Protein 7VMW (pdb70)

Nearest PDB structures (foldseek):
  8je4-assembly1_A  TM=9.747E-01  e=2.306E-57  Limnothrix sp. CACIAM 69d
  7vmy-assembly1_A  TM=9.640E-01  e=2.473E-56  Limnothrix sp. CACIAM 69d
  6pgn-assembly1_A  TM=9.283E-01  e=3.557E-33  Planktothrix agardhii
  5tu6-assembly1_A  TM=9.377E-01  e=1.392E-32  Planktothrix agardhii NIES-596
  8ye0-assembly4_D  TM=9.002E-01  e=5.683E-28  Microcystis aeruginosa NIES-88

Foldseek 3Di:
DDDDDFPFALVVVVVVVVVLCVLPVPDDDPPVVLVSVLSRPAAWWKKKWKWWFFFQDIQGQKIKIKHPDLPQVVVVVSLVVSVVVSQVPPQFDWACVLVCQLCDDPRDSVQWDIKMWIWRGDPDQQATKIKIKTKGAQDVVNLVSLVVQQDDDPVVSVVADHGMWIKMKIIGRNHDIKIKTKGKDFLVGCPPVVNVVVVVVPAPPLLVVCSVQAGMKIWIGIPVDPAIKIKGKGQALVCPCVNAQEDPSVVSVSVVQVPDDAHRIKMKMDHRVQSPDPYHRTIMIMGIHTRHGPDD/DDDDPFAFQLVVVVVVVVVLCVLVVDDCFPPVVLVSVLSRPAGWWKKKWKWWFFFQDIQGQKIKIKHDDLPQVVVVVSLVVSVVVSCPDPQFHWACVLVCQLCDDPRDSNQWDIKMKIWRDDPDQQATKIKIKIKGFQDVVSVVSLCVQQVDDPVVCVLDDNGMWMKMKIIGRNGDIHIFTWRKAFLVRCVVVVNVVVCVVLDPPLVCVCSVQAGMKTWGDDDPVDFIKIKGKGQALVCPCVSAQADPSVVSVSVVLVPDPAHRIKMKIATPVLSVDPHRRTIMIMGIHTDHTD/DPPDD

InterPro domains:
  IPR031037 Peptide O-prenyltransferase, LynF/TruF/PatF family [PF19156] (17-295)
  IPR031037 Peptide O-prenyltransferase, LynF/TruF/PatF family [TIGR04445] (19-295)

Radius of gyration: 30.1 Å; Cα contacts (8 Å, |Δi|>4): 1077; chains: 3; bounding box: 79×50×88 Å

B-factor: mean 39.92, std 14.99, range [17.82, 103.69]

Secondary structure (DSSP, 8-state):
--SS--SS-HHHHHHHHHHHHHHTTPPP-TTHHHHHHHHHT--SEEEEEEEEEETTEEEEEEEEEEE-SS-HHHHHHHHHHHHHHHTTSTT-B---HHHHHHH-SS--GGGEEEEEEEEE--SSGGG-EEEEEEEE-S-HHHHHHHHHHHT--HHHHHTS-SS-EEEEEEEETBS-EEEEEE-EEEHHHHTSHHHHHHHTTTS-HHHHTTGGGEEEEEEEB-TT-SSPEEEEEES-GGGHHHH--B-HHHHHHHHHHTTSSS-S-EEEEEEHHHHTSSSB-EEEEEEEEEE-----/--S-TTPPPSHHHHHHHHHHHHHTT----TTHHHHHHHHHT--SEEEEEEEEEETTEEEEEEEEEEE-SS-HHHHHHHHHHHHHHHHTSTT-B---HHHHHHH-SS--GGGEEEEEEEEE--SSGGG-EEEEEEEE-S-HHHHHHHHHHTT--HHHHTT--SS-EEEEEEEETBS-EEEEE--EEETTTTTSHHHHHHHHHHS-HHHHTTGGGEEEEEE----TTSPPEEEEEES-GGGHHHH--B-HHHHHHHHHHHTSSS-S-EEEEEETTGGGSSSB-EEEEEEEEEE---/--S--

Organism: NCBI:txid1890733

Structure (mmCIF, N/CA/C/O backbone):
data_7VMW
#
_entry.id   7VMW
#
_cell.length_a   89.660
_cell.length_b   48.430
_cell.length_c   91.040
_cell.angle_alpha   90.000
_cell.angle_beta   117.869
_cell.angle_gamma   90.000
#
_symmetry.space_group_name_H-M   'P 1 21 1'
#
loop_
_entity.id
_entity.type
_entity.pdbx_description
1 polymer 'LynF/TruF/PatF family peptide O-prenyltransferase'
2 polymer 'substrate peptide'
3 non-polymer 'MAGNESIUM ION'
4 non-polymer 'GERANYL S-THIOLODIPHOSPHATE'
5 non-polymer PYROPHOSPHATE
6 water water
#
loop_
_atom_site.group_PDB
_atom_site.id
_atom_site.type_symbol
_atom_site.label_atom_id
_atom_site.label_alt_id
_atom_site.label_comp_id
_atom_site.label_asym_id
_atom_site.label_entity_id
_atom_site.label_seq_id
_atom_site.pdbx_PDB_ins_code
_atom_site.Cartn_x
_atom_site.Cartn_y
_atom_site.Cartn_z
_atom_site.occupancy
_atom_site.B_iso_or_equiv
_atom_site.auth_seq_id
_atom_site.auth_comp_id
_atom_site.auth_asym_id
_atom_site.auth_atom_id
_atom_site.pdbx_PDB_model_num
ATOM 1 N N . SER A 1 7 ? -28.75620 8.75344 -21.76597 1.000 59.70674 7 SER A N 1
ATOM 2 C CA . SER A 1 7 ? -27.97995 8.14904 -22.83273 1.000 60.13257 7 SER A CA 1
ATOM 3 C C . SER A 1 7 ? -26.55961 7.78183 -22.34330 1.000 63.82822 7 SER A C 1
ATOM 4 O O . SER A 1 7 ? -26.15500 6.61953 -22.41672 1.000 63.02038 7 SER A O 1
ATOM 7 N N . LYS A 1 8 ? -25.81195 8.77409 -21.84994 1.000 62.68690 8 LYS A N 1
ATOM 8 C CA . LYS A 1 8 ? -24.48353 8.56755 -21.28201 1.000 52.79537 8 LYS A CA 1
ATOM 9 C C . LYS A 1 8 ? -24.56021 8.11845 -19.82128 1.000 52.44802 8 LYS A C 1
ATOM 10 O O . LYS A 1 8 ? -25.52142 8.41926 -19.10068 1.000 51.53795 8 LYS A O 1
ATOM 16 N N . VAL A 1 9 ? -23.52889 7.38033 -19.39548 1.000 47.93940 9 VAL A N 1
ATOM 17 C CA . VAL A 1 9 ? -23.36842 6.95362 -18.01366 1.000 42.30327 9 VAL A CA 1
ATOM 18 C C . VAL A 1 9 ? -22.26387 7.74622 -17.31183 1.000 39.99446 9 VAL A C 1
ATOM 19 O O . VAL A 1 9 ? -22.46049 8.24909 -16.20558 1.000 41.68165 9 VAL A O 1
ATOM 23 N N . PHE A 1 10 ? -21.10587 7.86412 -17.93733 1.000 37.33866 10 PHE A N 1
ATOM 24 C CA . PHE A 1 10 ? -19.97587 8.57240 -17.36358 1.000 41.59504 10 PHE A CA 1
ATOM 25 C C . PHE A 1 10 ? -19.99766 10.04157 -17.80338 1.000 47.54897 10 PHE A C 1
ATOM 26 O O . PHE A 1 10 ? -20.31586 10.36209 -18.95630 1.000 44.38555 10 PHE A O 1
ATOM 34 N N . LYS A 1 11 ? -19.68096 10.93641 -16.87115 1.000 42.16433 11 LYS A N 1
ATOM 35 C CA . LYS A 1 11 ? -19.79693 12.36177 -17.11842 1.000 43.51992 11 LYS A CA 1
ATOM 36 C C . LYS A 1 11 ? -18.41443 12.98667 -17.07509 1.000 42.23890 11 LYS A C 1
ATOM 37 O O . LYS A 1 11 ? -17.50554 12.49392 -16.39973 1.000 44.50524 11 LYS A O 1
ATOM 43 N N . SER A 1 12 ? -18.25375 14.04936 -17.84273 1.000 37.30216 12 SER A N 1
ATOM 44 C CA . SER A 1 12 ? -16.98706 14.75764 -17.92687 1.000 38.90078 12 SER A CA 1
ATOM 45 C C . SER A 1 12 ? -17.29867 16.21145 -18.23710 1.000 39.59909 12 SER A C 1
ATOM 46 O O . SER A 1 12 ? -18.33503 16.51520 -18.83100 1.000 42.57873 12 SER A O 1
ATOM 49 N N . THR A 1 13 ? -16.43655 17.11575 -17.78747 1.000 37.39265 13 THR A N 1
ATOM 50 C CA . THR A 1 13 ? -16.58453 18.49770 -18.24882 1.000 39.50370 13 THR A CA 1
ATOM 51 C C . THR A 1 13 ? -16.04318 18.68075 -19.65251 1.000 36.69456 13 THR A C 1
ATOM 52 O O . THR A 1 13 ? -16.19073 19.77593 -20.20780 1.000 38.35675 13 THR A O 1
ATOM 56 N N . ILE A 1 14 ? -15.37591 17.66516 -20.20933 1.000 33.12409 14 ILE A N 1
ATOM 57 C CA . ILE A 1 14 ? -14.73438 17.74424 -21.52289 1.000 36.15341 14 ILE A CA 1
ATOM 58 C C . ILE A 1 14 ? -15.65445 17.10739 -22.56749 1.000 38.73574 14 ILE A C 1
ATOM 59 O O . ILE A 1 14 ? -15.97876 15.91366 -22.47947 1.000 32.74301 14 ILE A O 1
ATOM 64 N N . ALA A 1 15 ? -16.00663 17.87148 -23.59591 1.000 36.76689 15 ALA A N 1
ATOM 65 C CA . ALA A 1 15 ? -16.78837 17.19781 -24.62695 1.000 37.21232 15 ALA A CA 1
ATOM 66 C C . ALA A 1 15 ? -15.87335 16.58408 -25.68659 1.000 34.51087 15 ALA A C 1
ATOM 67 O O . ALA A 1 15 ? -14.77410 17.10294 -25.95760 1.000 31.54705 15 ALA A O 1
ATOM 69 N N . PRO A 1 16 ? -16.27763 15.47225 -26.30568 1.000 33.11903 16 PRO A N 1
ATOM 70 C CA . PRO A 1 16 ? -15.44692 14.90646 -27.38822 1.000 33.11752 16 PRO A CA 1
ATOM 71 C C . PRO A 1 16 ? -15.12892 15.90815 -28.47289 1.000 28.46887 16 PRO A C 1
ATOM 72 O O . PRO A 1 16 ? -14.05535 15.84525 -29.06843 1.000 28.05195 16 PRO A O 1
ATOM 76 N N . GLU A 1 17 ? -16.02613 16.85711 -28.71434 1.000 31.01586 17 GLU A N 1
ATOM 77 C CA . GLU A 1 17 ? -15.84327 17.86240 -29.75332 1.000 31.18205 17 GLU A CA 1
ATOM 78 C C . GLU A 1 17 ? -14.60207 18.72293 -29.52266 1.000 31.45308 17 GLU A C 1
ATOM 79 O O . GLU A 1 17 ? -14.03461 19.24697 -30.49240 1.000 26.40050 17 GLU A O 1
ATOM 85 N N . GLU A 1 18 ? -14.24796 18.98585 -28.25315 1.000 32.22509 18 GLU A N 1
ATOM 86 C CA . GLU A 1 18 ? -13.06027 19.79476 -27.92947 1.000 29.73004 18 GLU A CA 1
ATOM 87 C C . GLU A 1 18 ? -11.78949 19.09602 -28.37841 1.000 25.43619 18 GLU A C 1
ATOM 88 O O . GLU A 1 18 ? -10.88907 19.72774 -28.95840 1.000 26.65393 18 GLU A O 1
ATOM 94 N N . LYS A 1 19 ? -11.70555 17.78529 -28.14932 1.000 24.74510 19 LYS A N 1
ATOM 95 C CA . LYS A 1 19 ? -10.55260 17.01792 -28.60923 1.000 22.62973 19 LYS A CA 1
ATOM 96 C C . LYS A 1 19 ? -10.47890 16.97929 -30.12922 1.000 25.90312 19 LYS A C 1
ATOM 97 O O . LYS A 1 19 ? -9.39422 17.17304 -30.71107 1.000 22.82118 19 LYS A O 1
ATOM 103 N N . LEU A 1 20 ? -11.62798 16.77633 -30.79597 1.000 26.99799 20 LEU A N 1
ATOM 104 C CA . LEU A 1 20 ? -11.63220 16.71909 -32.25870 1.000 25.67003 20 LEU A CA 1
ATOM 105 C C . LEU A 1 20 ? -11.35523 18.09339 -32.88792 1.000 26.54738 20 LEU A C 1
ATOM 106 O O . LEU A 1 20 ? -10.79858 18.15691 -33.99309 1.000 25.89647 20 LEU A O 1
ATOM 111 N N . ARG A 1 21 ? -11.73941 19.18610 -32.21156 1.000 24.62906 21 ARG A N 1
ATOM 112 C CA . ARG A 1 21 ? -11.40680 20.53809 -32.70481 1.000 26.61421 21 ARG A CA 1
ATOM 113 C C . ARG A 1 21 ? -9.90526 20.79744 -32.69502 1.000 27.04090 21 ARG A C 1
ATOM 114 O O . ARG A 1 21 ? -9.38007 21.49035 -33.57065 1.000 26.53866 21 ARG A O 1
ATOM 122 N N . TYR A 1 22 ? -9.21353 20.32739 -31.66839 1.000 23.26177 22 TYR A N 1
ATOM 123 C CA . TYR A 1 22 ? -7.76714 20.51715 -31.62784 1.000 27.59996 22 TYR A CA 1
ATOM 124 C C . TYR A 1 22 ? -7.09416 19.76419 -32.77508 1.000 24.13565 22 TYR A C 1
ATOM 125 O O . TYR A 1 22 ? -6.22879 20.30341 -33.49657 1.000 22.55950 22 TYR A O 1
ATOM 134 N N . ILE A 1 23 ? -7.50858 18.53241 -32.99101 1.000 22.44408 23 ILE A N 1
ATOM 135 C CA . ILE A 1 23 ? -7.00242 17.80195 -34.15278 1.000 21.62350 23 ILE A CA 1
ATOM 136 C C . ILE A 1 23 ? -7.40964 18.50925 -35.45526 1.000 23.51358 23 ILE A C 1
ATOM 137 O O . ILE A 1 23 ? -6.59319 18.64887 -36.36894 1.000 19.17365 23 ILE A O 1
ATOM 142 N N . GLY A 1 24 ? -8.65574 19.01340 -35.53097 1.000 19.91799 24 GLY A N 1
ATOM 143 C CA . GLY A 1 24 ? -9.13077 19.67569 -36.73838 1.000 25.88325 24 GLY A CA 1
ATOM 144 C C . GLY A 1 24 ? -8.39051 20.96977 -37.06855 1.000 25.41627 24 GLY A C 1
ATOM 145 O O . GLY A 1 24 ? -8.21048 21.30197 -38.24048 1.000 24.85326 24 GLY A O 1
ATOM 146 N N . ASN A 1 25 ? -7.97672 21.72157 -36.05089 1.000 24.26300 25 ASN A N 1
ATOM 147 C CA . ASN A 1 25 ? -7.17199 22.91772 -36.29068 1.000 24.95797 25 ASN A CA 1
ATOM 148 C C . ASN A 1 25 ? -5.87179 22.53006 -36.96354 1.000 24.37266 25 ASN A C 1
ATOM 149 O O . ASN A 1 25 ? -5.43074 23.19408 -37.91080 1.000 22.83032 25 ASN A O 1
ATOM 154 N N . HIS A 1 26 ? -5.27776 21.42241 -36.51195 1.000 22.22910 26 HIS A N 1
ATOM 155 C CA . HIS A 1 26 ? -4.03571 20.90031 -37.10337 1.000 22.57946 26 HIS A CA 1
ATOM 156 C C . HIS A 1 26 ? -4.23370 20.48033 -38.56483 1.000 23.45403 26 HIS A C 1
ATOM 157 O O . HIS A 1 26 ? -3.39214 20.78299 -39.43291 1.000 24.93410 26 HIS A O 1
ATOM 164 N N . LYS A 1 27 ? -5.31367 19.73203 -38.84579 1.000 19.45875 27 LYS A N 1
ATOM 165 C CA . LYS A 1 27 ? -5.64028 19.31742 -40.21346 1.000 22.59016 27 LYS A CA 1
ATOM 166 C C . LYS A 1 27 ? -5.88335 20.50678 -41.12436 1.000 26.08484 27 LYS A C 1
ATOM 167 O O . LYS A 1 27 ? -5.49081 20.48371 -42.29459 1.000 26.53646 27 LYS A O 1
ATOM 173 N N . GLN A 1 28 ? -6.61015 21.51763 -40.64113 1.000 23.87490 28 GLN A N 1
ATOM 174 C CA . GLN A 1 28 ? -6.85590 22.68410 -41.46866 1.000 24.25548 28 GLN A CA 1
ATOM 175 C C . GLN A 1 28 ? -5.56394 23.46718 -41.71032 1.000 29.97328 28 GLN A C 1
ATOM 176 O O . GLN A 1 28 ? -5.30700 23.91232 -42.83042 1.000 27.60019 28 GLN A O 1
ATOM 182 N N . ALA A 1 29 ? -4.73494 23.64172 -40.67332 1.000 27.35106 29 ALA A N 1
ATOM 183 C CA . ALA A 1 29 ? -3.50775 24.42730 -40.82253 1.000 28.63128 29 ALA A CA 1
ATOM 184 C C . ALA A 1 29 ? -2.53405 23.81028 -41.83435 1.000 28.53569 29 ALA A C 1
ATOM 185 O O . ALA A 1 29 ? -1.87365 24.54207 -42.59125 1.000 25.41474 29 ALA A O 1
ATOM 187 N N . PHE A 1 30 ? -2.41503 22.47483 -41.85692 1.000 23.21277 30 PHE A N 1
ATOM 188 C CA . PHE A 1 30 ? -1.40151 21.79421 -42.65941 1.000 26.10529 30 PHE A CA 1
ATOM 189 C C . PHE A 1 30 ? -1.97381 20.97767 -43.81864 1.000 28.28002 30 PHE A C 1
ATOM 190 O O . PHE A 1 30 ? -1.31500 20.05461 -44.32540 1.000 26.05784 30 PHE A O 1
ATOM 198 N N . ASP A 1 31 ? -3.18293 21.29970 -44.25122 1.000 28.66441 31 ASP A N 1
ATOM 199 C CA . ASP A 1 31 ? -3.76059 20.75780 -45.48687 1.000 29.77813 31 ASP A CA 1
ATOM 200 C C . ASP A 1 31 ? -3.83921 19.23550 -45.46490 1.000 30.66992 31 ASP A C 1
ATOM 201 O O . ASP A 1 31 ? -3.55054 18.56406 -46.45478 1.000 33.32304 31 ASP A O 1
ATOM 206 N N . ILE A 1 32 ? -4.24754 18.67209 -44.33828 1.000 24.98878 32 ILE A N 1
ATOM 207 C CA . ILE A 1 32 ? -4.39335 17.22153 -44.24283 1.000 26.18864 32 ILE A CA 1
ATOM 208 C C . ILE A 1 32 ? -5.77348 16.82930 -44.76598 1.000 29.51305 32 ILE A C 1
ATOM 209 O O . ILE A 1 32 ? -6.79648 17.18913 -44.17134 1.000 31.80046 32 ILE A O 1
ATOM 214 N N . GLU A 1 33 ? -5.81012 16.04607 -45.88580 1.000 30.70990 33 GLU A N 1
ATOM 215 C CA . GLU A 1 33 ? -7.04190 15.42912 -46.36530 1.000 33.18058 33 GLU A CA 1
ATOM 216 C C . GLU A 1 33 ? -7.11857 13.98381 -45.86155 1.000 32.68072 33 GLU A C 1
ATOM 217 O O . GLU A 1 33 ? -6.13155 13.46498 -45.33965 1.000 33.64575 33 GLU A O 1
ATOM 223 N N . PRO A 1 34 ? -8.28228 13.32200 -45.93337 1.000 30.23709 34 PRO A N 1
ATOM 224 C CA . PRO A 1 34 ? -8.40957 11.98887 -45.30199 1.000 31.70615 34 PRO A CA 1
ATOM 225 C C . PRO A 1 34 ? -7.39088 10.99264 -45.85391 1.000 35.12238 34 PRO A C 1
ATOM 226 O O . PRO A 1 34 ? -7.28275 10.79139 -47.07061 1.000 36.12392 34 PRO A O 1
ATOM 230 N N . LEU A 1 35 ? -6.61592 10.40489 -44.93646 1.000 29.58810 35 LEU A N 1
ATOM 231 C CA . LEU A 1 35 ? -5.75484 9.24523 -45.16402 1.000 28.54479 35 LEU A CA 1
ATOM 232 C C . LEU A 1 35 ? -6.20399 8.08554 -44.26081 1.000 26.60731 35 LEU A C 1
ATOM 233 O O . LEU A 1 35 ? -6.62376 8.3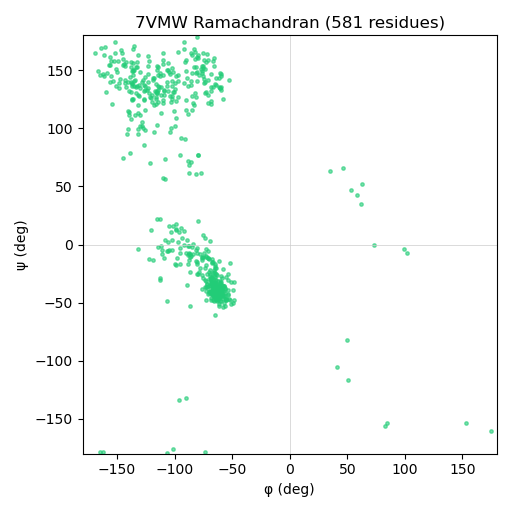0457 -43.12557 1.000 27.57886 35 LEU A O 1
ATOM 238 N N . TYR A 1 36 ? -6.16427 6.86359 -44.75409 1.000 25.99423 36 TYR A N 1
ATOM 239 C CA . TYR A 1 36 ? -6.50107 5.72462 -43.89514 1.000 25.05006 36 TYR A CA 1
ATOM 240 C C . TYR A 1 36 ? -5.42206 5.53321 -42.81409 1.000 27.70214 36 TYR A C 1
ATOM 241 O O . TYR A 1 36 ? -4.23243 5.54662 -43.13633 1.000 25.12646 36 TYR A O 1
ATOM 250 N N . PRO A 1 37 ? -5.80209 5.29094 -41.52420 1.000 24.91006 37 PRO A N 1
ATOM 251 C CA . PRO A 1 37 ? -7.15061 5.20122 -40.91949 1.000 24.87409 37 PRO A CA 1
ATOM 252 C C . PRO A 1 37 ? -7.42879 6.37854 -39.99637 1.000 25.68165 37 PRO A C 1
ATOM 253 O O . PRO A 1 37 ? -7.70841 6.19239 -38.81407 1.000 24.84664 37 PRO A O 1
ATOM 257 N N . LEU A 1 38 ? -7.33530 7.60001 -40.52916 1.000 23.75761 38 LEU A N 1
ATOM 258 C CA . LEU A 1 38 ? -7.47173 8.78178 -39.68094 1.000 24.97770 38 LEU A CA 1
ATOM 259 C C . LEU A 1 38 ? -8.86620 8.87776 -39.05782 1.000 26.20186 38 LEU A C 1
ATOM 260 O O . LEU A 1 38 ? -8.99582 9.23153 -37.89176 1.000 25.70260 38 LEU A O 1
ATOM 265 N N . ALA A 1 39 ? -9.91264 8.54383 -39.81136 1.000 24.98961 39 ALA A N 1
ATOM 266 C CA . ALA A 1 39 ? -11.27418 8.60649 -39.28219 1.000 30.34874 39 ALA A CA 1
ATOM 267 C C . ALA A 1 39 ? -11.47371 7.60384 -38.15367 1.000 30.54178 39 ALA A C 1
ATOM 268 O O . ALA A 1 39 ? -12.11292 7.90778 -37.13438 1.000 28.35951 39 ALA A O 1
ATOM 270 N N . LEU A 1 40 ? -10.94903 6.39710 -38.32258 1.000 26.41479 40 LEU A N 1
ATOM 271 C CA . LEU A 1 40 ? -10.99552 5.42034 -37.23690 1.000 26.35303 40 LEU A CA 1
ATOM 272 C C . LEU A 1 40 ? -10.23831 5.91643 -36.01147 1.000 27.00578 40 LEU A C 1
ATOM 273 O O . LEU A 1 40 ? -10.65807 5.68622 -34.86990 1.000 26.00124 40 LEU A O 1
ATOM 278 N N . PHE A 1 41 ? -9.10791 6.59597 -36.21884 1.000 24.58878 41 PHE A N 1
ATOM 279 C CA . PHE A 1 41 ? -8.36467 7.11290 -35.07376 1.000 26.21246 41 PHE A CA 1
ATOM 280 C C . PHE A 1 41 ? -9.15917 8.19766 -34.34160 1.000 27.49447 41 PHE A C 1
ATOM 281 O O . PHE A 1 41 ? -9.15453 8.25715 -33.10519 1.000 28.31371 41 PHE A O 1
ATOM 289 N N . GLU A 1 42 ? -9.83223 9.07871 -35.07984 1.000 26.26117 42 GLU A N 1
ATOM 290 C CA . GLU A 1 42 ? -10.61019 10.14079 -34.42999 1.000 29.81329 42 GLU A CA 1
ATOM 291 C C . GLU A 1 42 ? -11.80902 9.56420 -33.66747 1.000 26.79116 42 GLU A C 1
ATOM 292 O O . GLU A 1 42 ? -12.14988 10.05506 -32.58207 1.000 27.31554 42 GLU A O 1
ATOM 298 N N . GLU A 1 43 ? -12.43956 8.50165 -34.17987 1.000 26.90215 43 GLU A N 1
ATOM 299 C CA . GLU A 1 43 ? -13.51778 7.89447 -33.39381 1.000 25.45687 43 GLU A CA 1
ATOM 300 C C . GLU A 1 43 ? -12.97720 7.24833 -32.11345 1.000 33.77156 43 GLU A C 1
ATOM 301 O O . GLU A 1 43 ? -13.67066 7.24951 -31.08392 1.000 30.84689 43 GLU A O 1
ATOM 307 N N . PHE A 1 44 ? -11.72862 6.74516 -32.14027 1.000 27.70412 44 PHE A N 1
ATOM 308 C CA . PHE A 1 44 ? -11.08376 6.24626 -30.92324 1.000 27.96064 44 PHE A CA 1
ATOM 309 C C . PHE A 1 44 ? -10.78598 7.38555 -29.95707 1.000 29.07672 44 PHE A C 1
ATOM 310 O O . PHE A 1 44 ? -11.05732 7.26662 -28.75523 1.000 25.51972 44 PHE A O 1
ATOM 318 N N . VAL A 1 45 ? -10.21658 8.49379 -30.45841 1.000 22.36495 45 VAL A N 1
ATOM 319 C CA . VAL A 1 45 ? -9.96151 9.65245 -29.59991 1.000 23.43187 45 VAL A CA 1
ATOM 320 C C . VAL A 1 45 ? -11.24024 10.06680 -28.88186 1.000 27.97244 45 VAL A C 1
ATOM 321 O O . VAL A 1 45 ? -11.23107 10.37673 -27.67908 1.000 24.70172 45 VAL A O 1
ATOM 325 N N . ALA A 1 46 ? -12.36541 10.06652 -29.59585 1.000 25.16114 46 ALA A N 1
ATOM 326 C CA . ALA A 1 46 ? -13.59278 10.60035 -28.99438 1.000 28.18659 46 ALA A CA 1
ATOM 327 C C . ALA A 1 46 ? -14.07212 9.75647 -27.81002 1.000 30.41025 46 ALA A C 1
ATOM 328 O O . ALA A 1 46 ? -14.79068 10.27340 -26.94902 1.000 33.26419 46 ALA A O 1
ATOM 330 N N . THR A 1 47 ? -13.66822 8.48866 -27.72972 1.000 28.04758 47 THR A N 1
ATOM 331 C CA . THR A 1 47 ? -14.10867 7.57618 -26.67510 1.000 30.86271 47 THR A CA 1
ATOM 332 C C . THR A 1 47 ? -13.27006 7.62288 -25.40914 1.000 31.03217 47 THR A C 1
ATOM 333 O O . THR A 1 47 ? -13.64939 6.96033 -24.44138 1.000 30.64200 47 THR A O 1
ATOM 337 N N . THR A 1 48 ? -12.14097 8.34071 -25.38426 1.000 26.39795 48 THR A N 1
ATOM 338 C CA . THR A 1 48 ? -11.23252 8.32583 -24.23842 1.000 27.21512 48 THR A CA 1
ATOM 339 C C . THR A 1 48 ? -11.74432 9.23022 -23.10888 1.000 30.08747 48 THR A C 1
ATOM 340 O O . THR A 1 48 ? -12.61058 10.09522 -23.29942 1.000 32.14274 48 THR A O 1
ATOM 344 N N . GLY A 1 49 ? -11.20604 9.02459 -21.91780 1.000 30.47719 49 GLY A N 1
ATOM 345 C CA . GLY A 1 49 ? -11.44630 9.94817 -20.81588 1.000 31.60649 49 GLY A CA 1
ATOM 346 C C . GLY A 1 49 ? -10.38423 11.03792 -20.78826 1.000 33.67212 49 GLY A C 1
ATOM 347 O O . GLY A 1 49 ? -10.08899 11.61466 -21.83964 1.000 28.60304 49 GLY A O 1
ATOM 348 N N . ASP A 1 50 ? -9.79106 11.32104 -19.62145 1.000 32.60536 50 ASP A N 1
ATOM 349 C CA . ASP A 1 50 ? -8.77066 12.36709 -19.51310 1.000 28.77067 50 ASP A CA 1
ATOM 350 C C . ASP A 1 50 ? -7.53883 11.99154 -20.33301 1.000 30.32007 50 ASP A C 1
ATOM 351 O O . ASP A 1 50 ? -7.07618 10.84915 -20.29052 1.000 28.82928 50 ASP A O 1
ATOM 356 N N . CYS A 1 51 ? -6.97492 12.95367 -21.05937 1.000 27.35624 51 CYS A N 1
ATOM 357 C CA . CYS A 1 51 ? -5.83146 12.62039 -21.90906 1.000 26.69244 51 CYS A CA 1
ATOM 358 C C . CYS A 1 51 ? -5.05592 13.89964 -22.24540 1.000 26.68276 51 CYS A C 1
ATOM 359 O O . CYS A 1 51 ? -5.49758 15.00875 -21.93094 1.000 26.57811 51 CYS A O 1
ATOM 362 N N . ILE A 1 52 ? -3.86270 13.72556 -22.83612 1.000 24.44140 52 ILE A N 1
ATOM 363 C CA . ILE A 1 52 ? -3.11780 14.79649 -23.51122 1.000 22.35563 52 ILE A CA 1
ATOM 364 C C . ILE A 1 52 ? -3.08911 14.41004 -24.98367 1.000 25.61356 52 ILE A C 1
ATOM 365 O O . ILE A 1 52 ? -2.84797 13.24188 -25.31034 1.000 23.08986 52 ILE A O 1
ATOM 370 N N . ILE A 1 53 ? -3.35106 15.36823 -25.87013 1.000 22.79399 53 ILE A N 1
ATOM 371 C CA . ILE A 1 53 ? -3.24472 15.15545 -27.30350 1.000 22.32587 53 ILE A CA 1
ATOM 372 C C . ILE A 1 53 ? -2.04214 15.93690 -27.81311 1.000 21.69560 53 ILE A C 1
ATOM 373 O O . ILE A 1 53 ? -1.88198 17.11416 -27.48981 1.000 21.67738 53 ILE A O 1
ATOM 378 N N . GLU A 1 54 ? -1.17058 15.25828 -28.55946 1.000 22.76364 54 GLU A N 1
ATOM 379 C CA . GLU A 1 54 ? 0.07875 15.82549 -29.05972 1.000 20.80237 54 GLU A CA 1
ATOM 380 C C . GLU A 1 54 ? 0.02306 15.80581 -30.57758 1.000 23.28693 54 GLU A C 1
ATOM 381 O O . GLU A 1 54 ? -0.12736 14.72670 -31.16288 1.000 23.25502 54 GLU A O 1
ATOM 387 N N . CYS A 1 55 ? 0.12383 16.98208 -31.21421 1.000 21.78090 55 CYS A N 1
ATOM 388 C CA . CYS A 1 55 ? 0.22579 17.06859 -32.67320 1.000 21.03824 55 CYS A CA 1
ATOM 389 C C . CYS A 1 55 ? 1.66612 17.42405 -33.06968 1.000 22.06090 55 CYS A C 1
ATOM 390 O O . CYS A 1 55 ? 2.37005 18.14993 -32.35269 1.000 21.48873 55 CYS A O 1
ATOM 393 N N . SER A 1 56 ? 2.09609 16.95927 -34.25306 1.000 23.25266 56 SER A N 1
ATOM 394 C CA . SER A 1 56 ? 3.51316 17.01403 -34.59715 1.000 20.84687 56 SER A CA 1
ATOM 395 C C . SER A 1 56 ? 3.68178 17.29176 -36.08647 1.000 23.30303 56 SER A C 1
ATOM 396 O O . SER A 1 56 ? 2.78392 17.01127 -36.87811 1.000 20.18516 56 SER A O 1
ATOM 399 N N . GLY A 1 57 ? 4.81907 17.86895 -36.46476 1.000 24.72097 57 GLY A N 1
ATOM 400 C CA . GLY A 1 57 ? 5.23281 17.88586 -37.85926 1.000 22.55221 57 GLY A CA 1
ATOM 401 C C . GLY A 1 57 ? 6.63515 17.33196 -38.01464 1.000 21.71226 57 GLY A C 1
ATOM 402 O O . GLY A 1 57 ? 7.51504 17.60181 -37.19776 1.000 24.63280 57 GLY A O 1
ATOM 403 N N . LYS A 1 58 ? 6.81256 16.50156 -39.04151 1.000 22.47172 58 LYS A N 1
ATOM 404 C CA . LYS A 1 58 ? 8.13168 16.08586 -39.49561 1.000 24.44644 58 LYS A CA 1
ATOM 405 C C . LYS A 1 58 ? 8.49513 16.86757 -40.75500 1.000 21.94313 58 LYS A C 1
ATOM 406 O O . LYS A 1 58 ? 7.74500 16.85422 -41.73636 1.000 23.57101 58 LYS A O 1
ATOM 412 N N . ILE A 1 59 ? 9.66164 17.49414 -40.74011 1.000 19.91989 59 ILE A N 1
ATOM 413 C CA . ILE A 1 59 ? 10.16454 18.33185 -41.82333 1.000 22.23510 59 ILE A CA 1
ATOM 414 C C . ILE A 1 59 ? 11.42660 17.68895 -42.38562 1.000 25.28737 59 ILE A C 1
ATOM 415 O O . ILE A 1 59 ? 12.36372 17.40432 -41.62577 1.000 22.71859 59 ILE A O 1
ATOM 420 N N . LYS A 1 60 ? 11.45597 17.48299 -43.70933 1.000 23.72547 60 LYS A N 1
ATOM 421 C CA . LYS A 1 60 ? 12.65118 17.03065 -44.42273 1.000 27.55557 60 LYS A CA 1
ATOM 422 C C . LYS A 1 60 ? 12.88297 17.98917 -45.58216 1.000 30.99632 60 LYS A C 1
ATOM 423 O O . LYS A 1 60 ? 12.16431 17.93904 -46.58772 1.000 28.06895 60 LYS A O 1
ATOM 429 N N . GLN A 1 61 ? 13.89191 18.86157 -45.44446 1.000 28.85075 61 GLN A N 1
ATOM 430 C CA . GLN A 1 61 ? 14.12250 19.96321 -46.36833 1.000 35.00321 61 GLN A CA 1
ATOM 431 C C . GLN A 1 61 ? 12.81759 20.71745 -46.53965 1.000 33.18322 61 GLN A C 1
ATOM 432 O O . GLN A 1 61 ? 12.30513 21.27055 -45.56806 1.000 29.43004 61 GLN A O 1
ATOM 438 N N . ASP A 1 62 ? 12.25598 20.73949 -47.74704 1.000 33.74686 62 ASP A N 1
ATOM 439 C CA . ASP A 1 62 ? 11.04611 21.51775 -47.97243 1.000 33.27262 62 ASP A CA 1
ATOM 440 C C . ASP A 1 62 ? 9.77791 20.67869 -47.93747 1.000 33.64384 62 ASP A C 1
ATOM 441 O O . ASP A 1 62 ? 8.71847 21.18243 -48.28533 1.000 31.62882 62 ASP A O 1
ATOM 446 N N . GLN A 1 63 ? 9.84474 19.43500 -47.47342 1.000 29.99507 63 GLN A N 1
ATOM 447 C CA . GLN A 1 63 ? 8.66556 18.58110 -47.38269 1.000 27.91464 63 GLN A CA 1
ATOM 448 C C . GLN A 1 63 ? 8.16625 18.52582 -45.94206 1.000 29.67947 63 GLN A C 1
ATOM 449 O O . GLN A 1 63 ? 8.96088 18.38239 -45.00330 1.000 28.44015 63 GLN A O 1
ATOM 455 N N . LEU A 1 64 ? 6.84412 18.63386 -45.75941 1.000 23.73686 64 LEU A N 1
ATOM 456 C CA . LEU A 1 64 ? 6.24373 18.56787 -44.43863 1.000 26.67215 64 LEU A CA 1
ATOM 457 C C . LEU A 1 64 ? 5.35182 17.33204 -44.37576 1.000 24.46735 64 LEU A C 1
ATOM 458 O O . LEU A 1 64 ? 4.55161 17.10325 -45.28707 1.000 21.91437 64 LEU A O 1
ATOM 463 N N . TYR A 1 65 ? 5.50643 16.53894 -43.31732 1.000 21.96578 65 TYR A N 1
ATOM 464 C CA . TYR A 1 65 ? 4.65208 15.37653 -43.06113 1.000 24.25785 65 TYR A CA 1
ATOM 465 C C . TYR A 1 65 ? 3.93906 15.64404 -41.75150 1.000 24.92235 65 TYR A C 1
ATOM 466 O O . TYR A 1 65 ? 4.51134 15.39964 -40.67017 1.000 23.72289 65 TYR A O 1
ATOM 475 N N . PRO A 1 66 ? 2.69201 16.14369 -41.80074 1.000 20.98236 66 PRO A N 1
ATOM 476 C CA . PRO A 1 66 ? 2.03853 16.66040 -40.59160 1.000 20.88315 66 PRO A CA 1
ATOM 477 C C . PRO A 1 66 ? 0.94523 15.73591 -40.02666 1.000 22.83767 66 PRO A C 1
ATOM 478 O O . PRO A 1 66 ? 0.31993 16.11545 -39.03762 1.000 17.81667 66 PRO A O 1
ATOM 482 N N . ALA A 1 67 ? 0.69475 14.55012 -40.60991 1.000 20.87424 67 ALA A N 1
ATOM 483 C CA . ALA A 1 67 ? -0.40756 13.66511 -40.15060 1.000 23.23357 67 ALA A CA 1
ATOM 484 C C . ALA A 1 67 ? 0.09859 12.74592 -39.02631 1.000 22.35861 67 ALA A C 1
ATOM 485 O O . ALA A 1 67 ? 0.15663 11.51485 -39.13834 1.000 23.47088 67 ALA A O 1
ATOM 487 N N . ARG A 1 68 ? 0.51842 13.40938 -37.94099 1.000 24.48587 68 ARG A N 1
ATOM 488 C CA . ARG A 1 68 ? 1.17947 12.80677 -36.78250 1.000 24.02395 68 ARG A CA 1
ATOM 489 C C . ARG A 1 68 ? 0.47680 13.28027 -35.50800 1.000 23.70186 68 ARG A C 1
ATOM 490 O O . ARG A 1 68 ? 0.53600 14.46610 -35.15645 1.000 22.81741 68 ARG A O 1
ATOM 498 N N . ILE A 1 69 ? -0.21248 12.35924 -34.84003 1.000 20.74761 69 ILE A N 1
ATOM 499 C CA . ILE A 1 69 ? -0.96938 12.65735 -33.62787 1.000 18.88766 69 ILE A CA 1
ATOM 500 C C . ILE A 1 69 ? -0.73388 11.53269 -32.64571 1.000 24.27732 69 ILE A C 1
ATOM 501 O O . ILE A 1 69 ? -0.82275 10.36626 -33.02787 1.000 21.95462 69 ILE A O 1
ATOM 506 N N . ASP A 1 70 ? -0.39550 11.86474 -31.40148 1.000 22.45194 70 ASP A N 1
ATOM 507 C CA . ASP A 1 70 ? -0.33719 10.88094 -30.32450 1.000 24.96015 70 ASP A CA 1
ATOM 508 C C . ASP A 1 70 ? -1.35153 11.24345 -29.22979 1.000 25.40793 70 ASP A C 1
ATOM 509 O O . ASP A 1 70 ? -1.53815 12.42805 -28.90274 1.000 28.18664 70 ASP A O 1
ATOM 514 N N . LEU A 1 71 ? -1.97672 10.23755 -28.63796 1.000 23.34308 71 LEU A N 1
ATOM 515 C CA . LEU A 1 71 ? -2.89830 10.44402 -27.51839 1.000 23.83036 71 LEU A CA 1
ATOM 516 C C . LEU A 1 71 ? -2.30066 9.79211 -26.28437 1.000 22.59592 71 LEU A C 1
ATOM 517 O O . LEU A 1 71 ? -2.03502 8.58313 -26.31067 1.000 24.37916 71 LEU A O 1
ATOM 522 N N . GLN A 1 72 ? -2.08907 10.56891 -25.19622 1.000 21.67784 72 GLN A N 1
ATOM 523 C CA . GLN A 1 72 ? -1.57258 10.01693 -23.93637 1.000 23.68709 72 GLN A CA 1
ATOM 524 C C . GLN A 1 72 ? -2.69557 9.86011 -22.91418 1.000 24.66037 72 GLN A C 1
ATOM 525 O O . GLN A 1 72 ? -3.33301 10.85998 -22.54968 1.000 25.82121 72 GLN A O 1
ATOM 531 N N . PHE A 1 73 ? -2.90803 8.63479 -22.40454 1.000 22.26205 73 PHE A N 1
ATOM 532 C CA . PHE A 1 73 ? -3.95525 8.41397 -21.41452 1.000 22.73165 73 PHE A CA 1
ATOM 533 C C . PHE A 1 73 ? -3.50754 9.00255 -20.07956 1.000 27.63996 73 PHE A C 1
ATOM 534 O O . PHE A 1 73 ? -2.42398 8.66510 -19.58559 1.000 28.70676 73 PHE A O 1
ATOM 542 N N . SER A 1 74 ? -4.36988 9.81522 -19.44374 1.000 24.81612 74 SER A N 1
ATOM 543 C CA . SER A 1 74 ? -3.93989 10.46584 -18.20375 1.000 26.64931 74 SER A CA 1
ATOM 544 C C . SER A 1 74 ? -4.35048 9.71822 -16.94103 1.000 36.33349 74 SER A C 1
ATOM 545 O O . SER A 1 74 ? -3.94944 10.12281 -15.85110 1.000 45.62504 74 SER A O 1
ATOM 548 N N . ASP A 1 75 ? -5.08187 8.63056 -17.03001 1.000 29.82923 75 ASP A N 1
ATOM 549 C CA . ASP A 1 75 ? -5.45861 7.90069 -15.83528 1.000 34.14895 75 ASP A CA 1
ATOM 550 C C . ASP A 1 75 ? -4.58479 6.65308 -15.64418 1.000 35.78359 75 ASP A C 1
ATOM 551 O O . ASP A 1 75 ? -3.64209 6.38548 -16.38970 1.000 32.84314 75 ASP A O 1
ATOM 556 N N . LYS A 1 76 ? -4.92035 5.87432 -14.62248 1.000 29.51504 76 LYS A N 1
ATOM 557 C CA . LYS A 1 76 ? -4.08601 4.75582 -14.21071 1.000 29.63014 76 LYS A CA 1
ATOM 558 C C . LYS A 1 76 ? -4.65519 3.40439 -14.62706 1.000 29.65057 76 LYS A C 1
ATOM 559 O O . LYS A 1 76 ? -4.21202 2.37354 -14.11689 1.000 31.42440 76 LYS A O 1
ATOM 565 N N . HIS A 1 77 ? -5.60851 3.38152 -15.55540 1.000 30.88874 77 HIS A N 1
ATOM 566 C CA . HIS A 1 77 ? -6.25630 2.11535 -15.91968 1.000 33.30411 77 HIS A CA 1
ATOM 567 C C . HIS A 1 77 ? -5.44191 1.46735 -17.03552 1.000 28.41667 77 HIS A C 1
ATOM 568 O O . HIS A 1 77 ? -5.80668 1.49431 -18.21430 1.000 27.08198 77 HIS A O 1
ATOM 575 N N . HIS A 1 78 ? -4.26611 0.96206 -16.64337 1.000 27.35313 78 HIS A N 1
ATOM 576 C CA . HIS A 1 78 ? -3.27163 0.61008 -17.66534 1.000 25.56712 78 HIS A CA 1
ATOM 577 C C . HIS A 1 78 ? -3.73441 -0.57240 -18.50156 1.000 28.28634 78 HIS A C 1
ATOM 578 O O . HIS A 1 78 ? -3.53633 -0.58634 -19.71967 1.000 28.85596 78 HIS A O 1
ATOM 585 N N . PHE A 1 79 ? -4.29808 -1.60000 -17.86064 1.000 29.64007 79 PHE A N 1
ATOM 586 C CA . PHE A 1 79 ? -4.78734 -2.74197 -18.62473 1.000 27.90796 79 PH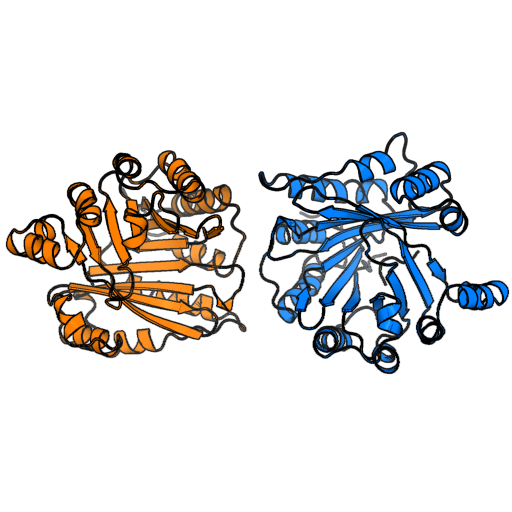E A CA 1
ATOM 587 C C . PHE A 1 79 ? -5.82302 -2.28817 -19.63873 1.000 26.26216 79 PHE A C 1
ATOM 588 O O . PHE A 1 79 ? -5.72441 -2.58964 -20.82623 1.000 25.23961 79 PHE A O 1
ATOM 596 N N . HIS A 1 80 ? -6.84686 -1.57654 -19.17036 1.000 27.32651 80 HIS A N 1
ATOM 597 C CA . HIS A 1 80 ? -7.86574 -1.06732 -20.08101 1.000 27.25789 80 HIS A CA 1
ATOM 598 C C . HIS A 1 80 ? -7.26527 -0.27256 -21.23952 1.000 27.46823 80 HIS A C 1
ATOM 599 O O . HIS A 1 80 ? -7.62163 -0.48952 -22.40675 1.000 26.86164 80 HIS A O 1
ATOM 606 N N . ASN A 1 81 ? -6.33303 0.63639 -20.94953 1.000 24.71167 81 ASN A N 1
ATOM 607 C CA . ASN A 1 81 ? -5.85552 1.53685 -22.00134 1.000 25.73704 81 ASN A CA 1
ATOM 608 C C . ASN A 1 81 ? -4.99871 0.81245 -23.02657 1.000 27.41791 81 ASN A C 1
ATOM 609 O O . ASN A 1 81 ? -5.10512 1.09440 -24.23492 1.000 24.52021 81 ASN A O 1
ATOM 614 N N . ILE A 1 82 ? -4.20396 -0.17581 -22.58338 1.000 24.54167 82 ILE A N 1
ATOM 615 C CA . ILE A 1 82 ? -3.46812 -1.00865 -23.52955 1.000 26.16921 82 ILE A CA 1
ATOM 616 C C . ILE A 1 82 ? -4.44257 -1.84457 -24.37660 1.000 27.99070 82 ILE A C 1
ATOM 617 O O . ILE A 1 82 ? -4.25031 -2.00442 -25.58779 1.000 24.12234 82 ILE A O 1
ATOM 622 N N . HIS A 1 83 ? -5.51973 -2.36594 -23.76930 1.000 27.77835 83 HIS A N 1
ATOM 623 C CA A HIS A 1 83 ? -6.38933 -3.21405 -24.56302 0.536 28.65581 83 HIS A CA 1
ATOM 624 C CA B HIS A 1 83 ? -6.47352 -3.21030 -24.50679 0.464 28.69583 83 HIS A CA 1
ATOM 625 C C . HIS A 1 83 ? -7.22597 -2.41239 -25.56683 1.000 31.48830 83 HIS A C 1
ATOM 626 O O . HIS A 1 83 ? -7.40700 -2.87382 -26.70202 1.000 27.38988 83 HIS A O 1
ATOM 639 N N . THR A 1 84 ? -7.71945 -1.21668 -25.20056 1.000 28.36811 84 THR A N 1
ATOM 640 C CA . THR A 1 84 ? -8.40820 -0.36843 -26.18407 1.000 25.60634 84 THR A CA 1
ATOM 641 C C . THR A 1 84 ? -7.48334 0.07749 -27.32528 1.000 27.83922 84 THR A C 1
ATOM 642 O O . THR A 1 84 ? -7.91419 0.16370 -28.49129 1.000 27.60107 84 THR A O 1
ATOM 646 N N . SER A 1 85 ? -6.21697 0.39106 -27.01308 1.000 24.87558 85 SER A N 1
ATOM 647 C CA . SER A 1 85 ? -5.25603 0.76065 -28.05549 1.000 25.02178 85 SER A CA 1
ATOM 648 C C . SER A 1 85 ? -5.00583 -0.38985 -29.02094 1.000 24.35498 85 SER A C 1
ATOM 649 O O . SER A 1 85 ? -4.95237 -0.19031 -30.24299 1.000 25.39124 85 SER A O 1
ATOM 652 N N . ILE A 1 86 ? -4.87241 -1.60734 -28.50016 1.000 25.35827 86 ILE A N 1
ATOM 653 C CA . ILE A 1 86 ? -4.65864 -2.76570 -29.36131 1.000 25.71097 86 ILE A CA 1
ATOM 654 C C . ILE A 1 86 ? -5.88953 -3.03490 -30.21428 1.000 26.23595 86 ILE A C 1
ATOM 655 O O . ILE A 1 86 ? -5.76944 -3.43901 -31.38021 1.000 27.63963 86 ILE A O 1
ATOM 660 N N . ASP A 1 87 ? -7.09637 -2.85890 -29.64496 1.000 25.98426 87 ASP A N 1
ATOM 661 C CA . ASP A 1 87 ? -8.31042 -2.97961 -30.44524 1.000 24.13412 87 ASP A CA 1
ATOM 662 C C . ASP A 1 87 ? -8.28089 -2.01173 -31.63500 1.000 27.21589 87 ASP A C 1
ATOM 663 O O . ASP A 1 87 ? -8.73429 -2.35523 -32.73288 1.000 28.06153 87 ASP A O 1
ATOM 668 N N . PHE A 1 88 ? -7.78347 -0.78909 -31.43087 1.000 22.84932 88 PHE A N 1
ATOM 669 C CA . PHE A 1 88 ? -7.63666 0.14148 -32.55336 1.000 26.50053 88 PHE A CA 1
ATOM 670 C C . PHE A 1 88 ? -6.68376 -0.41877 -33.61118 1.000 26.62723 88 PHE A C 1
ATOM 671 O O . PHE A 1 88 ? -6.98995 -0.39234 -34.81255 1.000 26.44049 88 PHE A O 1
ATOM 679 N N . LEU A 1 89 ? -5.53273 -0.95329 -33.18836 1.000 24.29742 89 LEU A N 1
ATOM 680 C CA . LEU A 1 89 ? -4.61937 -1.58312 -34.14909 1.000 25.51033 89 LEU A CA 1
ATOM 681 C C . LEU A 1 89 ? -5.30574 -2.70511 -34.93742 1.000 27.32337 89 LEU A C 1
ATOM 682 O O . LEU A 1 89 ? -5.10165 -2.83170 -36.15453 1.000 29.16619 89 LEU A O 1
ATOM 687 N N . LYS A 1 90 ? -6.09403 -3.55288 -34.25554 1.000 23.06797 90 LYS A N 1
ATOM 688 C CA . LYS A 1 90 ? -6.71649 -4.68005 -34.95043 1.000 27.00172 90 LYS A CA 1
ATOM 689 C C . LYS A 1 90 ? -7.85538 -4.23194 -35.86870 1.000 29.78522 90 LYS A C 1
ATOM 690 O O . LYS A 1 90 ? -8.07418 -4.86390 -36.91581 1.000 31.38984 90 LYS A O 1
ATOM 696 N N . ARG A 1 91 ? -8.58488 -3.14690 -35.51523 1.000 28.01492 91 ARG A N 1
ATOM 697 C CA . ARG A 1 91 ? -9.60869 -2.63514 -36.43245 1.000 31.42672 91 ARG A CA 1
ATOM 698 C C . ARG A 1 91 ? -8.96977 -2.03258 -37.68491 1.000 30.74005 91 ARG A C 1
ATOM 699 O O . ARG A 1 91 ? -9.43205 -2.27854 -38.81357 1.000 29.80301 91 ARG A O 1
ATOM 707 N N . ALA A 1 92 ? -7.85999 -1.30910 -37.51465 1.000 25.46758 92 ALA A N 1
ATOM 708 C CA . ALA A 1 92 ? -7.14042 -0.78447 -38.67510 1.000 32.22698 92 ALA A CA 1
ATOM 709 C C . ALA A 1 92 ? -6.67728 -1.91007 -39.60187 1.000 29.75279 92 ALA A C 1
ATOM 710 O O . ALA A 1 92 ? -6.75634 -1.79260 -40.83235 1.000 27.28218 92 ALA A O 1
ATOM 712 N N . ALA A 1 93 ? -6.17332 -3.00656 -39.02518 1.000 26.66323 93 ALA A N 1
ATOM 713 C CA . ALA A 1 93 ? -5.63788 -4.11671 -39.79869 1.000 28.94471 93 ALA A CA 1
ATOM 714 C C . ALA A 1 93 ? -6.70821 -4.92423 -40.52068 1.000 30.47938 93 ALA A C 1
ATOM 715 O O . ALA A 1 93 ? -6.37451 -5.83857 -41.29409 1.000 35.54133 93 ALA A O 1
ATOM 717 N N . SER A 1 94 ? -7.98997 -4.63424 -40.30627 1.000 32.73107 94 SER A N 1
ATOM 718 C CA . SER A 1 94 ? -9.01031 -5.43038 -40.97893 1.000 30.53591 94 SER A CA 1
ATOM 719 C C . SER A 1 94 ? -9.10037 -5.11815 -42.47158 1.000 31.94624 94 SER A C 1
ATOM 720 O O . SER A 1 94 ? -9.63310 -5.92858 -43.23759 1.000 32.94444 94 SER A O 1
ATOM 723 N N . ARG A 1 95 ? -8.56795 -3.98230 -42.91910 1.000 31.84321 95 ARG A N 1
ATOM 724 C CA . ARG A 1 95 ? -8.53545 -3.69148 -44.35688 1.000 37.08061 95 ARG A CA 1
ATOM 725 C C . ARG A 1 95 ? -7.73010 -4.76832 -45.09359 1.000 37.14424 95 ARG A C 1
ATOM 726 O O . ARG A 1 95 ? -6.65120 -5.15696 -44.63395 1.000 34.87231 95 ARG A O 1
ATOM 734 N N . THR A 1 96 ? -8.24330 -5.27871 -46.23187 1.000 36.61929 96 THR A N 1
ATOM 735 C CA . THR A 1 96 ? -7.61937 -6.50163 -46.74519 1.000 39.95081 96 THR A CA 1
ATOM 736 C C . THR A 1 96 ? -6.21126 -6.23539 -47.27299 1.000 40.84132 96 THR A C 1
ATOM 737 O O . THR A 1 96 ? -5.37468 -7.13995 -47.27459 1.000 43.09235 96 THR A O 1
ATOM 741 N N . ASP A 1 97 ? -5.90966 -5.02531 -47.72140 1.000 36.69824 97 ASP A N 1
ATOM 742 C CA . ASP A 1 97 ? -4.57316 -4.77178 -48.23697 1.000 38.87614 97 ASP A CA 1
ATOM 743 C C . ASP A 1 97 ? -3.66910 -4.10369 -47.20936 1.000 38.88483 97 ASP A C 1
ATOM 744 O O . ASP A 1 97 ? -2.62438 -3.55121 -47.57575 1.000 37.26731 97 ASP A O 1
ATOM 749 N N . VAL A 1 98 ? -4.04034 -4.15796 -45.92671 1.000 35.52166 98 VAL A N 1
ATOM 750 C CA . VAL A 1 98 ? -3.18757 -3.73235 -44.82273 1.000 35.50211 98 VAL A CA 1
ATOM 751 C C . VAL A 1 98 ? -2.74506 -4.97647 -44.05581 1.000 40.52428 98 VAL A C 1
ATOM 752 O O . VAL A 1 98 ? -3.56250 -5.84340 -43.73707 1.000 37.52366 98 VAL A O 1
ATOM 756 N N . ASN A 1 99 ? -1.45780 -5.07797 -43.77378 1.000 33.42018 99 ASN A N 1
ATOM 757 C CA . ASN A 1 99 ? -0.94815 -6.14329 -42.92803 1.000 37.65414 99 ASN A CA 1
ATOM 758 C C . ASN A 1 99 ? -0.03139 -5.55488 -41.87155 1.000 33.64617 99 ASN A C 1
ATOM 759 O O . ASN A 1 99 ? 0.82161 -4.70926 -42.17308 1.000 36.0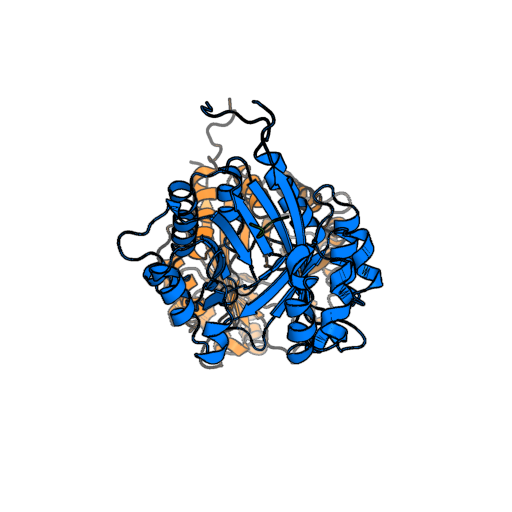3640 99 ASN A O 1
ATOM 764 N N . LEU A 1 100 ? -0.28979 -5.90776 -40.62079 1.000 31.01654 100 LEU A N 1
ATOM 765 C C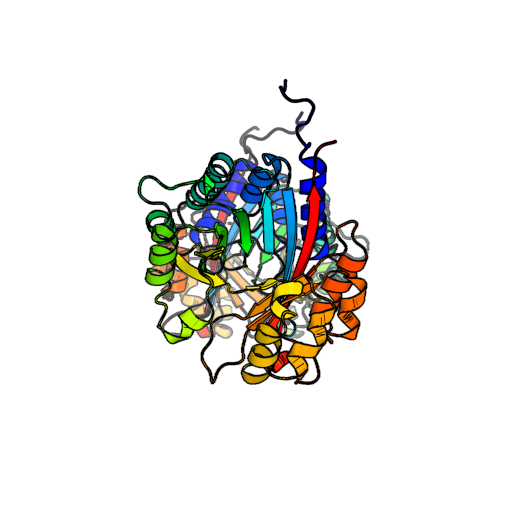A . LEU A 1 100 ? 0.48651 -5.40605 -39.49331 1.000 30.97105 100 LEU A CA 1
ATOM 766 C C . LEU A 1 100 ? 1.22057 -6.57904 -38.87331 1.000 38.00859 100 LEU A C 1
ATOM 767 O O . LEU A 1 100 ? 0.62292 -7.63231 -38.63981 1.000 37.69153 100 LEU A O 1
ATOM 772 N N . ASN A 1 101 ? 2.49561 -6.40466 -38.61409 1.000 28.76401 101 ASN A N 1
ATOM 773 C CA . ASN A 1 101 ? 3.25911 -7.42196 -37.91886 1.000 33.49169 101 ASN A CA 1
ATOM 774 C C . ASN A 1 101 ? 3.36147 -6.99098 -36.46592 1.000 31.77677 101 ASN A C 1
ATOM 775 O O . ASN A 1 101 ? 4.18490 -6.14189 -36.11832 1.000 29.24728 101 ASN A O 1
ATOM 780 N N . LEU A 1 102 ? 2.54656 -7.60487 -35.61491 1.000 32.89124 102 LEU A N 1
ATOM 781 C CA . LEU A 1 102 ? 2.54041 -7.31809 -34.18516 1.000 30.14529 102 LEU A CA 1
ATOM 782 C C . LEU A 1 102 ? 3.46860 -8.22358 -33.36404 1.000 33.69867 102 LEU A C 1
ATOM 783 O O . LEU A 1 102 ? 3.39444 -8.18490 -32.12716 1.000 28.51712 102 LEU A O 1
ATOM 788 N N . ASP A 1 103 ? 4.35331 -9.00186 -34.00305 1.000 31.47374 103 ASP A N 1
ATOM 789 C CA . ASP A 1 103 ? 5.12930 -9.99440 -33.24767 1.000 32.33988 103 ASP A CA 1
ATOM 790 C C . ASP A 1 103 ? 6.04161 -9.37373 -32.18609 1.000 32.11847 103 ASP A C 1
ATOM 791 O O . ASP A 1 103 ? 6.27973 -9.99768 -31.13481 1.000 32.10296 103 ASP A O 1
ATOM 796 N N . ILE A 1 104 ? 6.63640 -8.20030 -32.46920 1.000 30.75029 104 ILE A N 1
ATOM 797 C CA . ILE A 1 104 ? 7.51342 -7.54783 -31.48883 1.000 28.32729 104 ILE A CA 1
ATOM 798 C C . ILE A 1 104 ? 6.72881 -7.12368 -30.24261 1.000 29.51922 104 ILE A C 1
ATOM 799 O O . ILE A 1 104 ? 7.18708 -7.28843 -29.10250 1.000 28.48166 104 ILE A O 1
ATOM 804 N N . LEU A 1 105 ? 5.54769 -6.55022 -30.43204 1.000 27.78606 105 LEU A N 1
ATOM 805 C CA . LEU A 1 105 ? 4.70806 -6.22694 -29.28623 1.000 26.42060 105 LEU A CA 1
ATOM 806 C C . LEU A 1 105 ? 4.26667 -7.48874 -28.56725 1.000 26.48206 105 LEU A C 1
ATOM 807 O O . LEU A 1 105 ? 4.21703 -7.51506 -27.32831 1.000 27.86236 105 LEU A O 1
ATOM 812 N N . ALA A 1 106 ? 3.90881 -8.54464 -29.32194 1.000 25.89058 106 ALA A N 1
ATOM 813 C CA . ALA A 1 106 ? 3.53400 -9.81899 -28.69042 1.000 28.45481 106 ALA A CA 1
ATOM 814 C C . ALA A 1 106 ? 4.63451 -10.33415 -27.77091 1.000 29.75092 106 ALA A C 1
ATOM 815 O O . ALA A 1 106 ? 4.35259 -10.79162 -26.65716 1.000 28.70443 106 ALA A O 1
ATOM 817 N N . THR A 1 107 ? 5.88949 -10.31030 -28.24063 1.000 28.89772 107 THR A N 1
ATOM 818 C CA . THR A 1 107 ? 7.02278 -10.72875 -27.41593 1.000 29.97750 107 THR A CA 1
ATOM 819 C C . THR A 1 107 ? 7.12403 -9.90027 -26.13445 1.000 29.79963 107 THR A C 1
ATOM 820 O O . THR A 1 107 ? 7.33727 -10.44778 -25.04648 1.000 29.33122 107 THR A O 1
ATOM 824 N N . PHE A 1 108 ? 6.96837 -8.58586 -26.25013 1.000 25.65570 108 PHE A N 1
ATOM 825 C CA . PHE A 1 108 ? 7.09038 -7.69502 -25.09733 1.000 25.02323 108 PHE A CA 1
ATOM 826 C C . PHE A 1 108 ? 5.98615 -7.96247 -24.07356 1.000 28.97724 108 PHE A C 1
ATOM 827 O O . PHE A 1 108 ? 6.24027 -7.96507 -22.86266 1.000 29.22890 108 PHE A O 1
ATOM 835 N N . LEU A 1 109 ? 4.76529 -8.24126 -24.52750 1.000 28.94084 109 LEU A N 1
ATOM 836 C CA . LEU A 1 109 ? 3.64360 -8.45413 -23.62114 1.000 28.35023 109 LEU A CA 1
ATOM 837 C C . LEU A 1 109 ? 3.40980 -9.93648 -23.24647 1.000 31.36716 109 LEU A C 1
ATOM 838 O O . LEU A 1 109 ? 2.45242 -10.22471 -22.53209 1.000 32.98053 109 LEU A O 1
ATOM 843 N N . ALA A 1 110 ? 4.26984 -10.87497 -23.66107 1.000 30.98017 110 ALA A N 1
ATOM 844 C CA . ALA A 1 110 ? 3.99561 -12.29222 -23.42962 1.000 32.48164 110 ALA A CA 1
ATOM 845 C C . ALA A 1 110 ? 4.12237 -12.67802 -21.94875 1.000 38.68238 110 ALA A C 1
ATOM 846 O O . ALA A 1 110 ? 4.82506 -12.03201 -21.16484 1.000 36.05496 110 ALA A O 1
ATOM 848 N N . GLY A 1 111 ? 3.47036 -13.80003 -21.58600 1.000 36.72978 111 GLY A N 1
ATOM 849 C CA . GLY A 1 111 ? 3.53419 -14.32720 -20.23830 1.000 42.82863 111 GLY A CA 1
ATOM 850 C C . GLY A 1 111 ? 2.49813 -13.64390 -19.35854 1.000 44.36823 111 GLY A C 1
ATOM 851 O O . GLY A 1 111 ? 1.47664 -13.11923 -19.82795 1.000 43.54651 111 GLY A O 1
ATOM 852 N N . ASN A 1 112 ? 2.78980 -13.60797 -18.06345 1.000 39.04345 112 ASN A N 1
ATOM 853 C CA . ASN A 1 112 ? 1.88335 -12.96458 -17.12030 1.000 44.48723 112 ASN A CA 1
ATOM 854 C C . ASN A 1 112 ? 2.38774 -11.53179 -16.90849 1.000 41.06704 112 ASN A C 1
ATOM 855 O O . ASN A 1 112 ? 3.03250 -11.18728 -15.91750 1.000 42.95541 112 ASN A O 1
ATOM 860 N N . PHE A 1 113 ? 2.11188 -10.68906 -17.90213 1.000 36.38751 113 PHE A N 1
ATOM 861 C CA . PHE A 1 113 ? 2.61289 -9.32202 -17.89174 1.000 33.94247 113 PHE A CA 1
ATOM 862 C C . PHE A 1 113 ? 2.10365 -8.57029 -16.67090 1.000 37.18234 113 PHE A C 1
ATOM 863 O O . PHE A 1 113 ? 0.92007 -8.63446 -16.32469 1.000 33.94409 113 PHE A O 1
ATOM 871 N N . ASP A 1 114 ? 3.01424 -7.87311 -15.99948 1.000 34.52834 114 ASP A N 1
ATOM 872 C CA . ASP A 1 114 ? 2.69747 -7.15659 -14.75578 1.000 36.47588 114 ASP A CA 1
ATOM 873 C C . ASP A 1 114 ? 2.27357 -5.71429 -15.07389 1.000 34.38288 114 ASP A C 1
ATOM 874 O O . ASP A 1 114 ? 3.09700 -4.79957 -15.13977 1.000 34.46149 114 ASP A O 1
ATOM 879 N N . TYR A 1 115 ? 0.96174 -5.49625 -15.26514 1.000 30.36186 115 TYR A N 1
ATOM 880 C CA . TYR A 1 115 ? 0.46452 -4.15923 -15.60451 1.000 33.81469 115 TYR A CA 1
ATOM 881 C C . TYR A 1 115 ? 0.67506 -3.13862 -14.48100 1.000 33.78380 115 TYR A C 1
ATOM 882 O O . TYR A 1 115 ? 0.58942 -1.93525 -14.73895 1.000 34.24403 115 TYR A O 1
ATOM 891 N N . SER A 1 116 ? 0.94512 -3.57519 -13.24562 1.000 32.38111 116 SER A N 1
ATOM 892 C CA . SER A 1 116 ? 1.18670 -2.58985 -12.19802 1.000 35.43059 116 SER A CA 1
ATOM 893 C C . SER A 1 116 ? 2.54124 -1.91155 -12.34795 1.000 35.33188 116 SER A C 1
ATOM 894 O O . SER A 1 116 ? 2.81497 -0.94777 -11.62160 1.000 36.54117 116 SER A O 1
ATOM 897 N N . LYS A 1 117 ? 3.40247 -2.41814 -13.23174 1.000 32.07932 117 LYS A N 1
ATOM 898 C CA . LYS A 1 117 ? 4.68838 -1.79792 -13.53195 1.000 32.46839 117 LYS A CA 1
ATOM 899 C C . LYS A 1 117 ? 4.60238 -0.73325 -14.62445 1.000 32.87238 117 LYS A C 1
ATOM 900 O O . LYS A 1 117 ? 5.59484 -0.02838 -14.86104 1.000 30.68152 117 LYS A O 1
ATOM 906 N N . VAL A 1 118 ? 3.44705 -0.60094 -15.28363 1.000 29.91666 118 VAL A N 1
ATOM 907 C CA . VAL A 1 118 ? 3.29567 0.38470 -16.34269 1.000 29.81893 118 VAL A CA 1
ATOM 908 C C . VAL A 1 118 ? 3.18787 1.75707 -15.70447 1.000 30.03286 118 VAL A C 1
ATOM 909 O O . VAL A 1 118 ? 2.53110 1.93176 -14.68085 1.000 28.89553 118 VAL A O 1
ATOM 913 N N . GLN A 1 119 ? 3.84777 2.73780 -16.30178 1.000 26.35203 119 GLN A N 1
ATOM 914 C CA . GLN A 1 119 ? 3.78895 4.10948 -15.83695 1.000 30.60817 119 GLN A CA 1
ATOM 915 C C . GLN A 1 119 ? 3.07666 5.05851 -16.80156 1.000 30.46701 119 GLN A C 1
ATOM 916 O O . GLN A 1 119 ? 2.46461 6.02569 -16.34719 1.000 34.75711 119 GLN A O 1
ATOM 922 N N . ASN A 1 120 ? 3.12870 4.81022 -18.10805 1.000 25.45654 120 ASN A N 1
ATOM 923 C CA . ASN A 1 120 ? 2.57950 5.73273 -19.10073 1.000 29.16324 120 ASN A CA 1
ATOM 924 C C . ASN A 1 120 ? 2.23558 4.93518 -20.35536 1.000 27.19897 120 ASN A C 1
ATOM 925 O O . ASN A 1 120 ? 2.95588 3.98992 -20.69240 1.000 26.12033 120 ASN A O 1
ATOM 930 N N . ILE A 1 121 ? 1.15161 5.32735 -21.05770 1.000 22.78702 121 ILE A N 1
ATOM 931 C CA . ILE A 1 121 ? 0.73811 4.68568 -22.31504 1.000 23.11430 121 ILE A CA 1
ATOM 932 C C . ILE A 1 121 ? 0.33164 5.75930 -23.32203 1.000 23.74430 121 ILE A C 1
ATOM 933 O O . ILE A 1 121 ? -0.42138 6.67362 -22.98067 1.000 23.73710 121 ILE A O 1
ATOM 938 N N . LEU A 1 122 ? 0.76122 5.61222 -24.58267 1.000 23.11917 122 LEU A N 1
ATOM 939 C CA . LEU A 1 122 ? 0.24558 6.45264 -25.67575 1.000 23.82503 122 LEU A CA 1
ATOM 940 C C . LEU A 1 122 ? -0.07857 5.60043 -26.89322 1.000 25.65397 122 LEU A C 1
ATOM 941 O O . LEU A 1 122 ? 0.52633 4.53814 -27.09727 1.000 22.20279 122 LEU A O 1
ATOM 946 N N . ALA A 1 123 ? -1.06935 6.05089 -27.67389 1.000 19.56703 123 ALA A N 1
ATOM 947 C CA . ALA A 1 123 ? -1.40135 5.46837 -28.96833 1.000 21.45375 123 ALA A CA 1
ATOM 948 C C . ALA A 1 123 ? -1.38295 6.57935 -30.03980 1.000 24.24261 123 ALA A C 1
ATOM 949 O O . ALA A 1 123 ? -1.75564 7.71402 -29.74832 1.000 23.75726 123 ALA A O 1
ATOM 951 N N . GLY A 1 124 ? -0.93410 6.28319 -31.26563 1.000 23.76990 124 GLY A N 1
ATOM 952 C CA . GLY A 1 124 ? -0.83047 7.36335 -32.24209 1.000 23.28761 124 GLY A CA 1
ATOM 953 C C . GLY A 1 124 ? -0.67178 6.87540 -33.67254 1.000 23.01472 124 GLY A C 1
ATOM 954 O O . GLY A 1 124 ? -0.70489 5.67449 -33.94506 1.000 24.21107 124 GLY A O 1
ATOM 955 N N . ILE A 1 125 ? -0.53352 7.84835 -34.59421 1.000 23.87778 125 ILE A N 1
ATOM 956 C CA . ILE A 1 125 ? -0.48684 7.61404 -36.03383 1.000 26.37536 125 ILE A CA 1
ATOM 957 C C . ILE A 1 125 ? 0.60834 8.49688 -36.61255 1.000 24.18326 125 ILE A C 1
ATOM 958 O O . ILE A 1 125 ? 0.91044 9.55354 -36.05665 1.000 27.62401 125 ILE A O 1
ATOM 963 N N . ASP A 1 126 ? 1.19749 8.05621 -37.75974 1.000 26.03203 126 ASP A N 1
ATOM 964 C CA . ASP A 1 126 ? 1.95538 8.93544 -38.68915 1.000 28.05943 126 ASP A CA 1
ATOM 965 C C . ASP A 1 126 ? 1.61665 8.52321 -40.12939 1.000 26.88873 126 ASP A C 1
ATOM 966 O O . ASP A 1 126 ? 2.21502 7.58043 -40.65690 1.000 28.28328 126 ASP A O 1
ATOM 971 N N . LEU A 1 127 ? 0.71600 9.25792 -40.78095 1.000 22.95010 127 LEU A N 1
ATOM 972 C CA . LEU A 1 127 ? 0.11056 8.81158 -42.03069 1.000 27.03379 127 LEU A CA 1
ATOM 973 C C . LEU A 1 127 ? 0.70315 9.52662 -43.24038 1.000 26.27836 127 LEU A C 1
ATOM 974 O O . LEU A 1 127 ? 1.10316 10.69155 -43.17894 1.000 26.28972 127 LEU A O 1
ATOM 979 N N . ARG A 1 128 ? 0.78283 8.80088 -44.35164 1.000 25.90653 128 ARG A N 1
ATOM 980 C CA . ARG A 1 128 ? 1.39313 9.31581 -45.56063 1.000 27.63735 128 ARG A CA 1
ATOM 981 C C . ARG A 1 128 ? 0.47337 9.04213 -46.74799 1.000 28.93395 128 ARG A C 1
ATOM 982 O O . ARG A 1 128 ? -0.40849 8.17556 -46.68168 1.000 28.36446 128 ARG A O 1
ATOM 990 N N . GLN A 1 129 ? 0.71951 9.75072 -47.85391 1.000 30.94117 129 GLN A N 1
ATOM 991 C CA . GLN A 1 129 ? -0.11282 9.52143 -49.03883 1.000 32.52274 129 GLN A CA 1
ATOM 992 C C . GLN A 1 129 ? 0.03949 8.10132 -49.59072 1.000 38.76428 129 GLN A C 1
ATOM 993 O O . GLN A 1 129 ? -0.93463 7.53307 -50.10759 1.000 37.50724 129 GLN A O 1
ATOM 999 N N . ASN A 1 130 ? 1.23179 7.51406 -49.49218 1.000 34.48348 130 ASN A N 1
ATOM 1000 C CA . ASN A 1 130 ? 1.40754 6.11310 -49.86825 1.000 32.49163 130 ASN A CA 1
ATOM 1001 C C . ASN A 1 130 ? 1.02707 5.19726 -48.70139 1.000 32.43687 130 ASN A C 1
ATOM 1002 O O . ASN A 1 130 ? 1.61091 5.28400 -47.61989 1.000 30.00331 130 ASN A O 1
ATOM 1007 N N . LEU A 1 131 ? 0.05453 4.30406 -48.92226 1.000 30.68751 131 LEU A N 1
ATOM 1008 C CA . LEU A 1 131 ? -0.46376 3.47090 -47.83245 1.000 30.71426 131 LEU A CA 1
ATOM 1009 C C . LEU A 1 131 ? 0.65706 2.74236 -47.07450 1.000 29.97541 131 LEU A C 1
ATOM 1010 O O . LEU A 1 131 ? 0.71396 2.77122 -45.84386 1.000 25.16035 131 LEU A O 1
ATOM 1015 N N . GLY A 1 132 ? 1.57815 2.10321 -47.79994 1.000 29.55781 132 GLY A N 1
ATOM 1016 C CA . GLY A 1 132 ? 2.56684 1.26299 -47.12633 1.000 28.60562 132 GLY A CA 1
ATOM 1017 C C . GLY A 1 132 ? 3.57489 2.02512 -46.28975 1.000 31.75548 132 GLY A C 1
ATOM 1018 O O . GLY A 1 132 ? 4.19335 1.44010 -45.38595 1.000 25.85154 132 GLY A O 1
ATOM 1019 N N . GLU A 1 133 ? 3.76290 3.31687 -46.57471 1.000 27.56882 133 GLU A N 1
ATOM 1020 C CA . GLU A 1 133 ? 4.65833 4.13704 -45.78382 1.000 25.62556 133 GLU A CA 1
ATOM 1021 C C . GLU A 1 133 ? 4.00500 4.69902 -44.52351 1.000 27.83651 133 GLU A C 1
ATOM 1022 O O . GLU A 1 133 ? 4.70882 5.29210 -43.70032 1.000 23.65973 133 GLU A O 1
ATOM 1028 N N . SER A 1 134 ? 2.68749 4.54335 -44.35403 1.000 24.18571 134 SER A N 1
ATOM 1029 C CA . SER A 1 134 ? 1.99994 4.99331 -43.14629 1.000 26.65891 134 SER A CA 1
ATOM 1030 C C . SER A 1 134 ? 2.26529 4.02677 -41.99808 1.000 22.23158 134 SER A C 1
ATOM 1031 O O . SER A 1 134 ? 2.50538 2.84775 -42.22810 1.000 23.55827 134 SER A O 1
ATOM 1034 N N . LYS A 1 135 ? 2.19521 4.51626 -40.75996 1.000 21.91389 135 LYS A N 1
ATOM 1035 C CA . LYS A 1 135 ? 2.37320 3.62183 -39.61122 1.000 24.26976 135 LYS A CA 1
ATOM 1036 C C . LYS A 1 135 ? 1.47011 4.00981 -38.44167 1.000 24.32578 135 LYS A C 1
ATOM 1037 O O . LYS A 1 135 ? 1.01953 5.14938 -38.33243 1.000 20.00554 135 LYS A O 1
ATOM 1043 N N . LEU A 1 136 ? 1.17464 3.00593 -37.59357 1.000 21.04935 136 LEU A N 1
ATOM 1044 C CA . LEU A 1 136 ? 0.51762 3.16641 -36.31386 1.000 20.87969 136 LEU A CA 1
ATOM 1045 C C . LEU A 1 136 ? 1.54062 2.99018 -35.18869 1.000 25.37634 136 LEU A C 1
ATOM 1046 O O . LEU A 1 136 ? 2.58541 2.35476 -35.36080 1.000 23.74187 136 LEU A O 1
ATOM 1051 N N . LYS A 1 137 ? 1.23754 3.57106 -34.03104 1.000 22.93990 137 LYS A N 1
ATOM 1052 C CA . LYS A 1 137 ? 2.19689 3.67065 -32.93978 1.000 22.42692 137 LYS A CA 1
ATOM 1053 C C . LYS A 1 137 ? 1.56529 3.28385 -31.60708 1.000 27.86856 137 LYS A C 1
ATOM 1054 O O . LYS A 1 137 ? 0.38919 3.58818 -31.34850 1.000 23.21049 137 LYS A O 1
ATOM 1060 N N . LEU A 1 138 ? 2.34636 2.58467 -30.76671 1.000 21.73083 138 LEU A N 1
ATOM 1061 C CA . LEU A 1 138 ? 1.96949 2.35216 -29.36925 1.000 20.38964 138 LEU A CA 1
ATOM 1062 C C . LEU A 1 138 ? 3.20760 2.61697 -28.51527 1.000 25.10190 138 LEU A C 1
ATOM 1063 O O . LEU A 1 138 ? 4.31224 2.19188 -28.87396 1.000 26.13002 138 LEU A O 1
ATOM 1068 N N . PHE A 1 139 ? 3.03237 3.31676 -27.38436 1.000 21.94206 139 PHE A N 1
ATOM 1069 C CA . PHE A 1 139 ? 4.13393 3.56693 -26.45688 1.000 22.47413 139 PHE A CA 1
ATOM 1070 C C . PHE A 1 139 ? 3.74638 3.02766 -25.09724 1.000 24.17117 139 PHE A C 1
ATOM 1071 O O . PHE A 1 139 ? 2.58858 3.16254 -24.67122 1.000 20.45559 139 PHE A O 1
ATOM 1079 N N . ILE A 1 140 ? 4.71126 2.40882 -24.42762 1.000 20.51097 140 ILE A N 1
ATOM 1080 C CA . ILE A 1 140 ? 4.50875 1.92692 -23.05768 1.000 22.33935 140 ILE A CA 1
ATOM 1081 C C . ILE A 1 140 ? 5.75758 2.29399 -22.25488 1.000 26.39330 140 ILE A C 1
ATOM 1082 O O . ILE A 1 140 ? 6.86760 1.92068 -22.64306 1.000 28.02500 140 ILE A O 1
ATOM 1087 N N . ARG A 1 141 ? 5.59175 3.00002 -21.13155 1.000 23.65606 141 ARG A N 1
ATOM 1088 C CA . ARG A 1 141 ? 6.69704 3.24414 -20.21206 1.000 24.67349 141 ARG A CA 1
ATOM 1089 C C . ARG A 1 141 ? 6.57917 2.28927 -19.02635 1.000 27.06858 141 ARG A C 1
ATOM 1090 O O . ARG A 1 141 ? 5.49252 2.13054 -18.46672 1.000 24.73121 141 ARG A O 1
ATOM 1098 N N . ILE A 1 142 ? 7.67476 1.61516 -18.67441 1.000 27.11907 142 ILE A N 1
ATOM 1099 C CA . ILE A 1 142 ? 7.66226 0.73945 -17.50822 1.000 31.13968 142 ILE A CA 1
ATOM 1100 C C . ILE A 1 142 ? 8.73693 1.19871 -16.53315 1.000 33.32691 142 ILE A C 1
ATOM 1101 O O . ILE A 1 142 ? 9.69666 1.88476 -16.89997 1.000 31.58135 142 ILE A O 1
ATOM 1106 N N . GLY A 1 143 ? 8.55905 0.82140 -15.26852 1.000 31.92833 143 GLY A N 1
ATOM 1107 C CA . GLY A 1 143 ? 9.57132 1.07923 -14.26107 1.000 37.15054 143 GLY A CA 1
ATOM 1108 C C . GLY A 1 143 ? 9.78313 -0.11765 -13.36291 1.000 42.34676 143 GLY A C 1
ATOM 1109 O O . GLY A 1 143 ? 8.85474 -0.87661 -13.07929 1.000 42.30309 143 GLY A O 1
ATOM 1110 N N . ASP A 1 144 ? 11.01678 -0.24401 -12.88000 1.000 43.56468 144 ASP A N 1
ATOM 1111 C CA . ASP A 1 144 ? 11.48914 -1.34333 -12.03300 1.000 42.50907 144 ASP A CA 1
ATOM 1112 C C . ASP A 1 144 ? 10.87026 -2.70335 -12.36795 1.000 39.44434 144 ASP A C 1
ATOM 1113 O O . ASP A 1 144 ? 10.22747 -3.34920 -11.53893 1.000 39.30797 144 ASP A O 1
ATOM 1118 N N . TYR A 1 145 ? 11.15513 -3.16668 -13.58014 1.000 35.42005 145 TYR A N 1
ATOM 1119 C CA . TYR A 1 145 ? 10.58010 -4.40028 -14.12464 1.000 41.77987 145 TYR A CA 1
ATOM 1120 C C . TYR A 1 145 ? 11.69844 -5.13324 -14.85920 1.000 39.63241 145 TYR A C 1
ATOM 1121 O O . TYR A 1 145 ? 11.78338 -5.09462 -16.09240 1.000 38.64079 145 TYR A O 1
ATOM 1130 N N . PRO A 1 146 ? 12.58148 -5.82245 -14.12467 1.000 40.67157 146 PRO A N 1
ATOM 1131 C CA . PRO A 1 146 ? 13.78646 -6.37997 -14.76578 1.000 40.11214 146 PRO A CA 1
ATOM 1132 C C . PRO A 1 146 ? 13.52533 -7.31592 -15.93663 1.000 40.57493 146 PRO A C 1
ATOM 1133 O O . PRO A 1 146 ? 14.20232 -7.18143 -16.96456 1.000 42.11960 146 PRO A O 1
ATOM 1137 N N . ALA A 1 147 ? 12.56940 -8.24997 -15.83908 1.000 40.95343 147 ALA A N 1
ATOM 1138 C CA . ALA A 1 147 ? 12.36307 -9.20215 -16.93705 1.000 39.01235 147 ALA A CA 1
ATOM 1139 C C . ALA A 1 147 ? 11.94250 -8.51399 -18.23749 1.000 39.69350 147 ALA A C 1
ATOM 1140 O O . ALA A 1 147 ? 12.34962 -8.93603 -19.33138 1.000 38.73434 147 ALA A O 1
ATOM 1142 N N . LYS A 1 148 ? 11.06782 -7.50410 -18.16275 1.000 35.13718 148 LYS A N 1
ATOM 1143 C CA . LYS A 1 148 ? 10.63538 -6.89025 -19.40821 1.000 37.59430 148 LYS A CA 1
ATOM 1144 C C . LYS A 1 148 ? 11.58009 -5.78021 -19.86049 1.000 36.62802 148 LYS A C 1
ATOM 1145 O O . LYS A 1 148 ? 11.64834 -5.48119 -21.06384 1.000 32.41983 148 LYS A O 1
ATOM 1151 N N . MET A 1 149 ? 12.33837 -5.17969 -18.94865 1.000 32.01203 149 MET A N 1
ATOM 1152 C CA . MET A 1 149 ? 13.37266 -4.29950 -19.47178 1.000 39.47768 149 MET A CA 1
ATOM 1153 C C . MET A 1 149 ? 14.41266 -5.11578 -20.23816 1.000 36.21156 149 MET A C 1
ATOM 1154 O O . MET A 1 149 ? 14.90632 -4.67785 -21.28061 1.000 35.33416 149 MET A O 1
ATOM 1159 N N . ALA A 1 150 ? 14.68528 -6.33882 -19.80559 1.000 37.20594 150 ALA A N 1
ATOM 1160 C CA . ALA A 1 150 ? 15.62965 -7.17627 -20.55226 1.000 35.77391 150 ALA A CA 1
ATOM 1161 C C . ALA A 1 150 ? 15.08050 -7.53702 -21.92622 1.000 33.15535 150 ALA A C 1
ATOM 1162 O O . ALA A 1 150 ? 15.81545 -7.53615 -22.91590 1.000 32.03353 150 ALA A O 1
ATOM 1164 N N . VAL A 1 151 ? 13.78074 -7.83765 -22.00990 1.000 34.98645 151 VAL A N 1
ATOM 1165 C CA . VAL A 1 151 ? 13.18546 -8.18218 -23.29405 1.000 29.42677 151 VAL A CA 1
ATOM 1166 C C . VAL A 1 151 ? 13.22236 -6.98883 -24.25759 1.000 27.74265 151 VAL A C 1
ATOM 1167 O O . VAL A 1 151 ? 13.48603 -7.15078 -25.45283 1.000 28.68194 151 VAL A O 1
ATOM 1171 N N . ALA A 1 152 ? 12.90640 -5.78602 -23.77215 1.000 27.22024 152 ALA A N 1
ATOM 1172 C CA . ALA A 1 152 ? 12.96420 -4.59237 -24.62517 1.000 29.00387 152 ALA A CA 1
ATOM 1173 C C . ALA A 1 152 ? 14.37438 -4.35311 -25.15162 1.000 31.50938 152 ALA A C 1
ATOM 1174 O O . ALA A 1 152 ? 14.56164 -4.05243 -26.33709 1.000 27.19257 152 ALA A O 1
ATOM 1176 N N . LYS A 1 153 ? 15.37836 -4.47708 -24.27818 1.000 30.29221 153 LYS A N 1
ATOM 1177 C CA . LYS A 1 153 ? 16.76003 -4.30324 -24.70861 1.000 32.18824 153 LYS A CA 1
ATOM 1178 C C . LYS A 1 153 ? 17.14653 -5.32777 -25.76236 1.000 36.91727 153 LYS A C 1
ATOM 1179 O O . LYS A 1 153 ? 17.91644 -5.02260 -26.67790 1.000 38.53841 153 LYS A O 1
ATOM 1185 N N . HIS A 1 154 ? 16.63556 -6.55772 -25.64904 1.000 37.64645 154 HIS A N 1
ATOM 1186 C CA . HIS A 1 154 ? 17.01435 -7.58498 -26.61919 1.000 36.82186 154 HIS A CA 1
ATOM 1187 C C . HIS A 1 154 ? 16.34040 -7.32160 -27.95976 1.000 31.97901 154 HIS A C 1
ATOM 1188 O O . HIS A 1 154 ? 16.96022 -7.49617 -29.00807 1.000 35.41458 154 HIS A O 1
ATOM 1195 N N . LEU A 1 155 ? 15.10165 -6.83655 -27.94352 1.000 28.29309 155 LEU A N 1
ATOM 1196 C CA . LEU A 1 155 ? 14.42294 -6.54549 -29.19832 1.000 33.61062 155 LEU A CA 1
ATOM 1197 C C . LEU A 1 155 ? 15.09112 -5.37755 -29.91122 1.000 33.99031 155 LEU A C 1
ATOM 1198 O O . LEU A 1 155 ? 15.06226 -5.29441 -31.14783 1.000 29.03918 155 LEU A O 1
ATOM 1203 N N . CYS A 1 156 ? 15.72033 -4.48450 -29.15178 1.000 27.93477 156 CYS A N 1
ATOM 1204 C CA . CYS A 1 156 ? 16.37596 -3.30764 -29.72588 1.000 33.99139 156 CYS A CA 1
ATOM 1205 C C . CYS A 1 156 ? 17.76740 -3.59628 -30.30426 1.000 35.56598 156 CYS A C 1
ATOM 1206 O O . CYS A 1 156 ? 18.28375 -2.78419 -31.07987 1.000 37.31473 156 CYS A O 1
ATOM 1209 N N . ASN A 1 157 ? 18.39933 -4.71861 -29.95962 1.000 37.36843 157 ASN A N 1
ATOM 1210 C CA . ASN A 1 157 ? 19.60879 -5.17342 -30.67542 1.000 39.53792 157 ASN A CA 1
ATOM 1211 C C . ASN A 1 157 ? 20.77323 -4.18159 -30.55197 1.000 46.61119 157 ASN A C 1
ATOM 1212 O O . ASN A 1 157 ? 21.39899 -3.75061 -31.53057 1.000 47.03317 157 ASN A O 1
ATOM 1217 N N . ILE A 1 158 ? 21.07778 -3.81805 -29.33623 1.000 46.25426 158 ILE A N 1
ATOM 1218 C CA . ILE A 1 158 ? 22.16343 -2.89296 -29.12170 1.000 51.75639 158 ILE A CA 1
ATOM 1219 C C . ILE A 1 158 ? 23.30283 -3.65751 -28.46105 1.000 51.36257 158 ILE A C 1
ATOM 1220 O O . ILE A 1 158 ? 23.13247 -4.79147 -28.00555 1.000 53.59949 158 ILE A O 1
ATOM 1225 N N . THR A 1 159 ? 24.49146 -3.06797 -28.46869 1.000 54.29736 159 THR A N 1
ATOM 1226 C CA . THR A 1 159 ? 25.63887 -3.80742 -27.95953 1.000 55.79818 159 THR A CA 1
ATOM 1227 C C . THR A 1 159 ? 25.56551 -3.94233 -26.43619 1.000 59.58460 159 THR A C 1
ATOM 1228 O O . THR A 1 159 ? 24.78517 -3.25809 -25.77723 1.000 57.10872 159 THR A O 1
ATOM 1232 N N . PRO A 1 160 ? 26.35164 -4.85211 -25.85466 1.000 62.29973 160 PRO A N 1
ATOM 1233 C CA . PRO A 1 160 ? 26.43372 -4.90692 -24.38311 1.000 66.76489 160 PRO A CA 1
ATOM 1234 C C . PRO A 1 160 ? 26.94892 -3.62439 -23.74401 1.000 64.19362 160 PRO A C 1
ATOM 1235 O O . PRO A 1 160 ? 26.52005 -3.29812 -22.63035 1.000 67.36986 160 PRO A O 1
ATOM 1239 N N . GLU A 1 161 ? 27.85421 -2.89235 -24.40382 1.000 68.86893 161 GLU A N 1
ATOM 1240 C CA . GLU A 1 161 ? 28.24991 -1.57065 -23.91419 1.000 69.62864 161 GLU A CA 1
ATOM 1241 C C . GLU A 1 161 ? 27.04064 -0.65149 -23.76129 1.000 69.17890 161 GLU A C 1
ATOM 1242 O O . GLU A 1 161 ? 26.81216 -0.07861 -22.69048 1.000 72.48355 161 GLU A O 1
ATOM 1248 N N . SER A 1 162 ? 26.23830 -0.51408 -24.81540 1.000 64.96086 162 SER A N 1
ATOM 1249 C CA . SER A 1 162 ? 25.14146 0.43818 -24.75800 1.000 68.16781 162 SER A CA 1
ATOM 1250 C C . SER A 1 162 ? 24.06061 -0.03835 -23.79961 1.000 63.50549 162 SER A C 1
ATOM 1251 O O . SER A 1 162 ? 23.53921 0.75305 -23.00924 1.000 61.36681 162 SER A O 1
ATOM 1254 N N . GLU A 1 163 ? 23.74944 -1.33920 -23.83281 1.000 57.43493 163 GLU A N 1
ATOM 1255 C CA . GLU A 1 163 ? 22.79899 -1.93533 -22.89547 1.000 62.30359 163 GLU A CA 1
ATOM 1256 C C . GLU A 1 163 ? 23.11380 -1.54654 -21.45347 1.000 65.29857 163 GLU A C 1
ATOM 1257 O O . GLU A 1 163 ? 22.20352 -1.28804 -20.65212 1.000 63.13285 163 GLU A O 1
ATOM 1263 N N . ALA A 1 164 ? 24.40116 -1.49661 -21.11217 1.000 61.73312 164 ALA A N 1
ATOM 1264 C CA . ALA A 1 164 ? 24.80339 -1.14919 -19.75830 1.000 65.02809 164 ALA A CA 1
ATOM 1265 C C . ALA A 1 164 ? 24.43499 0.29112 -19.39219 1.000 72.64426 164 ALA A C 1
ATOM 1266 O O . ALA A 1 164 ? 24.20712 0.57969 -18.21095 1.000 69.95593 164 ALA A O 1
ATOM 1268 N N . MET A 1 165 ? 24.35547 1.20594 -20.37214 1.000 69.91035 165 MET A N 1
ATOM 1269 C CA . MET A 1 165 ? 24.09885 2.61943 -20.08464 1.000 67.50159 165 MET A CA 1
ATOM 1270 C C . MET A 1 165 ? 22.62333 2.96025 -19.86570 1.000 65.23883 165 MET A C 1
ATOM 1271 O O . MET A 1 165 ? 22.31868 4.11339 -19.54007 1.000 65.74622 165 MET A O 1
ATOM 1276 N N . LEU A 1 166 ? 21.70883 2.01238 -20.03747 1.000 55.12542 166 LEU A N 1
ATOM 1277 C CA . LEU A 1 166 ? 20.29299 2.27504 -19.80981 1.000 53.05148 166 LEU A CA 1
ATOM 1278 C C . LEU A 1 166 ? 19.97906 2.18341 -18.31791 1.000 54.60198 166 LEU A C 1
ATOM 1279 O O . LEU A 1 166 ? 20.58449 1.39277 -17.59035 1.000 57.56817 166 LEU A O 1
ATOM 1284 N N . ARG A 1 167 ? 19.02296 2.98495 -17.86199 1.000 44.51344 167 ARG A N 1
ATOM 1285 C CA . ARG A 1 167 ? 18.71936 3.03324 -16.43622 1.000 52.94265 167 ARG A CA 1
ATOM 1286 C C . ARG A 1 167 ? 17.65521 2.00724 -16.07442 1.000 49.61374 167 ARG A C 1
ATOM 1287 O O . ARG A 1 167 ? 16.90222 1.54564 -16.91861 1.000 47.00742 167 ARG A O 1
ATOM 1295 N N . SER A 1 168 ? 17.60119 1.64727 -14.79454 1.000 47.18612 168 SER A N 1
ATOM 1296 C CA . SER A 1 168 ? 16.69814 0.58064 -14.39979 1.000 47.75099 168 SER A CA 1
ATOM 1297 C C . SER A 1 168 ? 15.38214 1.06632 -13.79577 1.000 50.32188 168 SER A C 1
ATOM 1298 O O . SER A 1 168 ? 14.42383 0.28180 -13.73629 1.000 51.21086 168 SER A O 1
ATOM 1301 N N . ASP A 1 169 ? 15.29321 2.33460 -13.37132 1.000 44.32840 169 ASP A N 1
ATOM 1302 C CA . ASP A 1 169 ? 14.09172 2.80143 -12.68832 1.000 44.89973 169 ASP A CA 1
ATOM 1303 C C . ASP A 1 169 ? 12.92601 3.05935 -13.64362 1.000 44.47273 169 ASP A C 1
ATOM 1304 O O . ASP A 1 169 ? 11.77936 2.77426 -13.28850 1.000 40.55296 169 ASP A O 1
ATOM 1309 N N . THR A 1 170 ? 13.17387 3.60243 -14.83937 1.000 41.92542 170 THR A N 1
ATOM 1310 C CA . THR A 1 170 ? 12.09500 3.91203 -15.77218 1.000 34.87225 170 THR A CA 1
ATOM 1311 C C . THR A 1 170 ? 12.63011 3.78354 -17.19950 1.000 34.50641 170 THR A C 1
ATOM 1312 O O . THR A 1 170 ? 13.82461 4.00925 -17.44728 1.000 32.32588 170 THR A O 1
ATOM 1316 N N . LEU A 1 171 ? 11.75347 3.39316 -18.13170 1.000 28.85255 171 LEU A N 1
ATOM 1317 C CA . LEU A 1 171 ? 12.16154 3.34779 -19.53800 1.000 29.88706 171 LEU A CA 1
ATOM 1318 C C . LEU A 1 171 ? 10.94690 3.51162 -20.42963 1.000 28.38050 171 LEU A C 1
ATOM 1319 O O . LEU A 1 171 ? 10.03509 2.67357 -20.40198 1.000 25.51108 171 LEU A O 1
ATOM 1324 N N . HIS A 1 172 ? 10.98207 4.55547 -21.26266 1.000 27.13337 172 HIS A N 1
ATOM 1325 C CA . HIS A 1 172 ? 9.97881 4.77378 -22.30808 1.000 29.73903 172 HIS A CA 1
ATOM 1326 C C . HIS A 1 172 ? 10.28908 3.93250 -23.56184 1.000 25.79142 172 HIS A C 1
ATOM 1327 O O . HIS A 1 172 ? 11.42044 3.94587 -24.07563 1.000 25.44859 172 HIS A O 1
ATOM 1334 N N . ILE A 1 173 ? 9.29124 3.21648 -24.06501 1.000 21.64469 173 ILE A N 1
ATOM 1335 C CA . ILE A 1 173 ? 9.45932 2.26881 -25.14886 1.000 21.86295 173 ILE A CA 1
ATOM 1336 C C . ILE A 1 173 ? 8.38850 2.54260 -26.21519 1.000 21.88149 173 ILE A C 1
ATOM 1337 O O . ILE A 1 173 ? 7.20236 2.59385 -25.89071 1.000 28.68948 173 ILE A O 1
ATOM 1342 N N . GLY A 1 174 ? 8.79189 2.69768 -27.47735 1.000 19.35125 174 GLY A N 1
ATOM 1343 C CA . GLY A 1 174 ? 7.84229 2.88610 -28.57262 1.000 18.80539 174 GLY A CA 1
ATOM 1344 C C . GLY A 1 174 ? 7.83757 1.70576 -29.53167 1.000 21.37498 174 GLY A C 1
ATOM 1345 O O . GLY A 1 174 ? 8.87765 1.06836 -29.75728 1.000 21.27189 174 GLY A O 1
ATOM 1346 N N . PHE A 1 175 ? 6.66294 1.41870 -30.10815 1.000 20.87865 175 PHE A N 1
ATOM 1347 C CA . PHE A 1 175 ? 6.48299 0.36949 -31.12321 1.000 22.71107 175 PHE A CA 1
ATOM 1348 C C . PHE A 1 175 ? 5.89828 1.03122 -32.37316 1.000 24.90956 175 PHE A C 1
ATOM 1349 O O . PHE A 1 175 ? 4.90778 1.77025 -32.26503 1.000 23.39349 175 PHE A O 1
ATOM 1357 N N . ASP A 1 176 ? 6.49675 0.77976 -33.54570 1.000 20.55737 176 ASP A N 1
ATOM 1358 C CA . ASP A 1 176 ? 5.99905 1.30347 -34.82629 1.000 23.34363 176 ASP A CA 1
ATOM 1359 C C . ASP A 1 176 ? 5.48018 0.13146 -35.65633 1.000 23.29528 176 ASP A C 1
ATOM 1360 O O . ASP A 1 176 ? 6.20507 -0.86864 -35.78550 1.000 22.67189 176 ASP A O 1
ATOM 1365 N N . PHE A 1 177 ? 4.28808 0.27834 -36.29158 1.000 24.14201 177 PHE A N 1
ATOM 1366 C CA . PHE A 1 177 ? 3.69100 -0.76393 -37.16496 1.000 24.51501 177 PHE A CA 1
ATOM 1367 C C . PHE A 1 177 ? 3.32463 -0.13875 -38.51778 1.000 26.86732 177 PHE A C 1
ATOM 1368 O O . PHE A 1 177 ? 2.30749 0.56968 -38.62211 1.000 24.29835 177 PHE A O 1
ATOM 1376 N N . TYR A 1 178 ? 4.15351 -0.36762 -39.54031 1.000 24.96427 178 TYR A N 1
ATOM 1377 C CA . TYR A 1 178 ? 3.84126 0.14209 -40.86866 1.000 26.25793 178 TYR A CA 1
ATOM 1378 C C . TYR A 1 178 ? 2.70961 -0.68886 -41.46947 1.000 26.54425 178 TYR A C 1
ATOM 1379 O O . TYR A 1 178 ? 2.56174 -1.86750 -41.17654 1.000 24.11032 178 TYR A O 1
ATOM 1388 N N . LEU A 1 179 ? 1.92030 -0.06376 -42.32989 1.000 22.29056 179 LEU A N 1
ATOM 1389 C CA . LEU A 1 179 ? 0.75431 -0.72415 -42.90476 1.000 24.10113 179 LEU A CA 1
ATOM 1390 C C . LEU A 1 179 ? 1.11671 -1.78860 -43.95124 1.000 27.21222 179 LEU A C 1
ATOM 1391 O O . LEU A 1 179 ? 0.22833 -2.53518 -44.38907 1.000 28.59523 179 LEU A O 1
ATOM 1396 N N . ASP A 1 180 ? 2.38046 -1.87398 -44.39011 1.000 27.50474 180 ASP A N 1
ATOM 1397 C CA . ASP A 1 180 ? 2.82207 -2.95060 -45.26745 1.000 28.91056 180 ASP A CA 1
ATOM 1398 C C . ASP A 1 180 ? 3.52340 -4.07147 -44.51056 1.000 28.31657 180 ASP A C 1
ATOM 1399 O O . ASP A 1 180 ? 4.17763 -4.90060 -45.13475 1.000 30.11612 180 ASP A O 1
ATOM 1404 N N . GLY A 1 181 ? 3.43988 -4.11440 -43.19171 1.000 28.79883 181 GLY A N 1
ATOM 1405 C CA . GLY A 1 181 ? 3.98842 -5.24919 -42.46148 1.000 30.19162 181 GLY A CA 1
ATOM 1406 C C . GLY A 1 181 ? 5.37046 -5.06883 -41.82835 1.000 32.51796 181 GLY A C 1
ATOM 1407 O O . GLY A 1 181 ? 5.85252 -6.00039 -41.15648 1.000 32.88650 181 GLY A O 1
ATOM 1408 N N . ARG A 1 182 ? 6.03678 -3.93927 -42.03522 1.000 28.55815 182 ARG A N 1
ATOM 1409 C CA . ARG A 1 182 ? 7.29449 -3.66636 -41.35105 1.000 25.09959 182 ARG A CA 1
ATOM 1410 C C . ARG A 1 182 ? 7.02278 -3.16702 -39.93234 1.000 27.96697 182 ARG A C 1
ATOM 1411 O O . ARG A 1 182 ? 6.01916 -2.47400 -39.67397 1.000 26.18655 182 ARG A O 1
ATOM 1419 N N . SER A 1 183 ? 7.93446 -3.48372 -39.00424 1.000 26.95510 183 SER A N 1
ATOM 1420 C CA A SER A 1 183 ? 7.76469 -3.04111 -37.61941 0.583 27.79295 183 SER A CA 1
ATOM 1421 C CA B SER A 1 183 ? 7.76074 -3.00143 -37.63572 0.417 27.79735 183 SER A CA 1
ATOM 1422 C C . SER A 1 183 ? 9.10746 -2.73777 -36.97545 1.000 24.96675 183 SER A C 1
ATOM 1423 O O . SER A 1 183 ? 10.14637 -3.26866 -37.38338 1.000 25.57251 183 SER A O 1
ATOM 1428 N N . ALA A 1 184 ? 9.07308 -1.91299 -35.91833 1.000 26.27843 184 ALA A N 1
ATOM 1429 C CA . ALA A 1 184 ? 10.31275 -1.66251 -35.18712 1.000 27.63225 184 ALA A CA 1
ATOM 1430 C C . ALA A 1 184 ? 10.03007 -1.23208 -33.75153 1.000 24.09871 184 ALA A C 1
ATOM 1431 O O . ALA A 1 184 ? 8.97330 -0.68277 -33.45610 1.000 24.96160 184 ALA A O 1
ATOM 1433 N N . ILE A 1 185 ? 10.99872 -1.48285 -32.86734 1.000 21.01987 185 ILE A N 1
ATOM 1434 C CA . ILE A 1 185 ? 10.96186 -0.97509 -31.49043 1.000 21.75904 185 ILE A CA 1
ATOM 1435 C C . ILE A 1 185 ? 11.95130 0.19221 -31.35028 1.000 22.87033 185 ILE A C 1
ATOM 1436 O O . ILE A 1 185 ? 12.97716 0.23363 -32.03237 1.000 23.32617 185 ILE A O 1
ATOM 1441 N N . GLU A 1 186 ? 11.64072 1.15493 -30.46952 1.000 22.13471 186 GLU A N 1
ATOM 1442 C CA . GLU A 1 186 ? 12.60153 2.20638 -30.11598 1.000 20.40319 186 GLU A CA 1
ATOM 1443 C C . GLU A 1 186 ? 12.63687 2.37196 -28.60336 1.000 20.63216 186 GLU A C 1
ATOM 1444 O O . GLU A 1 186 ? 11.57824 2.37958 -27.96211 1.000 19.55378 186 GLU A O 1
ATOM 1450 N N . LEU A 1 187 ? 13.84809 2.47458 -28.03077 1.000 19.67046 187 LEU A N 1
ATOM 1451 C CA . LEU A 1 187 ? 14.01451 2.79071 -26.61059 1.000 21.64769 187 LEU A CA 1
ATOM 1452 C C . LEU A 1 187 ? 14.41556 4.25939 -26.49103 1.000 24.87030 187 LEU A C 1
ATOM 1453 O O . LEU A 1 187 ? 15.20144 4.74847 -27.30003 1.000 22.04735 187 LEU A O 1
ATOM 1458 N N . TYR A 1 188 ? 13.87776 4.96895 -25.48970 1.000 24.23060 188 TYR A N 1
ATOM 1459 C CA . TYR A 1 188 ? 14.18510 6.38911 -25.28831 1.000 23.69514 188 TYR A CA 1
ATOM 1460 C C . TYR A 1 188 ? 14.78950 6.63799 -23.90169 1.000 22.42906 188 TYR A C 1
ATOM 1461 O O . TYR A 1 188 ? 14.13160 7.23124 -23.04285 1.000 29.32787 188 TYR A O 1
ATOM 1470 N N . PRO A 1 189 ? 16.02568 6.20295 -23.64257 1.000 24.24175 189 PRO A N 1
ATOM 1471 C CA . PRO A 1 189 ? 16.65821 6.56093 -22.35592 1.000 26.66287 189 PRO A CA 1
ATOM 1472 C C . PRO A 1 189 ? 16.75736 8.07898 -22.20900 1.000 28.67083 189 PRO A C 1
ATOM 1473 O O . PRO A 1 189 ? 16.93822 8.80909 -23.19507 1.000 25.95671 189 PRO A O 1
ATOM 1477 N N . GLU A 1 190 ? 16.63855 8.54335 -20.95732 1.000 31.35970 190 GLU A N 1
ATOM 1478 C CA . GLU A 1 190 ? 16.43188 9.95619 -20.65992 1.000 29.29549 190 GLU A CA 1
ATOM 1479 C C . GLU A 1 190 ? 17.13193 10.35729 -19.36640 1.000 30.13480 190 GLU A C 1
ATOM 1480 O O . GLU A 1 190 ? 17.50989 9.52658 -18.53293 1.000 29.90563 190 GLU A O 1
ATOM 1486 N N . LEU A 1 191 ? 17.25359 11.67293 -19.20132 1.000 32.44365 191 LEU A N 1
ATOM 1487 C CA . LEU A 1 191 ? 17.80860 12.32137 -18.01951 1.000 31.90764 191 LEU A CA 1
ATOM 1488 C C . LEU A 1 191 ? 16.95775 13.55548 -17.69944 1.000 33.54946 191 LEU A C 1
ATOM 1489 O O . LEU A 1 191 ? 16.66129 14.34605 -18.60554 1.000 31.66573 191 LEU A O 1
ATOM 1494 N N . LYS A 1 192 ? 16.55302 13.72501 -16.43975 1.000 32.72764 192 LYS A N 1
ATOM 1495 C CA . LYS A 1 192 ? 15.85884 14.96004 -16.07240 1.000 37.23138 192 LYS A CA 1
ATOM 1496 C C . LYS A 1 192 ? 16.85551 16.08600 -15.78473 1.000 39.05722 192 LYS A C 1
ATOM 1497 O O . LYS A 1 192 ? 18.05905 15.86882 -15.59228 1.000 37.52128 192 LYS A O 1
ATOM 1503 N N . LYS A 1 193 ? 16.31026 17.30171 -15.68073 1.000 38.07334 193 LYS A N 1
ATOM 1504 C CA . LYS A 1 193 ? 17.10795 18.49556 -15.40179 1.000 39.43452 193 LYS A CA 1
ATOM 1505 C C . LYS A 1 193 ? 18.05551 18.29498 -14.20813 1.000 44.95206 193 LYS A C 1
ATOM 1506 O O . LYS A 1 193 ? 19.25735 18.57506 -14.29414 1.000 47.01843 193 LYS A O 1
ATOM 1512 N N . ASP A 1 194 ? 17.52828 17.81239 -13.08070 1.000 41.07936 194 ASP A N 1
ATOM 1513 C CA . ASP A 1 194 ? 18.36720 17.62425 -11.89646 1.000 50.06485 194 ASP A CA 1
ATOM 1514 C C . ASP A 1 194 ? 19.52028 16.67018 -12.15930 1.000 49.40631 194 ASP A C 1
ATOM 1515 O O . ASP A 1 194 ? 20.55487 16.76516 -11.50028 1.000 51.83211 194 ASP A O 1
ATOM 1520 N N . GLU A 1 195 ? 19.36021 15.74931 -13.11088 1.000 46.35863 195 GLU A N 1
ATOM 1521 C CA . GLU A 1 195 ? 20.37181 14.75695 -13.43603 1.000 46.78062 195 GLU A CA 1
ATOM 1522 C C . GLU A 1 195 ? 21.37923 15.28934 -14.44410 1.000 48.26899 195 GLU A C 1
ATOM 1523 O O . GLU A 1 195 ? 22.58562 15.22169 -14.20028 1.000 51.90405 195 GLU A O 1
ATOM 1529 N N . PHE A 1 196 ? 20.91544 15.81963 -15.58305 1.000 40.81471 196 PHE A N 1
ATOM 1530 C CA . PHE A 1 196 ? 21.94978 16.29193 -16.49970 1.000 43.07657 196 PHE A CA 1
ATOM 1531 C C . PHE A 1 196 ? 22.63016 17.61913 -16.04546 1.000 53.31694 196 PHE A C 1
ATOM 1532 O O . PHE A 1 196 ? 23.48802 18.16312 -16.76982 1.000 51.84647 196 PHE A O 1
ATOM 1540 N N . ASN A 1 197 ? 22.30473 18.12843 -14.85839 1.000 51.44505 197 ASN A N 1
ATOM 1541 C CA . ASN A 1 197 ? 23.13519 19.12928 -14.21055 1.000 53.95533 197 ASN A CA 1
ATOM 1542 C C . ASN A 1 197 ? 23.92423 18.56844 -13.02473 1.000 54.15095 197 ASN A C 1
ATOM 1543 O O . ASN A 1 197 ? 24.73338 19.29514 -12.44762 1.000 60.34866 197 ASN A O 1
ATOM 1548 N N . HIS A 1 198 ? 23.71366 17.30584 -12.63753 1.000 53.10613 198 HIS A N 1
ATOM 1549 C CA . HIS A 1 198 ? 24.58109 16.68925 -11.64067 1.000 54.90359 198 HIS A CA 1
ATOM 1550 C C . HIS A 1 198 ? 25.98300 16.57846 -12.23763 1.000 55.91035 198 HIS A C 1
ATOM 1551 O O . HIS A 1 198 ? 26.13228 16.23240 -13.42280 1.000 52.42636 198 HIS A O 1
ATOM 1558 N N . PRO A 1 199 ? 27.02377 16.87890 -11.45340 1.000 55.49207 199 PRO A N 1
ATOM 1559 C CA . PRO A 1 199 ? 28.35393 17.09066 -12.05631 1.000 54.79697 199 PRO A CA 1
ATOM 1560 C C . PRO A 1 199 ? 29.02014 15.82496 -12.57323 1.000 53.97014 199 PRO A C 1
ATOM 1561 O O . PRO A 1 199 ? 29.73406 15.89250 -13.57543 1.000 54.04744 199 PRO A O 1
ATOM 1565 N N . PHE A 1 200 ? 28.86064 14.68508 -11.89423 1.000 54.89377 200 PHE A N 1
ATOM 1566 C CA . PHE A 1 200 ? 29.31175 13.42526 -12.48100 1.000 57.41718 200 PHE A CA 1
ATOM 1567 C C . PHE A 1 200 ? 28.63189 13.18389 -13.83311 1.000 55.78931 200 PHE A C 1
ATOM 1568 O O . PHE A 1 200 ? 29.26040 12.66106 -14.75809 1.000 55.73391 200 PHE A O 1
ATOM 1576 N N . ILE A 1 201 ? 27.35959 13.57762 -13.97563 1.000 55.78880 201 ILE A N 1
ATOM 1577 C CA . ILE A 1 201 ? 26.61509 13.28373 -15.19832 1.000 52.56567 201 ILE A CA 1
ATOM 1578 C C . ILE A 1 201 ? 27.08557 14.13977 -16.36293 1.000 51.07711 201 ILE A C 1
ATOM 1579 O O . ILE A 1 201 ? 27.26212 13.64657 -17.47969 1.000 52.25219 201 ILE A O 1
ATOM 1584 N N . TYR A 1 202 ? 27.22506 15.43839 -16.14781 1.000 50.31889 202 TYR A N 1
ATOM 1585 C CA . TYR A 1 202 ? 27.47405 16.34087 -17.26542 1.000 49.11048 202 TYR A CA 1
ATOM 1586 C C . TYR A 1 202 ? 28.83760 16.08748 -17.91379 1.000 53.34731 202 TYR A C 1
ATOM 1587 O O . TYR A 1 202 ? 28.94485 16.02233 -19.14166 1.000 51.01239 202 TYR A O 1
ATOM 1596 N N . ASN A 1 203 ? 29.90961 15.99016 -17.11753 1.000 56.31345 203 ASN A N 1
ATOM 1597 C CA . ASN A 1 203 ? 31.21342 15.77093 -17.74319 1.000 53.08938 203 ASN A CA 1
ATOM 1598 C C . ASN A 1 203 ? 31.23767 14.42559 -18.45038 1.000 55.37966 203 ASN A C 1
ATOM 1599 O O . ASN A 1 203 ? 31.98816 14.24193 -19.41077 1.000 59.23162 203 ASN A O 1
ATOM 1604 N N . GLN A 1 204 ? 30.40182 13.48314 -18.00858 1.000 54.54536 204 GLN A N 1
ATOM 1605 C CA . GLN A 1 204 ? 30.24448 12.24110 -18.74819 1.000 56.63833 204 GLN A CA 1
ATOM 1606 C C . GLN A 1 204 ? 29.50649 12.46946 -20.06721 1.000 53.80302 204 GLN A C 1
ATOM 1607 O O . GLN A 1 204 ? 29.84572 11.86698 -21.08803 1.000 51.01973 204 GLN A O 1
ATOM 1613 N N . LEU A 1 205 ? 28.48150 13.32773 -20.06035 1.000 53.35272 205 LEU A N 1
ATOM 1614 C CA . LEU A 1 205 ? 27.82558 13.70687 -21.30356 1.000 49.17910 205 LEU A CA 1
ATOM 1615 C C . LEU A 1 205 ? 28.79940 14.33322 -22.28198 1.000 50.39712 205 LEU A C 1
ATOM 1616 O O . LEU A 1 205 ? 28.65283 14.16746 -23.49358 1.000 49.82567 205 LEU A O 1
ATOM 1621 N N . LYS A 1 206 ? 29.77800 15.07988 -21.78403 1.000 50.50323 206 LYS A N 1
ATOM 1622 C CA . LYS A 1 206 ? 30.69139 15.75690 -22.68804 1.000 50.23832 206 LYS A CA 1
ATOM 1623 C C . LYS A 1 206 ? 31.61695 14.79323 -23.40484 1.000 53.73760 206 LYS A C 1
ATOM 1624 O O . LYS A 1 206 ? 32.26848 15.21242 -24.36381 1.000 49.29708 206 LYS A O 1
ATOM 1630 N N . THR A 1 207 ? 31.68269 13.52616 -22.96710 1.000 50.17324 207 THR A N 1
ATOM 1631 C CA . THR A 1 207 ? 32.50179 12.50899 -23.62295 1.000 54.63681 207 THR A CA 1
ATOM 1632 C C . THR A 1 207 ? 31.75924 11.73284 -24.71316 1.000 53.74763 207 THR A C 1
ATOM 1633 O O . THR A 1 207 ? 32.38826 10.92976 -25.41211 1.000 53.76445 207 THR A O 1
ATOM 1637 N N . ILE A 1 208 ? 30.44892 11.92075 -24.86845 1.000 49.36860 208 ILE A N 1
ATOM 1638 C CA . ILE A 1 208 ? 29.69251 11.21840 -25.89677 1.000 50.17703 208 ILE A CA 1
ATOM 1639 C C . ILE A 1 208 ? 28.97655 12.15863 -26.85909 1.000 45.88045 208 ILE A C 1
ATOM 1640 O O . ILE A 1 208 ? 28.44720 11.68724 -27.87368 1.000 45.72596 208 ILE A O 1
ATOM 1645 N N . LEU A 1 209 ? 28.88902 13.45117 -26.55821 1.000 47.54102 209 LEU A N 1
ATOM 1646 C CA . LEU A 1 209 ? 28.08174 14.40329 -27.31428 1.000 43.28484 209 LEU A CA 1
ATOM 1647 C C . LEU A 1 209 ? 28.88693 15.67234 -27.52808 1.000 46.37180 209 LEU A C 1
ATOM 1648 O O . LEU A 1 209 ? 29.64583 16.09037 -26.65608 1.000 50.13773 209 LEU A O 1
ATOM 1653 N N . SER A 1 210 ? 28.67888 16.30801 -28.66856 1.000 44.73582 210 SER A N 1
ATOM 1654 C CA . SER A 1 210 ? 29.36040 17.54887 -28.98315 1.000 43.89293 210 SER A CA 1
ATOM 1655 C C . SER A 1 210 ? 28.81551 18.72162 -28.16368 1.000 43.77781 210 SER A C 1
ATOM 1656 O O . SER A 1 210 ? 27.67132 18.69545 -27.69066 1.000 42.42246 210 SER A O 1
ATOM 1659 N N . PRO A 1 211 ? 29.61839 19.77328 -27.99527 1.000 43.99986 211 PRO A N 1
ATOM 1660 C CA . PRO A 1 211 ? 29.09379 21.00379 -27.37618 1.000 42.25021 211 PRO A CA 1
ATOM 1661 C C . PRO A 1 211 ? 27.84601 21.51962 -28.05964 1.000 40.74498 211 PRO A C 1
ATOM 1662 O O . PRO A 1 211 ? 26.90958 21.92162 -27.37006 1.000 41.24411 211 PRO A O 1
ATOM 1666 N N . GLU A 1 212 ? 27.77120 21.44940 -29.39303 1.000 38.24620 212 GLU A N 1
ATOM 1667 C CA . GLU A 1 212 ? 26.55443 21.86594 -30.09394 1.000 38.93275 212 GLU A CA 1
ATOM 1668 C C . GLU A 1 212 ? 25.33022 21.11003 -29.58837 1.000 40.05409 212 GLU A C 1
ATOM 1669 O O . GLU A 1 212 ? 24.25349 21.69796 -29.42147 1.000 38.00126 212 GLU A O 1
ATOM 1675 N N . ALA A 1 213 ? 25.46815 19.79899 -29.35610 1.000 37.85079 213 ALA A N 1
ATOM 1676 C CA . ALA A 1 213 ? 24.34978 19.01211 -28.85588 1.000 39.26673 213 ALA A CA 1
ATOM 1677 C C . ALA A 1 213 ? 23.98769 19.39130 -27.42483 1.000 37.57407 213 ALA A C 1
ATOM 1678 O O . ALA A 1 213 ? 22.83146 19.21518 -26.99314 1.000 31.19820 213 ALA A O 1
ATOM 1680 N N . LEU A 1 214 ? 24.96167 19.85842 -26.65924 1.000 36.19294 214 LEU A N 1
ATOM 1681 C CA . LEU A 1 214 ? 24.71103 20.18088 -25.27023 1.000 39.16398 214 LEU A CA 1
ATOM 1682 C C . LEU A 1 214 ? 24.22320 21.60774 -25.07522 1.000 38.21116 214 LEU A C 1
ATOM 1683 O O . LEU A 1 214 ? 23.72465 21.93948 -23.99031 1.000 37.33665 214 LEU A O 1
ATOM 1688 N N . LYS A 1 215 ? 24.39953 22.46518 -26.07307 1.000 36.80061 215 LYS A N 1
ATOM 1689 C CA . LYS A 1 215 ? 24.09469 23.88302 -25.88762 1.000 40.92207 215 LYS A CA 1
ATOM 1690 C C . LYS A 1 215 ? 22.64939 24.15665 -25.45243 1.000 40.83627 215 LYS A C 1
ATOM 1691 O O . LYS A 1 215 ? 22.44560 25.09345 -24.66056 1.000 41.00467 215 LYS A O 1
ATOM 1697 N N . PRO A 1 216 ? 21.62775 23.42035 -25.89708 1.000 34.99353 216 PRO A N 1
ATOM 1698 C CA . PRO A 1 216 ? 20.25463 23.74297 -25.47836 1.000 35.90415 216 PRO A CA 1
ATOM 1699 C C . PRO A 1 216 ? 19.83963 23.23851 -24.09466 1.000 37.64385 216 PRO A C 1
ATOM 1700 O O . PRO A 1 216 ? 18.71852 23.54490 -23.66069 1.000 34.31409 216 PRO A O 1
ATOM 1704 N N . LEU A 1 217 ? 20.68171 22.50089 -23.37072 1.000 33.70136 2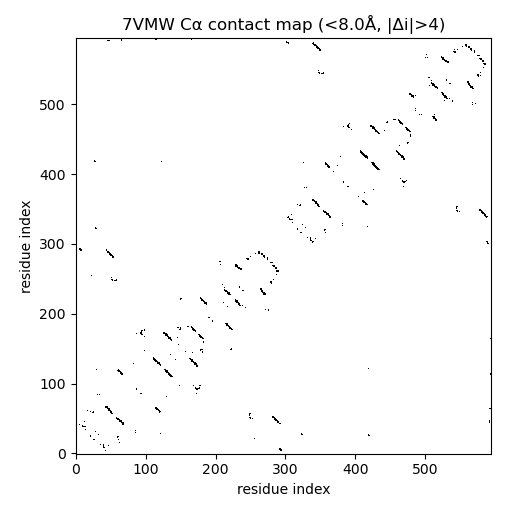17 LEU A N 1
ATOM 1705 C CA . LEU A 1 217 ? 20.23524 21.91689 -22.10578 1.000 37.11957 217 LEU A CA 1
ATOM 1706 C C . LEU A 1 217 ? 19.68842 22.91831 -21.08145 1.000 37.24579 217 LEU A C 1
ATOM 1707 O O . LEU A 1 217 ? 18.71772 22.57277 -20.38811 1.000 37.32336 217 LEU A O 1
ATOM 1712 N N . PRO A 1 218 ? 20.22836 24.12442 -20.91746 1.000 36.25793 218 PRO A N 1
ATOM 1713 C CA . PRO A 1 218 ? 19.60691 25.06804 -19.96780 1.000 35.66451 218 PRO A CA 1
ATOM 1714 C C . PRO A 1 218 ? 18.13377 25.38400 -20.26996 1.000 37.86448 218 PRO A C 1
ATOM 1715 O O . PRO A 1 218 ? 17.41214 25.83639 -19.36571 1.000 38.88758 218 PRO A O 1
ATOM 1719 N N . LEU A 1 219 ? 17.66700 25.16919 -21.50229 1.000 37.82448 219 LEU A N 1
ATOM 1720 C CA . LEU A 1 219 ? 16.27644 25.43080 -21.85430 1.000 39.04469 219 LEU A CA 1
ATOM 1721 C C . LEU A 1 219 ? 15.33952 24.30355 -21.46215 1.000 37.10783 219 LEU A C 1
ATOM 1722 O O . LEU A 1 219 ? 14.11211 24.49432 -21.53528 1.000 32.07900 219 LEU A O 1
ATOM 1727 N N . CYS A 1 220 ? 15.87539 23.12875 -21.12242 1.000 33.95889 220 CYS A N 1
ATOM 1728 C CA . CYS A 1 220 ? 15.08799 21.90012 -21.04277 1.000 32.95002 220 CYS A CA 1
ATOM 1729 C C . CYS A 1 220 ? 14.91029 21.43071 -19.61703 1.000 35.55888 220 CYS A C 1
ATOM 1730 O O . CYS A 1 220 ? 15.74388 21.70568 -18.75081 1.000 32.15298 220 CYS A O 1
ATOM 1733 N N . ASN A 1 221 ? 13.83926 20.66342 -19.39462 1.000 29.22084 221 ASN A N 1
ATOM 1734 C CA . ASN A 1 221 ? 13.72454 19.92418 -18.14469 1.000 33.43266 221 ASN A CA 1
ATOM 1735 C C . ASN A 1 221 ? 13.83004 18.41916 -18.35084 1.000 34.71366 221 ASN A C 1
ATOM 1736 O O . ASN A 1 221 ? 13.81040 17.67176 -17.36765 1.000 37.77408 221 ASN A O 1
ATOM 1741 N N . LEU A 1 222 ? 13.98973 17.96503 -19.59257 1.000 28.48188 222 LEU A N 1
ATOM 1742 C CA . LEU A 1 222 ? 14.17719 16.54680 -19.91261 1.000 31.81077 222 LEU A CA 1
ATOM 1743 C C . LEU A 1 222 ? 14.95688 16.42679 -21.21422 1.000 30.24315 222 LEU A C 1
ATOM 1744 O O . LEU A 1 222 ? 14.68671 17.16717 -22.16231 1.000 27.75985 222 LEU A O 1
ATOM 1749 N N . PHE A 1 223 ? 15.87736 15.45873 -21.27857 1.000 28.38212 223 PHE A N 1
ATOM 1750 C CA . PHE A 1 223 ? 16.68177 15.20303 -22.47614 1.000 28.13181 223 PHE A CA 1
ATOM 1751 C C . PHE A 1 223 ? 16.75800 13.70001 -22.69847 1.000 30.12130 223 PHE A C 1
ATOM 1752 O O . PHE A 1 223 ? 16.88914 12.92944 -21.73180 1.000 31.47147 223 PHE A O 1
ATOM 1760 N N . GLY A 1 224 ? 16.65104 13.27332 -23.96042 1.000 25.60442 224 GLY A N 1
ATOM 1761 C CA . GLY A 1 224 ? 16.77735 11.85309 -24.21858 1.000 27.35602 224 GLY A CA 1
ATOM 1762 C C . GLY A 1 224 ? 17.30431 11.53307 -25.60397 1.000 26.45634 224 GLY A C 1
ATOM 1763 O O . GLY A 1 224 ? 17.53731 12.41933 -26.43203 1.000 27.80247 224 GLY A O 1
ATOM 1764 N N . ILE A 1 225 ? 17.54092 10.24273 -25.83160 1.000 24.73319 225 ILE A N 1
ATOM 1765 C CA . ILE A 1 225 ? 18.09764 9.77161 -27.09568 1.000 25.02784 225 ILE A CA 1
ATOM 1766 C C . ILE A 1 225 ? 17.28916 8.57367 -27.56955 1.000 25.46756 225 ILE A C 1
ATOM 1767 O O . ILE A 1 225 ? 17.04729 7.63670 -26.79164 1.000 28.10556 225 ILE A O 1
ATOM 1772 N N . GLY A 1 226 ? 16.86365 8.60661 -28.83252 1.000 18.72904 226 GLY A N 1
ATOM 1773 C CA . GLY A 1 226 ? 16.14517 7.48177 -29.38034 1.000 22.05581 226 GLY A CA 1
ATOM 1774 C C . GLY A 1 226 ? 17.04026 6.45158 -30.03416 1.000 23.57341 226 GLY A C 1
ATOM 1775 O O . GLY A 1 226 ? 17.79175 6.77421 -30.95796 1.000 23.97597 226 GLY A O 1
ATOM 1776 N N . LEU A 1 227 ? 16.93560 5.19374 -29.58965 1.000 22.88698 227 LEU A N 1
ATOM 1777 C CA . LEU A 1 227 ? 17.74986 4.09487 -30.08833 1.000 21.01327 227 LEU A CA 1
ATOM 1778 C C . LEU A 1 227 ? 16.83808 3.07677 -30.75675 1.000 25.09192 227 LEU A C 1
ATOM 1779 O O . LEU A 1 227 ? 15.94490 2.53744 -30.09816 1.000 24.09939 227 LEU A O 1
ATOM 1784 N N . SER A 1 228 ? 17.06530 2.79638 -32.04017 1.000 26.12423 228 SER A N 1
ATOM 1785 C CA . SER A 1 228 ? 16.15715 1.87436 -32.73027 1.000 26.30178 228 SER A CA 1
ATOM 1786 C C . SER A 1 228 ? 16.88417 1.26188 -33.90533 1.000 25.68270 228 SER A C 1
ATOM 1787 O O . SER A 1 228 ? 17.59959 1.99432 -34.60716 1.000 27.13652 228 SER A O 1
ATOM 1790 N N . PRO A 1 229 ? 16.70268 -0.03228 -34.18657 1.000 25.71392 229 PRO A N 1
ATOM 1791 C CA . PRO A 1 229 ? 17.21960 -0.58282 -35.45285 1.000 27.66827 229 PRO A CA 1
ATOM 1792 C C . PRO A 1 229 ? 16.74299 0.18643 -36.68697 1.000 27.87129 229 PRO A C 1
ATOM 1793 O O . PRO A 1 229 ? 17.42230 0.15754 -37.72632 1.000 30.98192 229 PRO A O 1
ATOM 1797 N N . ALA A 1 230 ? 15.59923 0.86297 -36.62609 1.000 26.24449 230 ALA A N 1
ATOM 1798 C CA . ALA A 1 230 ? 15.09441 1.55460 -37.81386 1.000 30.89978 230 ALA A CA 1
ATOM 1799 C C . ALA A 1 230 ? 15.75380 2.92911 -38.07336 1.000 30.10826 230 ALA A C 1
ATOM 1800 O O . ALA A 1 230 ? 15.59489 3.48095 -39.17235 1.000 26.82560 230 ALA A O 1
ATOM 1802 N N . ASN A 1 231 ? 16.46567 3.50024 -37.09745 1.000 26.82481 231 ASN A N 1
ATOM 1803 C CA . ASN A 1 231 ? 17.06291 4.83433 -37.22416 1.000 26.70803 231 ASN A CA 1
ATOM 1804 C C . ASN A 1 231 ? 18.37016 4.75286 -38.02026 1.000 27.63918 231 ASN A C 1
ATOM 1805 O O . ASN A 1 231 ? 19.16755 3.81988 -37.84912 1.000 27.15324 231 ASN A O 1
ATOM 1810 N N . GLU A 1 232 ? 18.60592 5.73627 -38.87381 1.000 29.34706 232 GLU A N 1
ATOM 1811 C CA A GLU A 1 232 ? 19.89813 5.81792 -39.55102 0.514 32.31352 232 GLU A CA 1
ATOM 1812 C CA B GLU A 1 232 ? 19.89480 5.83230 -39.55800 0.486 32.28643 232 GLU A CA 1
ATOM 1813 C C . GLU A 1 232 ? 20.98950 6.36608 -38.63928 1.000 32.09026 232 GLU A C 1
ATOM 1814 O O . GLU A 1 232 ? 22.17431 6.06725 -38.85574 1.000 35.72975 232 GLU A O 1
ATOM 1825 N N . ALA A 1 233 ? 20.61352 7.10617 -37.59629 1.000 33.41195 233 ALA A N 1
ATOM 1826 C CA . ALA A 1 233 ? 21.50335 7.55473 -36.53057 1.000 32.43944 233 ALA A CA 1
ATOM 1827 C C . ALA A 1 233 ? 20.64323 7.79736 -35.29497 1.000 26.44823 233 ALA A C 1
ATOM 1828 O O . ALA A 1 233 ? 19.43502 7.97590 -35.41344 1.000 26.46447 233 ALA A O 1
ATOM 1830 N N . ASN A 1 234 ? 21.26962 7.76471 -34.10958 1.000 24.91199 234 ASN A N 1
ATOM 1831 C CA . ASN A 1 234 ? 20.56201 8.09738 -32.86789 1.000 26.38801 234 ASN A CA 1
ATOM 1832 C C . ASN A 1 234 ? 19.86156 9.45423 -32.97058 1.000 24.28470 234 ASN A C 1
ATOM 1833 O O . ASN A 1 234 ? 20.40334 10.40644 -33.53050 1.000 29.19867 234 ASN A O 1
ATOM 1838 N N . VAL A 1 235 ? 18.67479 9.55133 -32.39105 1.000 21.55436 235 VAL A N 1
ATOM 1839 C CA . VAL A 1 235 ? 17.87125 10.78168 -32.43212 1.000 25.66943 235 VAL A CA 1
ATOM 1840 C C . VAL A 1 235 ? 17.95717 11.50148 -31.08163 1.000 24.03008 235 VAL A C 1
ATOM 1841 O O . VAL A 1 235 ? 17.68855 10.90237 -30.03530 1.000 25.90885 235 VAL A O 1
ATOM 1845 N N . LEU A 1 236 ? 18.29761 12.79524 -31.09240 1.000 23.42930 236 LEU A N 1
ATOM 1846 C CA . LEU A 1 236 ? 18.34004 13.56102 -29.85447 1.000 23.57525 236 LEU A CA 1
ATOM 1847 C C . LEU A 1 236 ? 16.95749 14.15976 -29.57658 1.000 26.91569 236 LEU A C 1
ATOM 1848 O O . LEU A 1 236 ? 16.32861 14.70217 -30.48302 1.000 24.60885 236 LEU A O 1
ATOM 1853 N N . TYR A 1 237 ? 16.50093 14.08985 -28.31305 1.000 26.70613 237 TYR A N 1
ATOM 1854 C CA . TYR A 1 237 ? 15.20075 14.64337 -27.91244 1.000 24.31482 237 TYR A CA 1
ATOM 1855 C C . TYR A 1 237 ? 15.37644 15.69630 -26.82307 1.000 24.96578 237 TYR A C 1
ATOM 1856 O O . TYR A 1 237 ? 15.94983 15.38910 -25.77113 1.000 25.45008 237 TYR A O 1
ATOM 1865 N N . TYR A 1 238 ? 14.81766 16.90205 -27.04745 1.000 24.51341 238 TYR A N 1
ATOM 1866 C CA . TYR A 1 238 ? 14.87415 18.02518 -26.09681 1.000 23.42474 238 TYR A CA 1
ATOM 1867 C C . TYR A 1 238 ? 13.46161 18.43960 -25.69795 1.000 28.12419 238 TYR A C 1
ATOM 1868 O O . TYR A 1 238 ? 12.63084 18.76710 -26.55929 1.000 23.88648 238 TYR A O 1
ATOM 1877 N N . HIS A 1 239 ? 13.20403 18.47983 -24.39937 1.000 24.67062 239 HIS A N 1
ATOM 1878 C CA . HIS A 1 239 ? 11.89846 18.90981 -23.88565 1.000 28.50994 239 HIS A CA 1
ATOM 1879 C C . HIS A 1 239 ? 12.02563 20.33830 -23.33468 1.000 26.28050 239 HIS A C 1
ATOM 1880 O O . HIS A 1 239 ? 12.46007 20.54316 -22.19939 1.000 30.59079 239 HIS A O 1
ATOM 1887 N N . LEU A 1 240 ? 11.66292 21.33384 -24.13708 1.000 28.83198 240 LEU A N 1
ATOM 1888 C CA . LEU A 1 240 ? 11.85319 22.72532 -23.70718 1.000 29.53470 240 LEU A CA 1
ATOM 1889 C C . LEU A 1 240 ? 10.81579 23.12345 -22.66216 1.000 31.87627 240 LEU A C 1
ATOM 1890 O O . LEU A 1 240 ? 9.63504 22.76484 -22.75750 1.000 29.85929 240 LEU A O 1
ATOM 1895 N N . GLU A 1 241 ? 11.24594 23.92331 -21.69104 1.000 30.06330 241 GLU A N 1
ATOM 1896 C CA . GLU A 1 241 ? 10.29181 24.45495 -20.71580 1.000 33.29104 241 GLU A CA 1
ATOM 1897 C C . GLU A 1 241 ? 9.40320 25.54051 -21.31243 1.000 34.19855 241 GLU A C 1
ATOM 1898 O O . GLU A 1 241 ? 8.25562 25.71991 -20.86537 1.000 33.45085 241 GLU A O 1
ATOM 1904 N N . ASN A 1 242 ? 9.90504 26.29523 -22.29215 1.000 31.49861 242 ASN A N 1
ATOM 1905 C CA . ASN A 1 242 ? 9.17941 27.46731 -22.78993 1.000 31.08505 242 ASN A CA 1
ATOM 1906 C C . ASN A 1 242 ? 9.28694 27.54892 -24.30981 1.000 31.72225 242 ASN A C 1
ATOM 1907 O O . ASN A 1 242 ? 10.36529 27.84601 -24.84112 1.000 32.01645 242 ASN A O 1
ATOM 1912 N N . ILE A 1 243 ? 8.15770 27.33488 -24.99253 1.000 27.47313 243 ILE A N 1
ATOM 1913 C CA . ILE A 1 243 ? 8.05761 27.43961 -26.45261 1.000 28.53878 243 ILE A CA 1
ATOM 1914 C C . ILE A 1 243 ? 8.62238 28.75534 -26.98391 1.000 28.90845 243 ILE A C 1
ATOM 1915 O O . ILE A 1 243 ? 9.18698 28.80215 -28.08198 1.000 28.32977 243 ILE A O 1
ATOM 1920 N N . GLU A 1 244 ? 8.50889 29.83956 -26.22416 1.000 28.39189 244 GLU A N 1
ATOM 1921 C CA . GLU A 1 244 ? 9.05008 31.10933 -26.71488 1.000 31.17699 244 GLU A CA 1
ATOM 1922 C C . GLU A 1 244 ? 10.59189 31.15247 -26.72725 1.000 34.29571 244 GLU A C 1
ATOM 1923 O O . GLU A 1 244 ? 11.15370 32.07178 -27.32245 1.000 31.83370 244 GLU A O 1
ATOM 1929 N N . ASP A 1 245 ? 11.31045 30.19586 -26.11262 1.000 29.87784 245 ASP A N 1
ATOM 1930 C CA . ASP A 1 245 ? 12.77675 30.18767 -26.19752 1.000 32.37136 245 ASP A CA 1
ATOM 1931 C C . ASP A 1 245 ? 13.29210 29.46573 -27.44036 1.000 34.17717 245 ASP A C 1
ATOM 1932 O O . ASP A 1 245 ? 14.49176 29.53732 -27.75434 1.000 34.11121 245 ASP A O 1
ATOM 1937 N N . PHE A 1 246 ? 12.42083 28.77783 -28.15778 1.000 28.03234 246 PHE A N 1
ATOM 1938 C CA . PHE A 1 246 ? 12.90083 27.81614 -29.13740 1.000 28.99518 246 PHE A CA 1
ATOM 1939 C C . PHE A 1 246 ? 13.75151 28.46404 -30.22936 1.000 31.17472 246 PHE A C 1
ATOM 1940 O O . PHE A 1 246 ? 14.86069 27.99819 -30.51716 1.000 33.73023 246 PHE A O 1
ATOM 1948 N N . LEU A 1 247 ? 13.23326 29.50858 -30.88795 1.000 31.17845 247 LEU A N 1
ATOM 1949 C CA . LEU A 1 247 ? 13.91661 30.01156 -32.08279 1.000 32.42866 247 LEU A CA 1
ATOM 1950 C C . LEU A 1 247 ? 15.29321 30.60664 -31.79172 1.000 36.90997 247 LEU A C 1
ATOM 1951 O O . LEU A 1 247 ? 16.14043 30.63907 -32.69475 1.000 39.25666 247 LEU A O 1
ATOM 1956 N N . SER A 1 248 ? 15.55060 31.06050 -30.56010 1.000 36.65096 248 SER A N 1
ATOM 1957 C CA . SER A 1 248 ? 16.86283 31.60189 -30.21029 1.000 38.09219 248 SER A CA 1
ATOM 1958 C C . SER A 1 248 ? 17.96330 30.55332 -30.27795 1.000 37.60824 248 SER A C 1
ATOM 1959 O O . SER A 1 248 ? 19.12971 30.89800 -30.43695 1.000 41.28985 248 SER A O 1
ATOM 1962 N N . TYR A 1 249 ? 17.62572 29.29015 -30.14490 1.000 34.13593 249 TYR A N 1
ATOM 1963 C CA . TYR A 1 249 ? 18.62086 28.24021 -30.01954 1.000 36.47738 249 TYR A CA 1
ATOM 1964 C C . TYR A 1 249 ? 18.55705 27.20916 -31.13334 1.000 38.67974 249 TYR A C 1
ATOM 1965 O O . TYR A 1 249 ? 19.48227 26.39044 -31.23955 1.000 39.36357 249 TYR A O 1
ATOM 1974 N N . PHE A 1 250 ? 17.48514 27.18443 -31.92917 1.000 35.23880 250 PHE A N 1
ATOM 1975 C CA . PHE A 1 250 ? 17.31706 26.18837 -32.98941 1.000 31.05254 250 PHE A CA 1
ATOM 1976 C C . PHE A 1 250 ? 17.06511 26.88272 -34.33136 1.000 34.65911 250 PHE A C 1
ATOM 1977 O O . PHE A 1 250 ? 15.92393 27.27514 -34.62510 1.000 33.82517 250 PHE A O 1
ATOM 1985 N N . PRO A 1 251 ? 18.08936 27.05182 -35.17931 1.000 30.36872 251 PRO A N 1
ATOM 1986 C CA . PRO A 1 251 ? 17.88332 27.81472 -36.43670 1.000 34.01784 251 PRO A CA 1
ATOM 1987 C C . PRO A 1 251 ? 17.20287 26.98832 -37.53452 1.000 32.19980 251 PRO A C 1
ATOM 1988 O O . PRO A 1 251 ? 17.81398 26.54447 -38.50866 1.000 33.53109 251 PRO A O 1
ATOM 1992 N N . ILE A 1 252 ? 15.88078 26.79881 -37.41410 1.000 29.73129 252 ILE A N 1
ATOM 1993 C CA . ILE A 1 252 ? 15.14740 25.91317 -38.32045 1.000 28.90769 252 ILE A CA 1
ATOM 1994 C C . ILE A 1 252 ? 14.83642 26.61473 -39.64620 1.000 31.56627 252 ILE A C 1
ATOM 1995 O O . ILE A 1 252 ? 14.84502 27.83057 -39.75129 1.000 30.86242 252 ILE A O 1
ATOM 2000 N N . ASN A 1 253 ? 14.52915 25.81969 -40.68197 1.000 28.49095 253 ASN A N 1
ATOM 2001 C CA . ASN A 1 253 ? 14.26238 26.35987 -42.00817 1.000 29.68218 253 ASN A CA 1
ATOM 2002 C C . ASN A 1 253 ? 12.81658 26.89391 -42.09623 1.000 28.42691 253 ASN A C 1
ATOM 2003 O O . ASN A 1 253 ? 12.02414 26.77173 -41.16184 1.000 29.08240 253 ASN A O 1
ATOM 2008 N N . ASP A 1 254 ? 12.44955 27.45399 -43.25384 1.000 28.92290 254 ASP A N 1
ATOM 2009 C CA . ASP A 1 254 ? 11.14514 28.10085 -43.37981 1.000 31.63131 254 ASP A CA 1
ATOM 2010 C C . ASP A 1 254 ? 10.00607 27.10294 -43.30701 1.000 30.90555 254 ASP A C 1
ATOM 2011 O O . ASP A 1 254 ? 8.92555 27.44522 -42.81098 1.000 33.26553 254 ASP A O 1
ATOM 2016 N N . THR A 1 255 ? 10.20381 25.87600 -43.80690 1.000 29.87487 255 THR A N 1
ATOM 2017 C CA . THR A 1 255 ? 9.13956 24.87297 -43.70154 1.000 26.35811 255 THR A CA 1
ATOM 2018 C C . THR A 1 255 ? 8.84758 24.52160 -42.24339 1.000 28.50341 255 THR A C 1
ATOM 2019 O O . THR A 1 255 ? 7.67661 24.43615 -41.83321 1.000 27.78444 255 THR A O 1
ATOM 2023 N N . ALA A 1 256 ? 9.89190 24.33125 -41.42943 1.000 26.62905 256 ALA A N 1
ATOM 2024 C CA . ALA A 1 256 ? 9.64751 24.05849 -40.01233 1.000 25.61927 256 ALA A CA 1
ATOM 2025 C C . ALA A 1 256 ? 9.07334 25.27587 -39.30480 1.000 25.86728 256 ALA A C 1
ATOM 2026 O O . ALA A 1 256 ? 8.26765 25.13301 -38.36999 1.000 24.55878 256 ALA A O 1
ATOM 2028 N N . ARG A 1 257 ? 9.48148 26.47269 -39.73027 1.000 25.94421 257 ARG A N 1
ATOM 2029 C CA . ARG A 1 257 ? 9.00643 27.71021 -39.10038 1.000 30.08665 257 ARG A CA 1
ATOM 2030 C C . ARG A 1 257 ? 7.50233 27.88334 -39.25214 1.000 31.38200 257 ARG A C 1
ATOM 2031 O O . ARG A 1 257 ? 6.84987 28.42639 -38.35066 1.000 29.88794 257 ARG A O 1
ATOM 2039 N N . ARG A 1 258 ? 6.91512 27.38246 -40.34722 1.000 29.51078 258 ARG A N 1
ATOM 2040 C CA . ARG A 1 258 ? 5.45937 27.49475 -40.49102 1.000 34.99786 258 ARG A CA 1
ATOM 2041 C C . ARG A 1 258 ? 4.73329 26.70479 -39.40930 1.000 29.84100 258 ARG A C 1
ATOM 2042 O O . ARG A 1 258 ? 3.70341 27.15852 -38.89527 1.000 30.00745 258 ARG A O 1
ATOM 2050 N N . VAL A 1 259 ? 5.24528 25.51864 -39.05912 1.000 25.55122 259 VAL A N 1
ATOM 2051 C CA . VAL A 1 259 ? 4.62912 24.72548 -37.99935 1.000 26.59863 259 VAL A CA 1
ATOM 2052 C C . VAL A 1 259 ? 4.78832 25.43320 -36.64638 1.000 30.16929 259 VAL A C 1
ATOM 2053 O O . VAL A 1 259 ? 3.82304 25.58855 -35.87495 1.000 22.56454 259 VAL A O 1
ATOM 2057 N N . HIS A 1 260 ? 6.01601 25.88730 -36.34690 1.000 25.77383 260 HIS A N 1
ATOM 2058 C CA . HIS A 1 260 ? 6.27628 26.47652 -35.04130 1.000 24.69601 260 HIS A CA 1
ATOM 2059 C C . HIS A 1 260 ? 5.49393 27.77329 -34.88074 1.000 25.98919 260 HIS A C 1
ATOM 2060 O O . HIS A 1 260 ? 4.88621 27.99881 -33.82961 1.000 26.75597 260 HIS A O 1
ATOM 2067 N N . ASP A 1 261 ? 5.46819 28.61635 -35.92367 1.000 24.76838 261 ASP A N 1
ATOM 2068 C CA . ASP A 1 261 ? 4.74629 29.89025 -35.84399 1.000 29.48699 261 ASP A CA 1
ATOM 2069 C C . ASP A 1 261 ? 3.25616 29.68195 -35.57506 1.000 29.16190 261 ASP A C 1
ATOM 2070 O O . ASP A 1 261 ? 2.63123 30.49223 -34.87882 1.000 24.82590 261 ASP A O 1
ATOM 2075 N N . PHE A 1 262 ? 2.66500 28.62431 -36.14461 1.000 26.86514 262 PHE A N 1
ATOM 2076 C CA . PHE A 1 262 ? 1.26154 28.28647 -35.84328 1.000 27.39275 262 PHE A CA 1
ATOM 2077 C C . PHE A 1 262 ? 1.08263 27.97550 -34.35911 1.000 26.41676 262 PHE A C 1
ATOM 2078 O O . PHE A 1 262 ? 0.17637 28.52763 -33.69795 1.000 24.59453 262 PHE A O 1
ATOM 2086 N N . TYR A 1 263 ? 1.93529 27.07676 -33.81574 1.000 23.69811 263 TYR A N 1
ATOM 2087 C CA . TYR A 1 263 ? 1.72187 26.63713 -32.43639 1.000 21.13280 263 TYR A CA 1
ATOM 2088 C C . TYR A 1 263 ? 2.15898 27.68120 -31.40980 1.000 24.78797 263 TYR A C 1
ATOM 2089 O O . TYR A 1 263 ? 1.76613 27.57074 -30.25316 1.000 23.97383 263 TYR A O 1
ATOM 2098 N N . LEU A 1 264 ? 2.90898 28.71752 -31.80636 1.000 25.84472 264 LEU A N 1
ATOM 2099 C CA . LEU A 1 264 ? 3.19598 29.82474 -30.89563 1.000 26.36889 264 LEU A CA 1
ATOM 2100 C C . LEU A 1 264 ? 1.92268 30.57316 -30.52276 1.000 28.67029 264 LEU A C 1
ATOM 2101 O O . LEU A 1 264 ? 1.90436 31.29501 -29.52863 1.000 31.84488 264 LEU A O 1
ATOM 2106 N N . GLN A 1 265 ? 0.85387 30.40641 -31.29646 1.000 27.88878 265 GLN A N 1
ATOM 2107 C CA . GLN A 1 265 ? -0.40106 31.10521 -31.05286 1.000 28.09051 265 GLN A CA 1
ATOM 2108 C C . GLN A 1 265 ? -1.60183 30.18202 -30.80895 1.000 33.29713 265 GLN A C 1
ATOM 2109 O O . GLN A 1 265 ? -2.74397 30.66712 -30.78027 1.000 37.06600 265 GLN A O 1
ATOM 2115 N N . GLN A 1 266 ? -1.39216 28.88372 -30.58583 1.000 28.48956 266 GLN A N 1
ATOM 2116 C CA . GLN A 1 266 ? -2.48527 27.97835 -30.23827 1.000 28.79623 266 GLN A CA 1
ATOM 2117 C C . GLN A 1 266 ? -2.55451 27.79182 -28.72728 1.000 32.70310 266 GLN A C 1
ATOM 2118 O O . GLN A 1 266 ? -1.52304 27.59645 -28.08243 1.000 30.44561 266 GLN A O 1
ATOM 2124 N N . GLU A 1 267 ? -3.77255 27.73079 -28.16968 1.000 29.62535 267 GLU A N 1
ATOM 2125 C CA . GLU A 1 267 ? -3.83668 27.43994 -26.74086 1.000 31.75531 267 GLU A CA 1
ATOM 2126 C C . GLU A 1 267 ? -3.38336 26.00035 -26.48099 1.000 30.95153 267 GLU A C 1
ATOM 2127 O O . GLU A 1 267 ? -3.52376 25.12599 -27.32489 1.000 26.78340 267 GLU A O 1
ATOM 2133 N N . GLY A 1 268 ? -2.76058 25.78728 -25.34180 1.000 30.31776 268 GLY A N 1
ATOM 2134 C CA . GLY A 1 268 ? -2.29093 24.46854 -24.97333 1.000 32.86551 268 GLY A CA 1
ATOM 2135 C C . GLY A 1 268 ? -1.10304 24.60858 -24.04588 1.000 33.72957 268 GLY A C 1
ATOM 2136 O O . GLY A 1 268 ? -0.95688 25.61505 -23.36521 1.000 28.29006 268 GLY A O 1
ATOM 2137 N N . SER A 1 269 ? -0.25850 23.60118 -24.04963 1.000 28.95088 269 SER A N 1
ATOM 2138 C CA A SER A 1 269 ? 0.92892 23.62388 -23.21575 0.736 33.04530 269 SER A CA 1
ATOM 2139 C CA B SER A 1 269 ? 0.92077 23.64396 -23.20307 0.264 35.28729 269 SER A CA 1
ATOM 2140 C C . SER A 1 269 ? 1.90167 24.69346 -23.71905 1.000 32.21969 269 SER A C 1
ATOM 2141 O O . SER A 1 269 ? 1.93683 25.02236 -24.92020 1.000 27.52171 269 SER A O 1
ATOM 2146 N N . ARG A 1 270 ? 2.69639 25.23855 -22.79399 1.000 29.94701 270 ARG A N 1
ATOM 2147 C CA . ARG A 1 270 ? 3.78795 26.12316 -23.16823 1.000 32.18774 270 ARG A CA 1
ATOM 2148 C C . ARG A 1 270 ? 5.08613 25.34509 -23.35844 1.000 32.97205 270 ARG A C 1
ATOM 2149 O O . ARG A 1 270 ? 6.10668 25.94178 -23.68652 1.000 32.81434 270 ARG A O 1
ATOM 2157 N N . ARG A 1 271 ? 5.06309 24.02681 -23.16648 1.000 31.03134 271 ARG A N 1
ATOM 2158 C CA . ARG A 1 271 ? 6.22488 23.19080 -23.45201 1.000 32.66811 271 ARG A CA 1
ATOM 2159 C C . ARG A 1 271 ? 6.15758 22.65436 -24.88994 1.000 31.53254 271 ARG A C 1
ATOM 2160 O O . ARG A 1 271 ? 5.13739 22.78069 -25.57796 1.000 30.39646 271 ARG A O 1
ATOM 2168 N N . MET A 1 272 ? 7.22433 21.96393 -25.32092 1.000 27.61580 272 MET A N 1
ATOM 2169 C CA . MET A 1 272 ? 7.38170 21.55576 -26.70763 1.000 24.38337 272 MET A CA 1
ATOM 2170 C C . MET A 1 272 ? 8.51288 20.52354 -26.74668 1.000 26.94157 272 MET A C 1
ATOM 2171 O O . MET A 1 272 ? 9.37510 20.51416 -25.87015 1.000 23.49471 272 MET A O 1
ATOM 2176 N N . TRP A 1 273 ? 8.44711 19.58926 -27.68644 1.000 24.48974 273 TRP A N 1
ATOM 2177 C CA . TRP A 1 273 ? 9.58433 18.69982 -27.93189 1.000 21.65122 273 TRP A CA 1
ATOM 2178 C C . TRP A 1 273 ? 10.18161 19.08195 -29.27570 1.000 23.22379 273 TRP A C 1
ATOM 2179 O O . TRP A 1 273 ? 9.45799 19.43880 -30.20792 1.000 21.19304 273 TRP A O 1
ATOM 2190 N N . VAL A 1 274 ? 11.50211 18.95828 -29.40410 1.000 21.74664 274 VAL A N 1
ATOM 2191 C CA . VAL A 1 274 ? 12.12579 18.95322 -30.72430 1.000 21.25936 274 VAL A CA 1
ATOM 2192 C C . VAL A 1 274 ? 13.01139 17.71242 -30.80472 1.000 22.04838 274 VAL A C 1
ATOM 2193 O O . VAL A 1 274 ? 13.65101 17.34100 -29.81341 1.000 22.33625 274 VAL A O 1
ATOM 2197 N N . ALA A 1 275 ? 13.04661 17.06947 -31.96877 1.000 21.52054 275 ALA A N 1
ATOM 2198 C CA . ALA A 1 275 ? 13.86444 15.87367 -32.17305 1.000 23.22648 275 ALA A CA 1
ATOM 2199 C C . ALA A 1 275 ? 14.65748 15.97608 -33.46681 1.000 23.72388 275 ALA A C 1
ATOM 2200 O O . ALA A 1 275 ? 14.10254 16.33750 -34.50983 1.000 24.82855 275 ALA A O 1
ATOM 2202 N N . LEU A 1 276 ? 15.93459 15.59010 -33.42069 1.000 23.49063 276 LEU A N 1
ATOM 2203 C CA . LEU A 1 276 ? 16.78816 15.69936 -34.60532 1.000 23.65824 276 LEU A CA 1
ATOM 2204 C C . LEU A 1 276 ? 18.10055 14.94473 -34.34569 1.000 24.64927 276 LEU A C 1
ATOM 2205 O O . LEU A 1 276 ? 18.43149 14.60603 -33.20432 1.000 22.70019 276 LEU A O 1
ATOM 2210 N N . SER A 1 277 ? 18.84285 14.69252 -35.41974 1.000 24.99256 277 SER A N 1
ATOM 2211 C CA . SER A 1 277 ? 20.11629 13.98947 -35.30830 1.000 30.97393 277 SER A CA 1
ATOM 2212 C C . SER A 1 277 ? 21.19904 14.95994 -34.83409 1.000 33.29159 277 SER A C 1
ATOM 2213 O O . SER A 1 277 ? 21.05451 16.19391 -34.94241 1.000 27.78085 277 SER A O 1
ATOM 2216 N N . GLU A 1 278 ? 22.29502 14.38505 -34.31079 1.000 29.08229 278 GLU A N 1
ATOM 2217 C CA . GLU A 1 278 ? 23.39175 15.22060 -33.83879 1.000 33.17233 278 GLU A CA 1
ATOM 2218 C C . GLU A 1 278 ? 23.99741 16.01254 -34.99243 1.000 31.64118 278 GLU A C 1
ATOM 2219 O O . GLU A 1 278 ? 24.37309 17.17174 -34.82501 1.000 31.74807 278 GLU A O 1
ATOM 2225 N N . SER A 1 279 ? 24.05515 15.41087 -36.18040 1.000 33.10989 279 SER A N 1
ATOM 2226 C CA . SER A 1 279 ? 24.58510 16.09484 -37.36110 1.000 33.82627 279 SER A CA 1
ATOM 2227 C C . SER A 1 279 ? 23.83930 17.40581 -37.66153 1.000 35.88477 279 SER A C 1
ATOM 2228 O O . SER A 1 279 ? 24.45474 18.40430 -38.09536 1.000 33.39542 279 SER A O 1
ATOM 2231 N N . GLU A 1 280 ? 22.51387 17.42567 -37.41745 1.000 28.04682 280 GLU A N 1
ATOM 2232 C CA . GLU A 1 280 ? 21.70634 18.63064 -37.61095 1.000 34.02997 280 GLU A CA 1
ATOM 2233 C C . GLU A 1 280 ? 22.03037 19.70950 -36.58971 1.000 30.35275 280 GLU A C 1
ATOM 2234 O O . GLU A 1 280 ? 21.95651 20.90898 -36.91502 1.000 30.74053 280 GLU A O 1
ATOM 2240 N N . MET A 1 281 ? 22.34479 19.31221 -35.34909 1.000 33.11401 281 MET A N 1
ATOM 2241 C CA . MET A 1 281 ? 22.76008 20.27966 -34.32945 1.000 30.87536 281 MET A CA 1
ATOM 2242 C C . MET A 1 281 ? 24.09400 20.93155 -34.67468 1.000 32.80307 281 MET A C 1
ATOM 2243 O O . MET A 1 281 ? 24.35892 22.04956 -34.24252 1.000 37.28731 281 MET A O 1
ATOM 2248 N N . LYS A 1 282 ? 24.95132 20.26724 -35.42935 1.000 35.96576 282 LYS A N 1
ATOM 2249 C CA . LYS A 1 282 ? 26.22698 20.88046 -35.79609 1.000 32.82838 282 LYS A CA 1
ATOM 2250 C C . LYS A 1 282 ? 26.12245 21.72628 -37.06343 1.000 33.97272 282 LYS A C 1
ATOM 2251 O O . LYS A 1 282 ? 27.08265 22.39214 -37.42813 1.000 34.02581 282 LYS A O 1
ATOM 2257 N N . ALA A 1 283 ? 24.99284 21.68261 -37.75706 1.000 36.04426 283 ALA A N 1
ATOM 2258 C CA . ALA A 1 283 ? 24.85910 22.40638 -39.00210 1.000 36.80367 283 ALA A CA 1
ATOM 2259 C C . ALA A 1 283 ? 24.51829 23.85869 -38.71791 1.000 34.78524 283 ALA A C 1
ATOM 2260 O O . ALA A 1 283 ? 23.98066 24.20172 -37.65189 1.000 36.15783 283 ALA A O 1
ATOM 2262 N N . GLY A 1 284 ? 24.77798 24.70587 -39.71916 1.000 35.22512 284 GLY A N 1
ATOM 2263 C CA . GLY A 1 284 ? 24.39177 26.09828 -39.62149 1.000 31.37843 284 GLY A CA 1
ATOM 2264 C C . GLY A 1 284 ? 22.88457 26.28709 -39.58365 1.000 33.09571 284 GLY A C 1
ATOM 2265 O O . GLY A 1 284 ? 22.38541 27.20875 -38.93735 1.000 36.21833 284 GLY A O 1
ATOM 2266 N N . ARG A 1 285 ? 22.15240 25.47372 -40.31142 1.000 28.29527 285 ARG A N 1
ATOM 2267 C CA . ARG A 1 285 ? 20.69668 25.60947 -40.39835 1.000 32.09806 285 ARG A CA 1
ATOM 2268 C C . ARG A 1 285 ? 20.08476 24.21722 -40.33434 1.000 32.88876 285 ARG A C 1
ATOM 2269 O O . ARG A 1 285 ? 20.63369 23.28532 -40.92054 1.000 31.73342 285 ARG A O 1
ATOM 2277 N N . ILE A 1 286 ? 18.96975 24.07634 -39.60452 1.000 29.33715 286 ILE A N 1
ATOM 2278 C CA . ILE A 1 286 ? 18.30782 22.79312 -39.38920 1.000 29.63928 286 ILE A CA 1
ATOM 2279 C C . ILE A 1 286 ? 17.27601 22.54575 -40.49016 1.000 32.72523 286 ILE A C 1
ATOM 2280 O O . ILE A 1 286 ? 16.25002 23.23557 -40.56419 1.000 26.68870 286 ILE A O 1
ATOM 2285 N N . ASN A 1 287 ? 17.51010 21.50470 -41.28286 1.000 26.91073 287 ASN A N 1
ATOM 2286 C CA . ASN A 1 287 ? 16.62657 21.14977 -42.37197 1.000 28.30573 287 ASN A CA 1
ATOM 2287 C C . ASN A 1 287 ? 15.85647 19.85536 -42.16268 1.000 31.49450 287 ASN A C 1
ATOM 2288 O O . ASN A 1 287 ? 15.01849 19.52662 -43.01456 1.000 28.92037 287 ASN A O 1
ATOM 2293 N N . ASN A 1 288 ? 16.16013 19.09071 -41.11074 1.000 22.97832 288 ASN A N 1
ATOM 2294 C CA . ASN A 1 288 ? 15.52703 17.79313 -40.85905 1.000 22.79148 288 ASN A CA 1
ATOM 2295 C C . ASN A 1 288 ? 15.22796 17.71303 -39.37877 1.000 27.93768 288 ASN A C 1
ATOM 2296 O O . ASN A 1 288 ? 16.15833 17.55545 -38.57999 1.000 26.84238 288 ASN A O 1
ATOM 2301 N N . VAL A 1 289 ? 13.94076 17.80244 -39.01249 1.000 25.38825 289 VAL A N 1
ATOM 2302 C CA . VAL A 1 289 ? 13.57571 18.02460 -37.61490 1.000 24.45697 289 VAL A CA 1
ATOM 2303 C C . VAL A 1 289 ? 12.11513 17.62223 -37.42549 1.000 20.72276 289 VAL A C 1
ATOM 2304 O O . VAL A 1 289 ? 11.28929 17.78345 -38.32703 1.000 25.17662 289 VAL A O 1
ATOM 2308 N N . ASN A 1 290 ? 11.80491 17.07499 -36.26252 1.000 19.14545 290 ASN A N 1
ATOM 2309 C CA . ASN A 1 290 ? 10.42585 16.87117 -35.81834 1.000 20.82122 290 ASN A CA 1
ATOM 2310 C C . ASN A 1 290 ? 10.08999 17.88184 -34.71581 1.000 22.80197 290 ASN A C 1
ATOM 2311 O O . ASN A 1 290 ? 10.87884 18.04336 -33.78615 1.000 20.63881 290 ASN A O 1
ATOM 2316 N N . LEU A 1 291 ? 8.86658 18.44580 -34.74012 1.000 20.86526 291 LEU A N 1
ATOM 2317 C CA . LEU A 1 291 ? 8.36722 19.40167 -33.74175 1.000 21.80623 291 LEU A CA 1
ATOM 2318 C C . LEU A 1 291 ? 7.06274 18.89475 -33.12680 1.000 22.17250 291 LEU A C 1
ATOM 2319 O O . LEU A 1 291 ? 6.15060 18.54111 -33.87594 1.000 25.21856 291 LEU A O 1
ATOM 2324 N N . TYR A 1 292 ? 6.92084 18.93709 -31.78521 1.000 20.44192 292 TYR A N 1
ATOM 2325 C CA . TYR A 1 292 ? 5.73926 18.38265 -31.08952 1.000 19.74309 292 TYR A CA 1
ATOM 2326 C C . TYR A 1 292 ? 5.13978 19.39111 -30.10649 1.000 21.29372 292 TYR A C 1
ATOM 2327 O O . TYR A 1 292 ? 5.86904 19.98609 -29.30294 1.000 22.24683 292 TYR A O 1
ATOM 2336 N N . TYR A 1 293 ? 3.81069 19.52778 -30.13297 1.000 18.78995 293 TYR A N 1
ATOM 2337 C CA . TYR A 1 293 ? 3.04873 20.47491 -29.32110 1.000 19.82715 293 TYR A CA 1
ATOM 2338 C C . TYR A 1 293 ? 1.81500 19.75294 -28.81326 1.000 21.58743 293 TYR A C 1
ATOM 2339 O O . TYR A 1 293 ? 1.36189 18.78321 -29.42725 1.000 23.28325 293 TYR A O 1
ATOM 2348 N N . SER A 1 294 ? 1.25098 20.23995 -27.70950 1.000 21.43040 294 SER A N 1
ATOM 2349 C CA . SER A 1 294 ? 0.21091 19.43898 -27.07909 1.000 22.27558 294 SER A CA 1
ATOM 2350 C C . SER A 1 294 ? -0.77455 20.30467 -26.32353 1.000 24.61191 294 SER A C 1
ATOM 2351 O O . SER A 1 294 ? -0.50008 21.46515 -25.99592 1.000 25.50100 294 SER A O 1
ATOM 2354 N N . LYS A 1 295 ? -1.91233 19.68829 -25.99119 1.000 21.72403 295 LYS A N 1
ATOM 2355 C CA . LYS A 1 295 ? -2.95126 20.31352 -25.18271 1.000 25.00043 295 LYS A CA 1
ATOM 2356 C C . LYS A 1 295 ? -3.54865 19.25521 -24.26673 1.000 28.72703 295 LYS A C 1
ATOM 2357 O O . LYS A 1 295 ? -3.73191 18.10748 -24.69428 1.000 20.11651 295 LYS A O 1
ATOM 2363 N N . ALA A 1 296 ? -3.87075 19.63771 -23.01897 1.000 26.71173 296 ALA A N 1
ATOM 2364 C CA . ALA A 1 296 ? -4.38137 18.68007 -22.04157 1.000 29.28434 296 ALA A CA 1
ATOM 2365 C C . ALA A 1 296 ? -5.90015 18.74028 -21.98608 1.000 31.34042 296 ALA A C 1
ATOM 2366 O O . ALA A 1 296 ? -6.48961 19.82029 -22.11459 1.000 27.31264 296 ALA A O 1
ATOM 2368 N N . PHE A 1 297 ? -6.53321 17.58289 -21.74932 1.000 24.71000 297 PHE A N 1
ATOM 2369 C CA . PHE A 1 297 ? -7.98939 17.50315 -21.61537 1.000 28.09647 297 PHE A CA 1
ATOM 2370 C C . PHE A 1 297 ? -8.30212 16.77750 -20.30996 1.000 32.52075 297 PHE A C 1
ATOM 2371 O O . PHE A 1 297 ? -8.22895 15.55388 -20.22826 1.000 27.70232 297 PHE A O 1
ATOM 2379 N N . THR A 1 298 ? -8.63333 17.53131 -19.28209 1.000 30.35967 298 THR A N 1
ATOM 2380 C CA . THR A 1 298 ? -8.80598 16.99966 -17.94646 1.000 30.53542 298 THR A CA 1
ATOM 2381 C C . THR A 1 298 ? -10.16574 17.41432 -17.43635 1.000 32.90987 298 THR A C 1
ATOM 2382 O O . THR A 1 298 ? -10.45101 18.61428 -17.37632 1.000 36.72284 298 THR A O 1
ATOM 2386 N N . SER A 1 299 ? -10.98702 16.45207 -17.01407 1.000 32.49236 299 SER A N 1
ATOM 2387 C CA . SER A 1 299 ? -12.28543 16.82677 -16.43396 1.000 33.07713 299 SER A CA 1
ATOM 2388 C C . SER A 1 299 ? -12.10017 17.62378 -15.14209 1.000 40.65415 299 SER A C 1
ATOM 2389 O O . SER A 1 299 ? -11.21934 17.32845 -14.33198 1.000 42.97644 299 SER A O 1
ATOM 2392 N N . GLN A 1 300 ? -12.96887 18.61809 -14.91941 1.000 39.62237 300 GLN A N 1
ATOM 2393 C CA . GLN A 1 300 ? -12.82755 19.45975 -13.74069 1.000 44.23153 300 GLN A CA 1
ATOM 2394 C C . GLN A 1 300 ? -13.73487 19.04203 -12.59756 1.000 54.68977 300 GLN A C 1
ATOM 2395 O O . GLN A 1 300 ? -13.55966 19.53803 -11.48121 1.000 63.88500 300 GLN A O 1
ATOM 2401 N N . ASN A 1 301 ? -14.68899 18.15221 -12.84150 1.000 53.81701 301 ASN A N 1
ATOM 2402 C CA . ASN A 1 301 ? -15.56875 17.67316 -11.77597 1.000 65.70204 301 ASN A CA 1
ATOM 2403 C C . ASN A 1 301 ? -14.76978 16.82855 -10.79852 1.000 71.80709 301 ASN A C 1
ATOM 2404 O O . ASN A 1 301 ? -14.10985 15.87151 -11.22221 1.000 67.92544 301 ASN A O 1
ATOM 2409 N N . PRO A 1 302 ? -14.76455 17.16424 -9.49790 1.000 80.45253 302 PRO A N 1
ATOM 2410 C CA . PRO A 1 302 ? -14.07818 16.36666 -8.48391 1.000 87.41707 302 PRO A CA 1
ATOM 2411 C C . PRO A 1 302 ? -14.93759 15.19964 -7.99141 1.000 87.85583 302 PRO A C 1
ATOM 2412 O O . PRO A 1 302 ? -14.95116 14.12082 -8.58979 1.000 81.68086 302 PRO A O 1
ATOM 2417 N N . SER B 1 7 ? -43.33984 13.42715 -42.91248 1.000 70.64869 7 SER B N 1
ATOM 2418 C CA . SER B 1 7 ? -44.41902 13.57652 -43.88797 1.000 62.12089 7 SER B CA 1
ATOM 2419 C C . SER B 1 7 ? -43.90433 13.91645 -45.28967 1.000 59.73022 7 SER B C 1
ATOM 2420 O O . SER B 1 7 ? -43.02425 14.75409 -45.45549 1.000 61.92394 7 SER B O 1
ATOM 2423 N N . LYS B 1 8 ? -44.47211 13.24271 -46.29025 1.000 55.62453 8 LYS B N 1
ATOM 2424 C CA . LYS B 1 8 ? -44.05631 13.34887 -47.68196 1.000 53.00387 8 LYS B CA 1
ATOM 2425 C C . LYS B 1 8 ? -45.28349 13.44349 -48.59257 1.000 45.80124 8 LYS B C 1
ATOM 2426 O O . LYS B 1 8 ? -46.42457 13.21950 -48.16626 1.000 44.82508 8 LYS B O 1
ATOM 2432 N N . VAL B 1 9 ? -45.03607 13.78630 -49.86583 1.000 44.28401 9 VAL B N 1
ATOM 2433 C CA A VAL B 1 9 ? -46.08133 14.16414 -50.81494 0.556 45.91056 9 VAL B CA 1
ATOM 2434 C CA B VAL B 1 9 ? -46.09801 14.14886 -50.79717 0.444 45.87101 9 VAL B CA 1
ATOM 2435 C C . VAL B 1 9 ? -46.28028 13.10758 -51.90261 1.000 42.13414 9 VAL B C 1
ATOM 2436 O O . VAL B 1 9 ? -47.40729 12.69162 -52.18491 1.000 42.06562 9 VAL B O 1
ATOM 2443 N N . PHE B 1 10 ? -45.20590 12.70290 -52.55610 1.000 37.80888 10 PHE B N 1
ATOM 2444 C CA . PHE B 1 10 ? -45.30879 11.85069 -53.73641 1.000 41.98011 10 PHE B CA 1
ATOM 2445 C C . PHE B 1 10 ? -45.02992 10.37696 -53.41642 1.000 41.09167 10 PHE B C 1
ATOM 2446 O O . PHE B 1 10 ? -43.89729 10.01341 -53.08538 1.000 38.28884 10 PHE B O 1
ATOM 2454 N N . LYS B 1 11 ? -46.05868 9.53157 -53.57827 1.000 42.60655 11 LYS B N 1
ATOM 2455 C CA A LYS B 1 11 ? -45.87786 8.09110 -53.41810 0.161 41.21122 11 LYS B CA 1
ATOM 2456 C CA B LYS B 1 11 ? -45.88332 8.08756 -53.42258 0.839 41.12606 11 LYS B CA 1
ATOM 2457 C C . LYS B 1 11 ? -44.75808 7.55981 -54.31037 1.000 45.92778 11 LYS B C 1
ATOM 2458 O O . LYS B 1 11 ? -44.03431 6.62497 -53.92441 1.000 45.23366 11 LYS B O 1
ATOM 2469 N N . SER B 1 12 ? -44.56166 8.16282 -55.47819 1.000 43.16452 12 SER B N 1
ATOM 2470 C CA . SER B 1 12 ? -43.59572 7.64689 -56.44100 1.000 46.04531 12 SER B CA 1
ATOM 2471 C C . SER B 1 12 ? -42.15100 8.08375 -56.21187 1.000 47.74001 12 SER B C 1
ATOM 2472 O O . SER B 1 12 ? -41.30062 7.72775 -57.03325 1.000 52.65340 12 SER B O 1
ATOM 2475 N N . THR B 1 13 ? -41.82475 8.87869 -55.18649 1.000 51.52891 13 THR B N 1
ATOM 2476 C CA . THR B 1 13 ? -40.42480 9.31016 -55.08053 1.000 53.10251 13 THR B CA 1
ATOM 2477 C C . THR B 1 13 ? -39.55831 8.10023 -54.74370 1.000 53.58584 13 THR B C 1
ATOM 2478 O O . THR B 1 13 ? -39.90462 7.29190 -53.86670 1.000 50.90069 13 THR B O 1
ATOM 2482 N N . ILE B 1 14 ? -38.45878 7.95671 -55.48445 1.000 55.90940 14 ILE B N 1
ATOM 2483 C CA . ILE B 1 14 ? -37.52426 6.85744 -55.27811 1.000 49.95557 14 ILE B CA 1
ATOM 2484 C C . ILE B 1 14 ? -36.83627 7.08096 -53.94545 1.000 44.09188 14 ILE B C 1
ATOM 2485 O O . ILE B 1 14 ? -36.20371 8.11737 -53.72724 1.000 46.15845 14 ILE B O 1
ATOM 2490 N N . ALA B 1 15 ? -36.97105 6.12523 -53.04189 1.000 49.39769 15 ALA B N 1
ATOM 2491 C CA . ALA B 1 15 ? -36.21014 6.19491 -51.80955 1.000 46.43845 15 ALA B CA 1
ATOM 2492 C C . ALA B 1 15 ? -34.72257 6.20623 -52.15086 1.000 43.31576 15 ALA B C 1
ATOM 2493 O O . ALA B 1 15 ? -34.30578 5.58476 -53.13209 1.000 42.76914 15 ALA B O 1
ATOM 2495 N N . PRO B 1 16 ? -33.90359 6.93257 -51.39494 1.000 41.84874 16 PRO B N 1
ATOM 2496 C CA . PRO B 1 16 ? -32.47598 6.99552 -51.71846 1.000 38.48202 16 PRO B CA 1
ATOM 2497 C C . PRO B 1 16 ? -31.67251 5.73800 -51.35008 1.000 36.78724 16 PRO B C 1
ATOM 2498 O O . PRO B 1 16 ? -30.55138 5.60397 -51.84026 1.000 33.50057 16 PRO B O 1
ATOM 2502 N N . GLU B 1 17 ? -32.22693 4.78494 -50.58722 1.000 38.01245 17 GLU B N 1
ATOM 2503 C CA . GLU B 1 17 ? -31.42547 3.70563 -49.98628 1.000 38.01622 17 GLU B CA 1
ATOM 2504 C C . GLU B 1 17 ? -30.62115 2.91107 -51.01528 1.000 36.66043 17 GLU B C 1
ATOM 2505 O O . GLU B 1 17 ? -29.44457 2.60657 -50.78051 1.000 35.81348 17 GLU B O 1
ATOM 2511 N N . GLU B 1 18 ? -31.25494 2.49521 -52.12979 1.000 33.97084 18 GLU B N 1
ATOM 2512 C CA . GLU B 1 18 ? -30.52691 1.71973 -53.14913 1.000 37.08899 18 GLU B CA 1
ATOM 2513 C C . GLU B 1 18 ? -29.47581 2.51002 -53.90758 1.000 31.64472 18 GLU B C 1
ATOM 2514 O O . GLU B 1 18 ? -28.40160 1.96398 -54.21300 1.000 30.37519 18 GLU B O 1
ATOM 2520 N N . LYS B 1 19 ? -29.77281 3.75951 -54.27528 1.000 35.35764 19 LYS B N 1
ATOM 2521 C CA . LYS B 1 19 ? -28.74141 4.62962 -54.84820 1.000 29.21521 19 LYS B CA 1
ATOM 2522 C C . LYS B 1 19 ? -27.50554 4.64569 -53.95921 1.000 30.76220 19 LYS B C 1
ATOM 2523 O O . LYS B 1 19 ? -26.37846 4.40905 -54.42318 1.000 30.30648 19 LYS B O 1
ATOM 2529 N N . LEU B 1 20 ? -27.69819 4.91033 -52.65889 1.000 27.24819 20 LEU B N 1
ATOM 2530 C CA . LEU B 1 20 ? -26.54663 5.04340 -51.77920 1.000 29.98606 20 LEU B CA 1
ATOM 2531 C C . LEU B 1 20 ? -25.87596 3.71039 -51.50942 1.000 29.95856 20 LEU B C 1
ATOM 2532 O O . LEU B 1 20 ? -24.67435 3.68932 -51.21207 1.000 30.53311 20 LEU B O 1
ATOM 2537 N N . ARG B 1 21 ? -26.60838 2.60814 -51.60659 1.000 31.44188 21 ARG B N 1
ATOM 2538 C CA . ARG B 1 21 ? -25.96016 1.30340 -51.43437 1.000 30.52250 21 ARG B CA 1
ATOM 2539 C C . ARG B 1 21 ? -25.08965 0.94233 -52.63443 1.000 31.98086 21 ARG B C 1
ATOM 2540 O O . ARG B 1 21 ? -24.01420 0.35477 -52.45897 1.000 31.14118 21 ARG B O 1
ATOM 2548 N N . TYR B 1 22 ? -25.51945 1.29810 -53.85179 1.000 30.05173 22 TYR B N 1
ATOM 2549 C CA . TYR B 1 22 ? -24.69222 1.09058 -55.04842 1.000 29.73255 22 TYR B CA 1
ATOM 2550 C C . TYR B 1 22 ? -23.37943 1.87950 -54.95501 1.000 27.78171 22 TYR B C 1
ATOM 2551 O O . TYR B 1 22 ? -22.28208 1.34954 -55.20437 1.000 27.42555 22 TYR B O 1
ATOM 2560 N N . ILE B 1 23 ? -23.46084 3.13013 -54.51416 1.000 26.55900 23 ILE B N 1
ATOM 2561 C CA . ILE B 1 23 ? -22.23918 3.90961 -54.31555 1.000 25.89199 23 ILE B CA 1
ATOM 2562 C C . ILE B 1 23 ? -21.40547 3.32624 -53.17483 1.000 27.30160 23 ILE B C 1
ATOM 2563 O O . ILE B 1 23 ? -20.17262 3.27776 -53.26100 1.000 24.88552 23 ILE B O 1
ATOM 2568 N N . GLY B 1 24 ? -22.06685 2.89111 -52.08532 1.000 24.17826 24 GLY B N 1
ATOM 2569 C CA . GLY B 1 24 ? -21.36226 2.30417 -50.95398 1.000 30.61712 24 GLY B CA 1
ATOM 2570 C C . GLY B 1 24 ? -20.66001 1.00293 -51.28035 1.000 27.84223 24 GLY B C 1
ATOM 2571 O O . GLY B 1 24 ? -19.61404 0.70168 -50.70237 1.000 29.54150 24 GLY B O 1
ATOM 2572 N N . ASN B 1 25 ? -21.22048 0.21685 -52.20632 1.000 25.49223 25 ASN B N 1
ATOM 2573 C CA . ASN B 1 25 ? -20.54229 -0.99167 -52.67813 1.000 29.66707 25 ASN B CA 1
ATOM 2574 C C . ASN B 1 25 ? -19.21984 -0.63203 -53.36967 1.000 29.21616 25 ASN B C 1
ATOM 2575 O O . ASN B 1 25 ? -18.21665 -1.34287 -53.22314 1.000 30.14925 25 ASN B O 1
ATOM 2580 N N . HIS B 1 26 ? -19.23385 0.43134 -54.17963 1.000 25.95478 26 HIS B N 1
ATOM 2581 C CA . HIS B 1 26 ? -18.03618 0.92239 -54.85821 1.000 26.56422 26 HIS B CA 1
ATOM 2582 C C . HIS B 1 26 ? -17.01671 1.42919 -53.84843 1.000 26.30875 26 HIS B C 1
ATOM 2583 O O . HIS B 1 26 ? -15.83307 1.11806 -53.96904 1.000 26.88366 26 HIS B O 1
ATOM 2590 N N . LYS B 1 27 ? -17.44884 2.21729 -52.84732 1.000 25.31967 27 LYS B N 1
ATOM 2591 C CA . LYS B 1 27 ? -16.50303 2.66951 -51.81465 1.000 29.49575 27 LYS B CA 1
ATOM 2592 C C . LYS B 1 27 ? -15.88802 1.48819 -51.06439 1.000 29.60231 27 LYS B C 1
ATOM 2593 O O . LYS B 1 27 ? -14.68973 1.48251 -50.77227 1.000 29.76604 27 LYS B O 1
ATOM 2599 N N . GLN B 1 28 ? -16.70530 0.51755 -50.68070 1.000 29.35962 28 GLN B N 1
ATOM 2600 C CA . GLN B 1 28 ? -16.19086 -0.61551 -49.92804 1.000 31.20462 28 GLN B CA 1
ATOM 2601 C C . GLN B 1 28 ? -15.16854 -1.39848 -50.74941 1.000 33.19493 28 GLN B C 1
ATOM 2602 O O . GLN B 1 28 ? -14.10311 -1.78274 -50.25766 1.000 34.38330 28 GLN B O 1
ATOM 2608 N N . ALA B 1 29 ? -15.50782 -1.69021 -51.99360 1.000 31.13033 29 ALA B N 1
ATOM 2609 C CA . ALA B 1 29 ? -14.68766 -2.58151 -52.80486 1.000 31.87884 29 ALA B CA 1
ATOM 2610 C C . ALA B 1 29 ? -13.31854 -1.99913 -53.08149 1.000 30.50600 29 ALA B C 1
ATOM 2611 O O . ALA B 1 29 ? -12.35821 -2.74874 -53.26321 1.000 30.61096 29 ALA B O 1
ATOM 2613 N N . PHE B 1 30 ? -13.21740 -0.68259 -53.20160 1.000 28.44959 30 PHE B N 1
ATOM 2614 C CA . PHE B 1 30 ? -11.94458 -0.06192 -53.54206 1.000 31.84168 30 PHE B CA 1
ATOM 2615 C C . PHE B 1 30 ? -11.41742 0.83130 -52.40799 1.000 35.13182 30 PHE B C 1
ATOM 2616 O O . PHE B 1 30 ? -10.57253 1.69783 -52.64439 1.000 34.24397 30 PHE B O 1
ATOM 2624 N N . ASP B 1 31 ? -11.86598 0.61196 -51.17241 1.000 32.24993 31 ASP B N 1
ATOM 2625 C CA . ASP B 1 31 ? -11.26487 1.24679 -49.98067 1.000 36.64456 31 ASP B CA 1
ATOM 2626 C C . ASP B 1 31 ? -11.17773 2.77415 -50.11848 1.000 33.48839 31 ASP B C 1
ATOM 2627 O O . ASP B 1 31 ? -10.15699 3.39842 -49.80004 1.000 31.48818 31 ASP B O 1
ATOM 2632 N N . ILE B 1 32 ? -12.27271 3.38459 -50.54900 1.000 26.33846 32 ILE B N 1
ATOM 2633 C CA . ILE B 1 32 ? -12.29068 4.83136 -50.79084 1.000 29.27321 32 ILE B CA 1
ATOM 2634 C C . ILE B 1 32 ? -12.49960 5.57644 -49.48282 1.000 31.78582 32 ILE B C 1
ATOM 2635 O O . ILE B 1 32 ? -13.47142 5.32732 -48.76840 1.000 29.51144 32 ILE B O 1
ATOM 2640 N N . GLU B 1 33 ? -11.61092 6.53033 -49.20242 1.000 31.89598 33 GLU B N 1
ATOM 2641 C CA . GLU B 1 33 ? -11.69892 7.41903 -48.05121 1.000 31.32549 33 GLU B CA 1
ATOM 2642 C C . GLU B 1 33 ? -12.78429 8.48924 -48.27727 1.000 30.37776 33 GLU B C 1
ATOM 2643 O O . GLU B 1 33 ? -13.21544 8.70583 -49.40725 1.000 28.28646 33 GLU B O 1
ATOM 2649 N N . PRO B 1 34 ? -13.22393 9.19662 -47.21168 1.000 31.61503 34 PRO B N 1
ATOM 2650 C CA . PRO B 1 34 ? -14.22787 10.27054 -47.35964 1.000 29.81894 34 PRO B CA 1
ATOM 2651 C C . PRO B 1 34 ? -13.62745 11.55712 -47.92438 1.000 31.72492 34 PRO B C 1
ATOM 2652 O O . PRO B 1 34 ? -13.60657 12.59139 -47.25695 1.000 30.18242 34 PRO B O 1
ATOM 2656 N N . LEU B 1 35 ? -13.09712 11.48178 -49.14112 1.000 29.34139 35 LEU B N 1
ATOM 2657 C CA . LEU B 1 35 ? -12.48071 12.64661 -49.77110 1.000 30.65201 35 LEU B CA 1
ATOM 2658 C C . LEU B 1 35 ? -13.54448 13.71555 -50.03457 1.000 32.43613 35 LEU B C 1
ATOM 2659 O O . LEU B 1 35 ? -14.73896 13.42156 -50.15882 1.000 27.23371 35 LEU B O 1
ATOM 2664 N N . TYR B 1 36 ? -13.10493 14.96815 -50.07843 1.000 26.71993 36 TYR B N 1
ATOM 2665 C CA . TYR B 1 36 ? -14.05674 16.05463 -50.25276 1.000 27.48095 36 TYR B CA 1
ATOM 2666 C C . TYR B 1 36 ? -14.32180 16.25833 -51.73933 1.000 25.34626 36 TYR B C 1
ATOM 2667 O O . TYR B 1 36 ? -13.37095 16.30457 -52.51967 1.000 27.75496 36 TYR B O 1
ATOM 2676 N N . PRO B 1 37 ? -15.58248 16.46131 -52.17514 1.000 25.88045 37 PRO B N 1
ATOM 2677 C CA . PRO B 1 37 ? -16.81915 16.53085 -51.38402 1.000 29.79176 37 PRO B CA 1
ATOM 2678 C C . PRO B 1 37 ? -17.71904 15.27891 -51.59458 1.000 31.39980 37 PRO B C 1
ATOM 2679 O O . PRO B 1 37 ? -18.88422 15.39945 -51.96863 1.000 25.64590 37 PRO B O 1
ATOM 2683 N N . LEU B 1 38 ? -17.17405 14.08762 -51.33753 1.000 27.63836 38 LEU B N 1
ATOM 2684 C CA . LEU B 1 38 ? -17.95613 12.86874 -51.54657 1.000 30.36152 38 LEU B CA 1
ATOM 2685 C C . LEU B 1 38 ? -19.24116 12.84033 -50.70288 1.000 28.85780 38 LEU B C 1
ATOM 2686 O O . LEU B 1 38 ? -20.29438 12.45563 -51.20942 1.000 28.84251 38 LEU B O 1
ATOM 2691 N N . ALA B 1 39 ? -19.18642 13.23327 -49.42794 1.000 27.61311 39 ALA B N 1
ATOM 2692 C CA . ALA B 1 39 ? -20.40261 13.20246 -48.60879 1.000 31.74916 39 ALA B CA 1
ATOM 2693 C C . ALA B 1 39 ? -21.46949 14.17427 -49.13729 1.000 32.08956 39 ALA B C 1
ATOM 2694 O O . ALA B 1 39 ? -22.66727 13.84822 -49.12699 1.000 30.47884 39 ALA B O 1
ATOM 2696 N N . LEU B 1 40 ? -21.05968 15.36426 -49.61529 1.000 29.93611 40 LEU B N 1
ATOM 2697 C CA . LEU B 1 40 ? -22.03522 16.29931 -50.18223 1.000 30.16202 40 LEU B CA 1
ATOM 2698 C C . LEU B 1 40 ? -22.61728 15.74829 -51.47405 1.000 28.66921 40 LEU B C 1
ATOM 2699 O O . LEU B 1 40 ? -23.81068 15.94228 -51.74861 1.000 27.22907 40 LEU B O 1
ATOM 2704 N N . PHE B 1 41 ? -21.80629 15.01885 -52.25715 1.000 24.61691 41 PHE B N 1
ATOM 2705 C CA . PHE B 1 41 ? -22.32877 14.45858 -53.50539 1.000 24.82445 41 PHE B CA 1
ATOM 2706 C C . PHE B 1 41 ? -23.37799 13.38304 -53.21592 1.000 28.79566 41 PHE B C 1
ATOM 2707 O O . PHE B 1 41 ? -24.42861 13.35008 -53.87313 1.000 25.18834 41 PHE B O 1
ATOM 2715 N N . GLU B 1 42 ? -23.12545 12.51980 -52.21530 1.000 26.72565 42 GLU B N 1
ATOM 2716 C CA . GLU B 1 42 ? -24.11950 11.51005 -51.84858 1.000 28.57518 42 GLU B CA 1
ATOM 2717 C C . GLU B 1 42 ? -25.40281 12.15432 -51.34682 1.000 29.36071 42 GLU B C 1
ATOM 2718 O O . GLU B 1 42 ? -26.49953 11.64985 -51.61873 1.000 29.66815 42 GLU B O 1
ATOM 2724 N N . GLU B 1 43 ? -25.29383 13.28826 -50.64976 1.000 26.99199 43 GLU B N 1
ATOM 2725 C CA . GLU B 1 43 ? -26.49643 13.99763 -50.21956 1.000 31.78838 43 GLU B CA 1
ATOM 2726 C C . GLU B 1 43 ? -27.27565 14.49915 -51.42854 1.000 27.97013 43 GLU B C 1
ATOM 2727 O O . GLU B 1 43 ? -28.50842 14.41978 -51.47420 1.000 31.90385 43 GLU B O 1
ATOM 2733 N N . PHE B 1 44 ? -26.56074 15.02287 -52.41612 1.000 27.64887 44 PHE B N 1
ATOM 2734 C CA . PHE B 1 44 ? -27.17539 15.43479 -53.67281 1.000 28.63484 44 PHE B CA 1
ATOM 2735 C C . PHE B 1 44 ? -27.83823 14.24540 -54.40674 1.000 31.40492 44 PHE B C 1
ATOM 2736 O O . PHE B 1 44 ? -28.97118 14.35994 -54.89847 1.000 28.90034 44 PHE B O 1
ATOM 2744 N N . VAL B 1 45 ? -27.15617 13.09660 -54.49224 1.000 25.71265 45 VAL B N 1
ATOM 2745 C CA . VAL B 1 45 ? -27.74303 11.92801 -55.18044 1.000 25.92940 45 VAL B CA 1
ATOM 2746 C C . VAL B 1 45 ? -29.05966 11.53402 -54.52574 1.000 28.20597 45 VAL B C 1
ATOM 2747 O O . VAL B 1 45 ? -30.04142 11.17513 -55.19586 1.000 26.52458 45 VAL B O 1
ATOM 2751 N N . ALA B 1 46 ? -29.11870 11.62407 -53.19980 1.000 27.92060 46 ALA B N 1
ATOM 2752 C CA . ALA B 1 46 ? -30.30951 11.14909 -52.51771 1.000 31.11918 46 ALA B CA 1
ATOM 2753 C C . ALA B 1 46 ? -31.54984 11.98537 -52.83466 1.000 35.95360 46 ALA B C 1
ATOM 2754 O O . ALA B 1 46 ? -32.66686 11.46474 -52.71612 1.000 38.90300 46 ALA B O 1
ATOM 2756 N N . THR B 1 47 ? -31.39117 13.25034 -53.22499 1.000 31.59923 47 THR B N 1
ATOM 2757 C CA . THR B 1 47 ? -32.53109 14.11092 -53.53153 1.000 34.99179 47 THR B CA 1
ATOM 2758 C C . THR B 1 47 ? -33.01289 14.00809 -54.97878 1.000 35.75815 47 THR B C 1
ATOM 2759 O O . THR B 1 47 ? -33.96871 14.70712 -55.33701 1.000 32.59821 47 THR B O 1
ATOM 2763 N N . THR B 1 48 ? -32.36505 13.19309 -55.83081 1.000 31.34150 48 THR B N 1
ATOM 2764 C CA . THR B 1 48 ? -32.71813 13.12134 -57.25056 1.000 29.47291 48 THR B CA 1
ATOM 2765 C C . THR B 1 48 ? -33.90786 12.18579 -57.45568 1.000 33.23431 48 THR B C 1
ATOM 2766 O O . THR B 1 48 ? -34.27005 11.41227 -56.57520 1.000 31.38814 48 THR B O 1
ATOM 2770 N N . GLY B 1 49 ? -34.51595 12.26960 -58.64406 1.000 33.45516 49 GLY B N 1
ATOM 2771 C CA . GLY B 1 49 ? -35.59525 11.37876 -59.04856 1.000 33.94750 49 GLY B CA 1
ATOM 2772 C C . GLY B 1 49 ? -35.04844 10.23706 -59.88571 1.000 37.46292 49 GLY B C 1
ATOM 2773 O O . GLY B 1 49 ? -34.02893 9.64999 -59.49935 1.000 34.28066 49 GLY B O 1
ATOM 2774 N N . ASP B 1 50 ? -35.69708 9.91709 -61.02046 1.000 35.54362 50 ASP B N 1
ATOM 2775 C CA . ASP B 1 50 ? -35.23070 8.84583 -61.90017 1.000 32.44605 50 ASP B CA 1
ATOM 2776 C C . ASP B 1 50 ? -33.83598 9.16522 -62.43648 1.000 32.97918 50 ASP B C 1
ATOM 2777 O O . ASP B 1 50 ? -33.58261 10.27965 -62.89312 1.000 28.91086 50 ASP B O 1
ATOM 2782 N N . CYS B 1 51 ? -32.93472 8.17434 -62.43329 1.000 29.07308 51 CYS B N 1
ATOM 2783 C CA . CYS B 1 51 ? -31.56931 8.47902 -62.83359 1.000 26.91907 5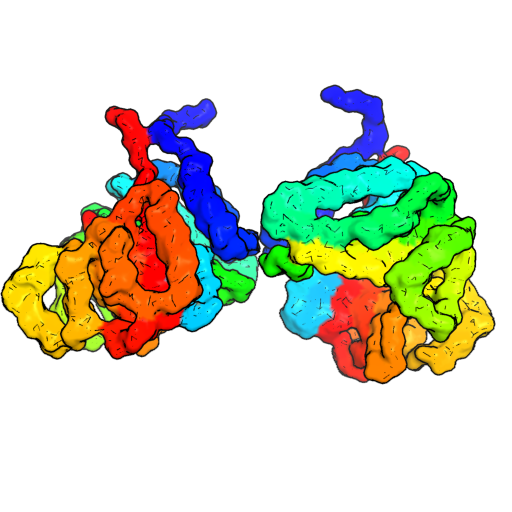1 CYS B CA 1
ATOM 2784 C C . CYS B 1 51 ? -30.80093 7.19255 -63.14080 1.000 31.02078 51 CYS B C 1
ATOM 2785 O O . CYS B 1 51 ? -31.28043 6.07010 -62.90489 1.000 30.75918 51 CYS B O 1
ATOM 2788 N N . ILE B 1 52 ? -29.61174 7.37737 -63.73327 1.000 28.22197 52 ILE B N 1
ATOM 2789 C CA . ILE B 1 52 ? -28.59725 6.32846 -63.91546 1.000 24.29963 52 ILE B CA 1
ATOM 2790 C C . ILE B 1 52 ? -27.40211 6.76475 -63.07973 1.000 28.81679 52 ILE B C 1
ATOM 2791 O O . ILE B 1 52 ? -27.03783 7.94901 -63.10983 1.000 29.21175 52 ILE B O 1
ATOM 2796 N N . ILE B 1 53 ? -26.86622 5.86902 -62.24599 1.000 26.03189 53 ILE B N 1
ATOM 2797 C CA . ILE B 1 53 ? -25.63443 6.15064 -61.50472 1.000 24.36054 53 ILE B CA 1
ATOM 2798 C C . ILE B 1 53 ? -24.52183 5.34776 -62.16035 1.000 27.46694 53 ILE B C 1
ATOM 2799 O O . ILE B 1 53 ? -24.68091 4.14531 -62.40867 1.000 26.33881 53 ILE B O 1
ATOM 2804 N N . GLU B 1 54 ? -23.40070 6.00311 -62.41626 1.000 23.10897 54 GLU B N 1
ATOM 2805 C CA . GLU B 1 54 ? -22.25888 5.37752 -63.05627 1.000 26.41048 54 GLU B CA 1
ATOM 2806 C C . GLU B 1 54 ? -21.05427 5.44668 -62.12558 1.000 25.79897 54 GLU B C 1
ATOM 2807 O O . GLU B 1 54 ? -20.74199 6.50902 -61.59401 1.000 27.14228 54 GLU B O 1
ATOM 2813 N N . CYS B 1 55 ? -20.41050 4.31520 -61.88949 1.000 23.15927 55 CYS B N 1
ATOM 2814 C CA . CYS B 1 55 ? -19.17101 4.28753 -61.12064 1.000 24.59902 55 CYS B CA 1
ATOM 2815 C C . CYS B 1 55 ? -18.05031 3.88337 -62.05841 1.000 25.31295 55 CYS B C 1
ATOM 2816 O O . CYS B 1 55 ? -18.24035 3.03234 -62.95077 1.000 24.58268 55 CYS B O 1
ATOM 2819 N N . SER B 1 56 ? -16.87061 4.45609 -61.82151 1.000 23.32717 56 SER B N 1
ATOM 2820 C CA . SER B 1 56 ? -15.77172 4.30715 -62.75746 1.000 25.67458 56 SER B CA 1
ATOM 2821 C C . SER B 1 56 ? -14.45472 4.02416 -62.03827 1.000 24.68991 56 SER B C 1
ATOM 2822 O O . SER B 1 56 ? -14.28229 4.32807 -60.86002 1.000 28.04389 56 SER B O 1
ATOM 2825 N N . GLY B 1 57 ? -13.52373 3.40504 -62.75379 1.000 28.25967 57 GLY B N 1
ATOM 2826 C CA . GLY B 1 57 ? -12.12936 3.38188 -62.33167 1.000 27.03591 57 GLY B CA 1
ATOM 2827 C C . GLY B 1 57 ? -11.24713 3.89578 -63.45083 1.000 31.89152 57 GLY B C 1
ATOM 2828 O O . GLY B 1 57 ? -11.46150 3.57138 -64.62688 1.000 30.19642 57 GLY B O 1
ATOM 2829 N N . LYS B 1 58 ? -10.27769 4.73718 -63.08507 1.000 28.32945 58 LYS B N 1
ATOM 2830 C CA . LYS B 1 58 ? -9.19777 5.13237 -63.97528 1.000 28.85926 58 LYS B CA 1
ATOM 2831 C C . LYS B 1 58 ? -7.93360 4.35499 -63.61011 1.000 32.16860 58 LYS B C 1
ATOM 2832 O O . LYS B 1 58 ? -7.49737 4.40024 -62.45340 1.000 31.69285 58 LYS B O 1
ATOM 2838 N N . ILE B 1 59 ? -7.33351 3.66495 -64.58523 1.000 29.02805 59 ILE B N 1
ATOM 2839 C CA . ILE B 1 59 ? -6.15922 2.82878 -64.33743 1.000 34.65847 59 ILE B CA 1
ATOM 2840 C C . ILE B 1 59 ? -4.97326 3.42022 -65.08684 1.000 38.44705 59 ILE B C 1
ATOM 2841 O O . ILE B 1 59 ? -5.06648 3.70223 -66.28745 1.000 34.42095 59 ILE B O 1
ATOM 2846 N N . LYS B 1 60 ? -3.85031 3.58059 -64.38460 1.000 36.48140 60 LYS B N 1
ATOM 2847 C CA . LYS B 1 60 ? -2.61129 4.10103 -64.96566 1.000 42.90809 60 LYS B CA 1
ATOM 2848 C C . LYS B 1 60 ? -1.50051 3.13223 -64.55678 1.000 41.10507 60 LYS B C 1
ATOM 2849 O O . LYS B 1 60 ? -1.04821 3.16744 -63.41011 1.000 41.95970 60 LYS B O 1
ATOM 2855 N N . GLN B 1 61 ? -1.08429 2.26693 -65.48418 1.000 44.16238 61 GLN B N 1
ATOM 2856 C CA . GLN B 1 61 ? -0.33329 1.04185 -65.19174 1.000 48.09985 61 GLN B CA 1
ATOM 2857 C C . GLN B 1 61 ? -0.86051 0.30547 -63.96454 1.000 47.30974 61 GLN B C 1
ATOM 2858 O O . GLN B 1 61 ? -1.91418 -0.33834 -64.02555 1.000 44.77862 61 GLN B O 1
ATOM 2864 N N . ASP B 1 62 ? -0.14743 0.39006 -62.85231 1.000 44.91950 62 ASP B N 1
ATOM 2865 C CA . ASP B 1 62 ? -0.51555 -0.31979 -61.63778 1.000 45.51454 62 ASP B CA 1
ATOM 2866 C C . ASP B 1 62 ? -1.28368 0.54925 -60.65211 1.000 45.66913 62 ASP B C 1
ATOM 2867 O O . ASP B 1 62 ? -1.57717 0.08339 -59.54946 1.000 45.76757 62 ASP B O 1
ATOM 2872 N N . GLN B 1 63 ? -1.57915 1.80241 -60.99895 1.000 41.95647 63 GLN B N 1
ATOM 2873 C CA . GLN B 1 63 ? -2.26729 2.72847 -60.11177 1.000 41.65110 63 GLN B CA 1
ATOM 2874 C C . GLN B 1 63 ? -3.74969 2.78986 -60.47404 1.000 36.29523 63 GLN B C 1
ATOM 2875 O O . GLN B 1 63 ? -4.09473 2.87367 -61.65372 1.000 38.83547 63 GLN B O 1
ATOM 2881 N N . LEU B 1 64 ? -4.62078 2.72359 -59.47284 1.000 30.62633 64 LEU B N 1
ATOM 2882 C CA . LEU B 1 64 ? -6.06151 2.80855 -59.68578 1.000 33.62697 64 LEU B CA 1
ATOM 2883 C C . LEU B 1 64 ? -6.60002 4.03937 -58.98035 1.000 31.41029 64 LEU B C 1
ATOM 2884 O O . LEU B 1 64 ? -6.29425 4.25939 -57.79993 1.000 30.91105 64 LEU B O 1
ATOM 2889 N N . TYR B 1 65 ? -7.40866 4.82643 -59.69008 1.000 28.82546 65 TYR B N 1
ATOM 2890 C CA . TYR B 1 65 ? -8.10208 5.98502 -59.11059 1.000 29.98321 65 TYR B CA 1
ATOM 2891 C C . TYR B 1 65 ? -9.59928 5.73089 -59.15628 1.000 26.81905 65 TYR B C 1
ATOM 2892 O O . TYR B 1 65 ? -10.20338 5.82086 -60.24185 1.000 25.17471 65 TYR B O 1
ATOM 2901 N N . PRO B 1 66 ? -10.25097 5.36564 -58.00868 1.000 25.96481 66 PRO B N 1
ATOM 2902 C CA . PRO B 1 66 ? -11.62852 4.83612 -58.08236 1.000 28.03934 66 PRO B CA 1
ATOM 2903 C C . PRO B 1 66 ? -12.70701 5.81519 -57.62302 1.000 26.69092 66 PRO B C 1
ATOM 2904 O O . PRO B 1 66 ? -13.90030 5.49510 -57.65282 1.000 23.51288 66 PRO B O 1
ATOM 2908 N N . ALA B 1 67 ? -12.31034 6.97547 -57.11468 1.000 23.98376 67 ALA B N 1
ATOM 2909 C CA . ALA B 1 67 ? -13.27471 7.91909 -56.54365 1.000 26.41783 67 ALA B CA 1
ATOM 2910 C C . ALA B 1 67 ? -13.93342 8.72024 -57.67082 1.000 28.65217 67 ALA B C 1
ATOM 2911 O O . ALA B 1 67 ? -13.78016 9.94039 -57.76592 1.000 26.67151 67 ALA B O 1
ATOM 2913 N N . ARG B 1 68 ? -14.62085 7.99326 -58.56796 1.000 23.96890 68 ARG B N 1
ATOM 2914 C CA . ARG B 1 68 ? -15.17467 8.55403 -59.80710 1.000 26.17051 68 ARG B CA 1
ATOM 2915 C C . ARG B 1 68 ? -16.62132 8.08811 -59.91660 1.000 27.21583 68 ARG B C 1
ATOM 2916 O O . ARG B 1 68 ? -16.86489 6.88781 -60.07284 1.000 24.18688 68 ARG B O 1
ATOM 2924 N N . ILE B 1 69 ? -17.57532 9.02491 -59.81706 1.000 21.11324 69 ILE B N 1
ATOM 2925 C CA . ILE B 1 69 ? -19.00392 8.72041 -59.83598 1.000 20.38648 69 ILE B CA 1
ATOM 2926 C C . ILE B 1 69 ? -19.75084 9.81231 -60.61022 1.000 26.08833 69 ILE B C 1
ATOM 2927 O O . ILE B 1 69 ? -19.47672 11.00775 -60.44054 1.000 24.59842 69 ILE B O 1
ATOM 2932 N N . ASP B 1 70 ? -20.67506 9.41146 -61.48009 1.000 21.07170 70 ASP B N 1
ATOM 2933 C CA . ASP B 1 70 ? -21.52363 10.41140 -62.11484 1.000 25.91853 70 ASP B CA 1
ATOM 2934 C C . ASP B 1 70 ? -22.99944 10.00838 -62.05969 1.000 29.92341 70 ASP B C 1
ATOM 2935 O O . ASP B 1 70 ? -23.35863 8.83998 -61.86218 1.000 29.35064 70 ASP B O 1
ATOM 2940 N N . LEU B 1 71 ? -23.86373 11.00009 -62.15776 1.000 25.32187 71 LEU B N 1
ATOM 2941 C CA . LEU B 1 71 ? -25.29441 10.76519 -62.06854 1.000 29.41706 71 LEU B CA 1
ATOM 2942 C C . LEU B 1 71 ? -25.92096 11.39347 -63.29944 1.000 30.06791 71 LEU B C 1
ATOM 2943 O O . LEU B 1 71 ? -25.69500 12.57798 -63.56996 1.000 27.47629 71 LEU B O 1
ATOM 2948 N N . GLN B 1 72 ? -26.66074 10.59983 -64.07100 1.000 27.37514 72 GLN B N 1
ATOM 2949 C CA . GLN B 1 72 ? -27.29829 11.08185 -65.28978 1.000 24.09101 72 GLN B CA 1
ATOM 2950 C C . GLN B 1 72 ? -28.80974 11.13613 -65.06864 1.000 29.69219 72 GLN B C 1
ATOM 2951 O O . GLN B 1 72 ? -29.42232 10.11540 -64.72584 1.000 30.32616 72 GLN B O 1
ATOM 2957 N N . PHE B 1 73 ? -29.41413 12.32108 -65.23874 1.000 26.22935 73 PHE B N 1
ATOM 2958 C CA . PHE B 1 73 ? -30.84356 12.45672 -64.97586 1.000 28.40423 73 PHE B CA 1
ATOM 2959 C C . PHE B 1 73 ? -31.65177 11.79291 -66.09470 1.000 29.41496 73 PHE B C 1
ATOM 2960 O O . PHE B 1 73 ? -31.32989 11.94565 -67.28159 1.000 31.20472 73 PHE B O 1
ATOM 2968 N N . SER B 1 74 ? -32.73290 11.09937 -65.72138 1.000 26.36290 74 SER B N 1
ATOM 2969 C CA . SER B 1 74 ? -33.51472 10.32437 -66.69312 1.000 31.23089 74 SER B CA 1
ATOM 2970 C C . SER B 1 74 ? -34.85361 10.95352 -67.09518 1.000 36.08864 74 SER B C 1
ATOM 2971 O O . SER B 1 74 ? -35.53628 10.39869 -67.96265 1.000 45.64364 74 SER B O 1
ATOM 2974 N N . ASP B 1 75 ? -35.26711 12.06139 -66.50825 1.000 32.81294 75 ASP B N 1
ATOM 2975 C CA . ASP B 1 75 ? -36.52873 12.67943 -66.88345 1.000 30.83902 75 ASP B CA 1
ATOM 2976 C C . ASP B 1 75 ? -36.25376 13.94604 -67.70549 1.000 35.02723 75 ASP B C 1
ATOM 2977 O O . ASP B 1 75 ? -35.10560 14.30926 -67.94322 1.000 30.25718 75 ASP B O 1
ATOM 2982 N N . LYS B 1 76 ? -37.32130 14.64500 -68.12558 1.000 29.53987 76 LYS B N 1
ATOM 2983 C CA . LYS B 1 76 ? -37.19367 15.76036 -69.06829 1.000 30.90516 76 LYS B CA 1
ATOM 2984 C C . LYS B 1 76 ? -37.25562 17.13369 -68.38570 1.000 32.95501 76 LYS B C 1
ATOM 2985 O O . LYS B 1 76 ? -37.42299 18.15115 -69.06579 1.000 30.87272 76 LYS B O 1
ATOM 2991 N N . HIS B 1 77 ? -37.08078 17.18923 -67.06273 1.000 31.92151 77 HIS B N 1
ATOM 2992 C CA . HIS B 1 77 ? -37.16231 18.45460 -66.30949 1.000 29.65038 77 HIS B CA 1
ATOM 2993 C C . HIS B 1 77 ? -35.78978 19.14617 -66.29613 1.000 28.50667 77 HIS B C 1
ATOM 2994 O O . HIS B 1 77 ? -35.11749 19.27711 -65.27578 1.000 28.54997 77 HIS B O 1
ATOM 3001 N N . HIS B 1 78 ? -35.39313 19.61479 -67.46792 1.000 27.25072 78 HIS B N 1
ATOM 3002 C CA . HIS B 1 78 ? -34.00891 20.01892 -67.68312 1.000 29.02058 78 HIS B CA 1
ATOM 3003 C C . HIS B 1 78 ? -33.62964 21.23651 -66.83829 1.000 29.27439 78 HIS B C 1
ATOM 3004 O O . HIS B 1 78 ? -32.54052 21.27141 -66.25378 1.000 28.73734 78 HIS B O 1
ATOM 3011 N N . PHE B 1 79 ? -34.50277 22.24634 -66.77955 1.000 28.52428 79 PHE B N 1
ATOM 3012 C CA . PHE B 1 79 ? -34.24049 23.41985 -65.93821 1.000 28.50107 79 PHE B CA 1
ATOM 3013 C C . PHE B 1 79 ? -34.03088 23.01350 -64.48096 1.000 29.70453 79 PHE B C 1
ATOM 3014 O O . PHE B 1 79 ? -33.05800 23.41728 -63.82402 1.000 27.13352 79 PHE B O 1
ATOM 3022 N N . HIS B 1 80 ? -34.95463 22.22355 -63.94988 1.000 27.16602 80 HIS B N 1
ATOM 3023 C CA . HIS B 1 80 ? -34.83023 21.79335 -62.56435 1.000 29.13327 80 HIS B CA 1
ATOM 3024 C C . HIS B 1 80 ? -33.52302 21.05260 -62.32475 1.000 27.78900 80 HIS B C 1
ATOM 3025 O O . HIS B 1 80 ? -32.82309 21.31527 -61.33765 1.000 26.54421 80 HIS B O 1
ATOM 3032 N N . ASN B 1 81 ? -33.17838 20.11101 -63.20934 1.000 26.89125 81 ASN B N 1
ATOM 3033 C CA . ASN B 1 81 ? -31.97903 19.29498 -63.00460 1.000 27.14238 81 ASN B CA 1
ATOM 3034 C C . ASN B 1 81 ? -30.70614 20.11100 -63.16770 1.000 27.90926 81 ASN B C 1
ATOM 3035 O O . ASN B 1 81 ? -29.71702 19.87468 -62.46265 1.000 26.42757 81 ASN B O 1
ATOM 3040 N N . ILE B 1 82 ? -30.69267 21.07522 -64.09028 1.000 25.96538 82 ILE B N 1
ATOM 3041 C CA . ILE B 1 82 ? -29.50608 21.91920 -64.18541 1.000 23.16045 82 ILE B CA 1
ATOM 3042 C C . ILE B 1 82 ? -29.36329 22.77151 -62.91622 1.000 26.65857 82 ILE B C 1
ATOM 3043 O O . ILE B 1 82 ? -28.25534 22.92212 -62.36908 1.000 24.47164 82 ILE B O 1
ATOM 3048 N N . HIS B 1 83 ? -30.47499 23.27398 -62.37918 1.000 26.13192 83 HIS B N 1
ATOM 3049 C CA . HIS B 1 83 ? -30.38476 24.10114 -61.16183 1.000 26.54103 83 HIS B CA 1
ATOM 3050 C C . HIS B 1 83 ? -29.94115 23.28500 -59.94734 1.000 28.23281 83 HIS B C 1
ATOM 3051 O O . HIS B 1 83 ? -29.13980 23.76515 -59.13334 1.000 29.27314 83 HIS B O 1
ATOM 3058 N N . THR B 1 84 ? -30.44970 22.05920 -59.79297 1.000 25.18351 84 THR B N 1
ATOM 3059 C CA A THR B 1 84 ? -30.05525 21.21148 -58.66200 0.482 29.95800 84 THR B CA 1
ATOM 3060 C CA B THR B 1 84 ? -30.04034 21.28604 -58.62278 0.518 29.70692 84 THR B CA 1
ATOM 3061 C C . THR B 1 84 ? -28.56404 20.89780 -58.70224 1.000 27.70334 84 THR B C 1
ATOM 3062 O O . THR B 1 84 ? -27.88425 20.88258 -57.67000 1.000 29.80666 84 THR B O 1
ATOM 3069 N N . SER B 1 85 ? -28.05268 20.60113 -59.89921 1.000 26.92613 85 SER B N 1
ATOM 3070 C CA . SER B 1 85 ? -26.63405 20.29014 -60.07977 1.000 24.60839 85 SER B CA 1
ATOM 3071 C C . SER B 1 85 ? -25.75025 21.49893 -59.74745 1.000 25.64413 85 SER B C 1
ATOM 3072 O O . SER B 1 85 ? -24.73624 21.37094 -59.04607 1.000 29.25428 85 SER B O 1
ATOM 3075 N N . ILE B 1 86 ? -26.10523 22.68021 -60.25996 1.000 24.47840 86 ILE B N 1
ATOM 3076 C CA . ILE B 1 86 ? -25.36370 23.89483 -59.90974 1.000 28.16376 86 ILE B CA 1
ATOM 3077 C C . ILE B 1 86 ? -25.42941 24.17921 -58.40431 1.000 28.63019 86 ILE B C 1
ATOM 3078 O O . ILE B 1 86 ? -24.45148 24.66574 -57.81858 1.000 31.97457 86 ILE B O 1
ATOM 3083 N N . ASP B 1 87 ? -26.57707 23.91006 -57.74408 1.000 28.48647 87 ASP B N 1
ATOM 3084 C CA . ASP B 1 87 ? -26.62408 24.07654 -56.29024 1.000 28.53095 87 ASP B CA 1
ATOM 3085 C C . ASP B 1 87 ? -25.58973 23.19843 -55.59617 1.000 31.15657 87 ASP B C 1
ATOM 3086 O O . ASP B 1 87 ? -24.98565 23.61013 -54.60443 1.000 30.11334 87 ASP B O 1
ATOM 3091 N N . PHE B 1 88 ? -25.38548 21.97620 -56.08710 1.000 26.64580 88 PHE B N 1
ATOM 3092 C CA . PHE B 1 88 ? -24.34159 21.13469 -55.50795 1.000 31.34868 88 PHE B CA 1
ATOM 3093 C C . PHE B 1 88 ? -22.95259 21.72220 -55.76101 1.000 28.10209 88 PHE B C 1
ATOM 3094 O O . PHE B 1 88 ? -22.12960 21.78805 -54.85411 1.000 27.04614 88 PHE B O 1
ATOM 3102 N N . LEU B 1 89 ? -22.67717 22.16584 -56.98595 1.000 26.67506 89 LEU B N 1
ATOM 3103 C CA . LEU B 1 89 ? -21.39845 22.82389 -57.24603 1.000 28.91944 89 LEU B CA 1
ATOM 3104 C C . LEU B 1 89 ? -21.14890 23.97933 -56.28130 1.000 29.72387 89 LEU B C 1
ATOM 3105 O O . LEU B 1 89 ? -20.04241 24.11706 -55.73983 1.000 27.49024 89 LEU B O 1
ATOM 3110 N N . LYS B 1 90 ? -22.17883 24.81248 -56.02299 1.000 27.49739 90 LYS B N 1
ATOM 3111 C CA . LYS B 1 90 ? -21.97115 25.98141 -55.17778 1.000 28.64978 90 LYS B CA 1
ATOM 3112 C C . LYS B 1 90 ? -21.79211 25.57510 -53.71918 1.000 31.77494 90 LYS B C 1
ATOM 3113 O O . LYS B 1 90 ? -21.02607 26.22042 -52.98959 1.000 30.15696 90 LYS B O 1
ATOM 3119 N N . ARG B 1 91 ? -22.47659 24.50731 -53.27793 1.000 29.71668 91 ARG B N 1
ATOM 3120 C CA . ARG B 1 91 ? -22.30877 24.01188 -51.90762 1.000 26.17402 91 ARG B CA 1
ATOM 3121 C C . ARG B 1 91 ? -20.88544 23.45589 -51.70517 1.000 32.05805 91 ARG B C 1
ATOM 3122 O O . ARG B 1 91 ? -20.27547 23.64097 -50.65262 1.000 32.69925 91 ARG B O 1
ATOM 3130 N N . ALA B 1 92 ? -20.35851 22.74800 -52.70872 1.000 26.24761 92 ALA B N 1
ATOM 3131 C CA . ALA B 1 92 ? -18.97475 22.28094 -52.66414 1.000 32.22760 92 ALA B CA 1
ATOM 3132 C C . ALA B 1 92 ? -17.99954 23.44912 -52.61237 1.000 32.43315 92 ALA B C 1
ATOM 3133 O O . ALA B 1 92 ? -17.02026 23.41653 -51.86192 1.000 32.53587 92 ALA B O 1
ATOM 3135 N N . ALA B 1 93 ? -18.27428 24.50845 -53.38477 1.000 31.54814 93 ALA B N 1
ATOM 3136 C CA . ALA B 1 93 ? -17.40678 25.67941 -53.44303 1.000 31.84102 93 ALA B CA 1
ATOM 3137 C C . ALA B 1 93 ? -17.37416 26.43698 -52.12865 1.000 34.72224 93 ALA B C 1
ATOM 3138 O O . ALA B 1 93 ? -16.50167 27.28838 -51.93654 1.000 37.56095 93 ALA B O 1
ATOM 3140 N N . SER B 1 94 ? -18.31103 26.18015 -51.21633 1.000 34.81938 94 SER B N 1
ATOM 3141 C CA . SER B 1 94 ? -18.38472 27.04347 -50.03887 1.000 34.87921 94 SER B CA 1
ATOM 3142 C C . SER B 1 94 ? -17.29201 26.76625 -48.99811 1.000 35.18995 94 SER B C 1
ATOM 3143 O O . SER B 1 94 ? -17.13950 27.55399 -48.06752 1.000 33.68454 94 SER B O 1
ATOM 3146 N N . ARG B 1 95 ? -16.53024 25.68200 -49.10887 1.000 36.99615 95 ARG B N 1
ATOM 3147 C CA . ARG B 1 95 ? -15.42038 25.44192 -48.18152 1.000 33.11968 95 ARG B CA 1
ATOM 3148 C C . ARG B 1 95 ? -14.33757 26.49769 -48.40446 1.000 36.38642 95 ARG B C 1
ATOM 3149 O O . ARG B 1 95 ? -13.98801 26.79685 -49.54937 1.000 37.03075 95 ARG B O 1
ATOM 3157 N N . THR B 1 96 ? -13.78799 27.06407 -47.32128 1.000 35.38955 96 THR B N 1
ATOM 3158 C CA . THR B 1 96 ? -12.98192 28.27322 -47.47927 1.000 41.29478 96 THR B CA 1
ATOM 3159 C C . THR B 1 96 ? -11.70494 28.02819 -48.27777 1.000 45.92481 96 THR B C 1
ATOM 3160 O O . THR B 1 96 ? -11.23975 28.93706 -48.96582 1.000 46.74705 96 THR B O 1
ATOM 3164 N N . ASP B 1 97 ? -11.11757 26.83593 -48.21793 1.000 39.19499 97 ASP B N 1
ATOM 3165 C CA . ASP B 1 97 ? -9.90855 26.59335 -48.99664 1.000 43.08412 97 ASP B CA 1
ATOM 3166 C C . ASP B 1 97 ? -10.17592 25.91593 -50.34928 1.000 42.65917 97 ASP B C 1
ATOM 3167 O O . ASP B 1 97 ? -9.23104 25.45198 -50.99353 1.000 45.97343 97 ASP B O 1
ATOM 3172 N N . VAL B 1 98 ? -11.42861 25.81884 -50.78408 1.000 39.51366 98 VAL B N 1
ATOM 3173 C CA . VAL B 1 98 ? -11.75037 25.38538 -52.14307 1.000 35.92090 98 VAL B CA 1
ATOM 3174 C C . VAL B 1 98 ? -12.04547 26.63018 -52.96250 1.000 44.50673 98 VAL B C 1
ATOM 3175 O O . VAL B 1 98 ? -12.66030 27.58117 -52.46701 1.000 41.68118 98 VAL B O 1
ATOM 3179 N N . ASN B 1 99 ? -11.56638 26.65556 -54.20076 1.000 41.25215 99 ASN B N 1
ATOM 3180 C CA . ASN B 1 99 ? -11.92334 27.70200 -55.15580 1.000 41.65078 99 ASN B CA 1
ATOM 3181 C C . ASN B 1 99 ? -12.45753 27.03081 -56.41291 1.000 38.36879 99 ASN B C 1
ATOM 3182 O O . ASN B 1 99 ? -11.75060 26.23748 -57.04561 1.000 39.37858 99 ASN B O 1
ATOM 3187 N N . LEU B 1 100 ? -13.72714 27.26358 -56.71543 1.000 34.70519 100 LEU B N 1
ATOM 3188 C CA . LEU B 1 100 ? -14.36474 26.71856 -57.90136 1.000 32.70219 100 LEU B CA 1
ATOM 3189 C C . LEU B 1 100 ? -14.61163 27.87983 -58.86105 1.000 37.59849 100 LEU B C 1
ATOM 3190 O O . LEU B 1 100 ? -15.18645 28.89791 -58.47058 1.000 40.20798 100 LEU B O 1
ATOM 3195 N N . ASN B 1 101 ? -14.10986 27.76414 -60.07844 1.000 31.42796 101 ASN B N 1
ATOM 3196 C CA . ASN B 1 101 ? -14.24682 28.81918 -61.07752 1.000 36.28961 101 ASN B CA 1
ATOM 3197 C C . ASN B 1 101 ? -15.32809 28.38559 -62.05846 1.000 36.36860 101 ASN B C 1
ATOM 3198 O O . ASN B 1 101 ? -15.06636 27.60996 -62.98643 1.000 30.54896 101 ASN B O 1
ATOM 3203 N N . LEU B 1 102 ? -16.53525 28.92935 -61.87963 1.000 33.98741 102 LEU B N 1
ATOM 3204 C CA . LEU B 1 102 ? -17.66280 28.56395 -62.71262 1.000 35.40277 102 LEU B CA 1
ATOM 3205 C C . LEU B 1 102 ? -17.85844 29.50284 -63.89485 1.000 32.63617 102 LEU B C 1
ATOM 3206 O O . LEU B 1 102 ? -18.88960 29.39859 -64.56943 1.000 31.57826 102 LEU B O 1
ATOM 3211 N N . ASP B 1 103 ? -16.87089 30.34719 -64.21898 1.000 32.69908 103 ASP B N 1
ATOM 3212 C CA . ASP B 1 103 ? -17.11092 31.42600 -65.19507 1.000 36.21023 103 ASP B CA 1
ATOM 3213 C C . ASP B 1 103 ? -17.42796 30.89218 -66.59574 1.000 33.87177 103 ASP B C 1
ATOM 3214 O O . ASP B 1 103 ? -18.23264 31.48542 -67.33114 1.000 32.15707 103 ASP B O 1
ATOM 3219 N N . ILE B 1 104 ? -16.73959 29.83071 -67.02263 1.000 34.03128 104 ILE B N 1
ATOM 3220 C CA . ILE B 1 104 ? -16.98729 29.27826 -68.35664 1.000 33.06272 104 ILE B CA 1
ATOM 3221 C C . ILE B 1 104 ? -18.40508 28.72215 -68.44567 1.000 33.49738 104 ILE B C 1
ATOM 3222 O O . ILE B 1 104 ? -19.06887 28.83786 -69.49147 1.000 32.57644 104 ILE B O 1
ATOM 3227 N N . LEU B 1 105 ? -18.88032 28.08321 -67.37122 1.000 27.55946 105 LEU B N 1
ATOM 3228 C CA . LEU B 1 105 ? -20.27778 27.63955 -67.32589 1.000 32.72445 105 LEU B CA 1
ATOM 3229 C C . LEU B 1 105 ? -21.23802 28.83197 -67.34675 1.000 31.44565 105 LEU B C 1
ATOM 3230 O O . LEU B 1 105 ? -22.26806 28.80935 -68.04695 1.000 29.01428 105 LEU B O 1
ATOM 3235 N N . ALA B 1 106 ? -20.91229 29.88885 -66.59794 1.000 30.81978 106 ALA B N 1
ATOM 3236 C CA . ALA B 1 106 ? -21.71987 31.10845 -66.63294 1.000 30.71675 106 ALA B CA 1
ATOM 3237 C C . ALA B 1 106 ? -21.85823 31.63533 -68.06007 1.000 30.87664 106 ALA B C 1
ATOM 3238 O O . ALA B 1 106 ? -22.95875 31.97636 -68.50443 1.000 31.37964 106 ALA B O 1
ATOM 3240 N N . THR B 1 107 ? -20.74279 31.71780 -68.79243 1.000 30.23071 107 THR B N 1
ATOM 3241 C CA . THR B 1 107 ? -20.78817 32.18166 -70.17911 1.000 32.56799 107 THR B CA 1
ATOM 3242 C C . THR B 1 107 ? -21.69468 31.31190 -71.05196 1.000 32.70095 107 THR B C 1
ATOM 3243 O O . THR B 1 107 ? -22.47310 31.83019 -71.85710 1.000 32.88685 107 THR B O 1
ATOM 3247 N N . PHE B 1 108 ? -21.61210 29.99132 -70.91328 1.000 31.02022 108 PHE B N 1
ATOM 3248 C CA . PHE B 1 108 ? -22.42585 29.10785 -71.74619 1.000 25.15765 108 PHE B CA 1
ATOM 3249 C C . PHE B 1 108 ? -23.92035 29.24850 -71.44357 1.000 28.74296 108 PHE B C 1
ATOM 3250 O O . PHE B 1 108 ? -24.75217 29.20819 -72.35916 1.000 30.73175 108 PHE B O 1
ATOM 3258 N N . LEU B 1 109 ? -24.28257 29.42794 -70.17925 1.000 29.18751 109 LEU B N 1
ATOM 3259 C CA . LEU B 1 109 ? -25.67786 29.51065 -69.78571 1.000 31.59634 109 LEU B CA 1
ATOM 3260 C C . LEU B 1 109 ? -26.23647 30.93993 -69.82348 1.000 33.90591 109 LEU B C 1
ATOM 3261 O O . LEU B 1 109 ? -27.40666 31.12470 -69.47763 1.000 36.51453 109 LEU B O 1
ATOM 3266 N N . ALA B 1 110 ? -25.47223 31.94630 -70.26828 1.000 31.38689 110 ALA B N 1
ATOM 3267 C CA . ALA B 1 110 ? -25.93831 33.33042 -70.10845 1.000 33.40953 110 ALA B CA 1
ATOM 3268 C C . ALA B 1 110 ? -27.17673 33.61423 -70.97033 1.000 36.44697 110 ALA B C 1
ATOM 3269 O O . ALA B 1 110 ? -27.46265 32.92000 -71.94833 1.000 33.50480 110 ALA B O 1
ATOM 3271 N N . GLY B 1 111 ? -27.93441 34.64405 -70.56650 1.000 39.20471 111 GLY B N 1
ATOM 3272 C CA . GLY B 1 111 ? -29.04411 35.17389 -71.36547 1.000 37.85734 111 GLY B CA 1
ATOM 3273 C C . GLY B 1 111 ? -30.33486 34.38356 -71.18726 1.000 36.86824 111 GLY B C 1
ATOM 3274 O O . GLY B 1 111 ? -30.55038 33.67632 -70.20300 1.000 40.65146 111 GLY B O 1
ATOM 3275 N N . ASN B 1 112 ? -31.19077 34.47023 -72.19526 1.000 37.35669 112 ASN B N 1
ATOM 3276 C CA . ASN B 1 112 ? -32.45240 33.72506 -72.18460 1.000 39.77164 112 ASN B CA 1
ATOM 3277 C C . ASN B 1 112 ? -32.22161 32.30992 -72.74126 1.000 36.14498 112 ASN B C 1
ATOM 3278 O O . ASN B 1 112 ? -32.65549 31.95912 -73.83723 1.000 36.51372 112 ASN B O 1
ATOM 3283 N N . PHE B 1 113 ? -31.52592 31.48609 -71.94543 1.000 36.84399 113 PHE B N 1
ATOM 3284 C CA . PHE B 1 113 ? -31.17514 30.12293 -72.35905 1.000 32.69989 113 PHE B CA 1
ATOM 3285 C C . PHE B 1 113 ? -32.41819 29.28588 -72.65363 1.000 35.82818 113 PHE B C 1
ATOM 3286 O O . PHE B 1 113 ? -33.38726 29.30377 -71.89903 1.000 35.29546 113 PHE B O 1
ATOM 3294 N N . ASP B 1 114 ? -32.39095 28.53254 -73.75889 1.000 33.68827 114 ASP B N 1
ATOM 3295 C CA . ASP B 1 114 ? -33.56187 27.75660 -74.19564 1.000 34.11581 114 ASP B CA 1
ATOM 3296 C C . ASP B 1 114 ? -33.46054 26.33114 -73.65280 1.000 33.64923 114 ASP B C 1
ATOM 3297 O O . ASP B 1 114 ? -32.88481 25.43487 -74.28407 1.000 36.82372 114 ASP B O 1
ATOM 3302 N N . TYR B 1 115 ? -34.03480 26.10021 -72.46954 1.000 34.31383 115 TYR B N 1
ATOM 3303 C CA . TYR B 1 115 ? -33.88531 24.77604 -71.85550 1.000 32.39565 115 TYR B CA 1
ATOM 3304 C C . TYR B 1 115 ? -34.61917 23.67756 -72.62511 1.000 34.88926 115 TYR B C 1
ATOM 3305 O O . TYR B 1 115 ? -34.33019 22.50031 -72.40288 1.000 34.09497 115 TYR B O 1
ATOM 3314 N N . SER B 1 116 ? -35.53258 24.01316 -73.53795 1.000 31.76422 116 SER B N 1
ATOM 3315 C CA . SER B 1 116 ? -36.14927 22.94688 -74.31728 1.000 32.85523 116 SER B CA 1
ATOM 3316 C C . SER B 1 116 ? -35.19127 22.32247 -75.32351 1.000 38.84647 116 SER B C 1
ATOM 3317 O O . SER B 1 116 ? -35.51528 21.28349 -75.91118 1.000 37.30434 116 SER B O 1
ATOM 3320 N N . LYS B 1 117 ? -34.03535 22.92516 -75.55467 1.000 36.45782 117 LYS B N 1
ATOM 3321 C CA . LYS B 1 117 ? -33.06573 22.35314 -76.47059 1.000 34.78729 117 LYS B CA 1
ATOM 3322 C C . LYS B 1 117 ? -32.12112 21.37233 -75.77821 1.000 37.22076 117 LYS B C 1
ATOM 3323 O O . LYS B 1 117 ? -31.32013 20.71644 -76.46840 1.000 35.13121 117 LYS B O 1
ATOM 3329 N N . VAL B 1 118 ? -32.15595 21.29172 -74.44002 1.000 31.17504 118 VAL B N 1
ATOM 3330 C CA . VAL B 1 118 ? -31.30973 20.33251 -73.73835 1.000 30.93232 118 VAL B CA 1
ATOM 3331 C C . VAL B 1 118 ? -31.83101 18.92313 -73.98651 1.000 33.32356 118 VAL B C 1
ATOM 3332 O O . VAL B 1 118 ? -33.04499 18.69692 -74.06772 1.000 31.03749 118 VAL B O 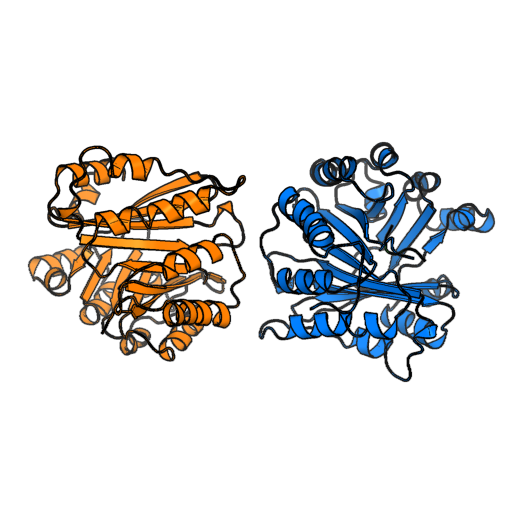1
ATOM 3336 N N . GLN B 1 119 ? -30.90771 17.97887 -74.15767 1.000 31.33775 119 GLN B N 1
ATOM 3337 C CA . GLN B 1 119 ? -31.20247 16.56964 -74.38769 1.000 36.12497 119 GLN B CA 1
ATOM 3338 C C . GLN B 1 119 ? -30.77346 15.65398 -73.24284 1.000 35.77894 119 GLN B C 1
ATOM 3339 O O . GLN B 1 119 ? -31.41315 14.62614 -73.02954 1.000 36.37903 119 GLN B O 1
ATOM 3345 N N . ASN B 1 120 ? -29.74202 16.01439 -72.48542 1.000 29.76471 120 ASN B N 1
ATOM 3346 C CA . ASN B 1 120 ? -29.18519 15.14595 -71.45044 1.000 33.01750 120 ASN B CA 1
ATOM 3347 C C . ASN B 1 120 ? -28.34952 15.98306 -70.51053 1.000 30.00267 120 ASN B C 1
ATOM 3348 O O . ASN B 1 120 ? -27.65453 16.89737 -70.95412 1.000 30.77881 120 ASN B O 1
ATOM 3353 N N . ILE B 1 121 ? -28.34383 15.60404 -69.23114 1.000 29.57482 121 ILE B N 1
ATOM 3354 C CA . ILE B 1 121 ? -27.53513 16.28969 -68.21798 1.000 27.57455 121 ILE B CA 1
ATOM 3355 C C . ILE B 1 121 ? -26.87138 15.25426 -67.33260 1.000 29.64351 121 ILE B C 1
ATOM 3356 O O . ILE B 1 121 ? -27.53537 14.31191 -66.88352 1.000 24.09727 121 ILE B O 1
ATOM 3361 N N . LEU B 1 122 ? -25.59405 15.47374 -67.00155 1.000 27.24516 122 LEU B N 1
ATOM 3362 C CA . LEU B 1 122 ? -24.93949 14.60661 -66.03443 1.000 28.83693 122 LEU B CA 1
ATOM 3363 C C . LEU B 1 122 ? -24.06666 15.44158 -65.09682 1.000 29.08521 122 LEU B C 1
ATOM 3364 O O . LEU B 1 122 ? -23.47097 16.43240 -65.52759 1.000 31.34088 122 LEU B O 1
ATOM 3369 N N . ALA B 1 123 ? -23.99332 15.04180 -63.81831 1.000 26.23701 123 ALA B N 1
ATOM 3370 C CA . ALA B 1 123 ? -23.17654 15.69124 -62.79252 1.000 22.80368 123 ALA B CA 1
ATOM 3371 C C . ALA B 1 123 ? -22.32525 14.62646 -62.11834 1.000 28.64145 123 ALA B C 1
ATOM 3372 O O . ALA B 1 123 ? -22.80635 13.50832 -61.89001 1.000 25.88576 123 ALA B O 1
ATOM 3374 N N . GLY B 1 124 ? -21.06157 14.94104 -61.81631 1.000 27.02468 124 GLY B N 1
ATOM 3375 C CA . GLY B 1 124 ? -20.21720 13.90543 -61.25234 1.000 25.54401 124 GLY B CA 1
ATOM 3376 C C . GLY B 1 124 ? -18.98979 14.44876 -60.55912 1.000 26.54365 124 GLY B C 1
ATOM 3377 O O . GLY B 1 124 ? -18.78808 15.66466 -60.46135 1.000 26.50395 124 GLY B O 1
ATOM 3378 N N . ILE B 1 125 ? -18.16786 13.51305 -60.05689 1.000 24.95237 125 ILE B N 1
ATOM 3379 C CA . ILE B 1 125 ? -16.96761 13.83057 -59.27325 1.000 24.18057 125 ILE B CA 1
ATOM 3380 C C . ILE B 1 125 ? -15.82896 12.94060 -59.76721 1.000 26.37751 125 ILE B C 1
ATOM 3381 O O . ILE B 1 125 ? -16.05657 11.82744 -60.25852 1.000 27.94278 125 ILE B O 1
ATOM 3386 N N . ASP B 1 126 ? -14.59776 13.44858 -59.68496 1.000 25.38680 126 ASP B N 1
ATOM 3387 C CA . ASP B 1 126 ? -13.37922 12.65186 -59.89774 1.000 28.01518 126 ASP B CA 1
ATOM 3388 C C . ASP B 1 126 ? -12.34375 13.14377 -58.88468 1.000 29.16351 126 ASP B C 1
ATOM 3389 O O . ASP B 1 126 ? -11.62552 14.10302 -59.16180 1.000 23.94561 126 ASP B O 1
ATOM 3394 N N . LEU B 1 127 ? -12.24979 12.46722 -57.74139 1.000 26.78942 127 LEU B N 1
ATOM 3395 C CA . LEU B 1 127 ? -11.51735 12.96075 -56.58085 1.000 27.59702 127 LEU B CA 1
ATOM 3396 C C . LEU B 1 127 ? -10.15798 12.28500 -56.42651 1.000 32.25251 127 LEU B C 1
ATOM 3397 O O . LEU B 1 127 ? -9.96992 11.12823 -56.80301 1.000 30.07422 127 LEU B O 1
ATOM 3402 N N . ARG B 1 128 ? -9.22304 13.01091 -55.82729 1.000 26.56291 128 ARG B N 1
ATOM 3403 C CA . ARG B 1 128 ? -7.85687 12.54656 -55.66960 1.000 29.81023 128 ARG B CA 1
ATOM 3404 C C . ARG B 1 128 ? -7.40263 12.84877 -54.25046 1.000 34.39630 128 ARG B C 1
ATOM 3405 O O . ARG B 1 128 ? -8.07980 13.55871 -53.50386 1.000 29.77077 128 ARG B O 1
ATOM 3413 N N . GLN B 1 129 ? -6.23173 12.32090 -53.87382 1.000 32.73695 129 GLN B N 1
ATOM 3414 C CA . GLN B 1 129 ? -5.75080 12.56839 -52.51928 1.000 34.27796 129 GLN B CA 1
ATOM 3415 C C . GLN B 1 129 ? -5.40039 14.03399 -52.30793 1.000 37.18662 129 GLN B C 1
ATOM 3416 O O . GLN B 1 129 ? -5.67955 14.58807 -51.23576 1.000 36.70095 129 GLN B O 1
ATOM 3422 N N . ASN B 1 130 ? -4.82135 14.69630 -53.31753 1.000 35.71921 130 ASN B N 1
ATOM 3423 C CA . ASN B 1 130 ? -4.52073 16.12117 -53.19779 1.000 38.49151 130 ASN B CA 1
ATOM 3424 C C . ASN B 1 130 ? -5.76842 16.93415 -53.58060 1.000 34.43379 130 ASN B C 1
ATOM 3425 O O . ASN B 1 130 ? -6.35800 16.72158 -54.64314 1.000 32.72745 130 ASN B O 1
ATOM 3430 N N . LEU B 1 131 ? -6.17377 17.86287 -52.70949 1.000 33.68612 131 LEU B N 1
ATOM 3431 C CA . LEU B 1 131 ? -7.43214 18.58703 -52.91609 1.000 34.64557 131 LEU B CA 1
ATOM 3432 C C . LEU B 1 131 ? -7.47093 19.28095 -54.28612 1.000 31.83802 131 LEU B C 1
ATOM 3433 O O . LEU B 1 131 ? -8.43282 19.12336 -55.05333 1.000 32.77439 131 LEU B O 1
ATOM 3438 N N . GLY B 1 132 ? -6.39814 19.99885 -54.63618 1.000 30.24188 132 GLY B N 1
ATOM 3439 C CA . GLY B 1 132 ? -6.32660 20.75572 -55.89290 1.000 32.17968 132 GLY B CA 1
ATOM 3440 C C . GLY B 1 132 ? -6.34781 19.91878 -57.17148 1.000 33.64536 132 GLY B C 1
ATOM 3441 O O . GLY B 1 132 ? -6.62538 20.45738 -58.25309 1.000 36.60672 132 GLY B O 1
ATOM 3442 N N . GLU B 1 133 ? -6.02524 18.63760 -57.08418 1.000 32.03141 133 GLU B N 1
ATOM 3443 C CA . GLU B 1 133 ? -6.12120 17.70632 -58.20635 1.000 34.18026 133 GLU B CA 1
ATOM 3444 C C . GLU B 1 133 ? -7.48483 17.06267 -58.37586 1.000 31.69176 133 GLU B C 1
ATOM 3445 O O . GLU B 1 133 ? -7.71688 16.42268 -59.41497 1.000 31.25244 133 GLU B O 1
ATOM 3451 N N . SER B 1 134 ? -8.37694 17.21316 -57.39984 1.000 28.88993 134 SER B N 1
ATOM 3452 C CA . SER B 1 134 ? -9.75031 16.73636 -57.51673 1.000 27.67474 134 SER B CA 1
ATOM 3453 C C . SER B 1 134 ? -10.58446 17.65249 -58.39928 1.000 28.07851 134 SER B C 1
ATOM 3454 O O . SER B 1 134 ? -10.38321 18.88431 -58.41965 1.000 24.62790 134 SER B O 1
ATOM 3457 N N . LYS B 1 135 ? -11.57664 17.06628 -59.08272 1.000 27.57316 135 LYS B N 1
ATOM 3458 C CA . LYS B 1 135 ? -12.45012 17.91025 -59.89716 1.000 29.02627 135 LYS B CA 1
ATOM 3459 C C . LYS B 1 135 ? -13.90663 17.45638 -59.84961 1.000 30.09591 135 LYS B C 1
ATOM 3460 O O . LYS B 1 135 ? -14.23309 16.29647 -59.54915 1.000 25.49624 135 LYS B O 1
ATOM 3466 N N . LEU B 1 136 ? -14.78997 18.41234 -60.14917 1.000 24.15834 136 LEU B N 1
ATOM 3467 C CA . LEU B 1 136 ? -16.19939 18.13073 -60.34374 1.000 27.97744 136 LEU B CA 1
ATOM 3468 C C . LEU B 1 136 ? -16.52837 18.30899 -61.82317 1.000 28.36540 136 LEU B C 1
ATOM 3469 O O . LEU B 1 136 ? -15.80004 18.97617 -62.56391 1.000 30.43903 136 LEU B O 1
ATOM 3474 N N . LYS B 1 137 ? -17.61532 17.69262 -62.25044 1.000 27.27700 137 LYS B N 1
ATOM 3475 C CA . LYS B 1 137 ? -17.92250 17.56753 -63.67014 1.000 30.27355 137 LYS B CA 1
ATOM 3476 C C . LYS B 1 137 ? -19.38310 17.88911 -63.89554 1.000 30.21725 137 LYS B C 1
ATOM 3477 O O . LYS B 1 137 ? -20.23082 17.48632 -63.09150 1.000 28.04353 137 LYS B O 1
ATOM 3483 N N . LEU B 1 138 ? -19.66482 18.59689 -64.99909 1.000 28.36625 138 LEU B N 1
ATOM 3484 C CA . LEU B 1 138 ? -21.03644 18.79247 -65.48032 1.000 29.80749 138 LEU B CA 1
ATOM 3485 C C . LEU B 1 138 ? -21.02233 18.61142 -66.99411 1.000 27.90021 138 LEU B C 1
ATOM 3486 O O . LEU B 1 138 ? -20.23929 19.27132 -67.66899 1.000 30.08744 138 LEU B O 1
ATOM 3491 N N . PHE B 1 139 ? -21.85675 17.71063 -67.52623 1.000 28.04670 139 PHE B N 1
ATOM 3492 C CA . PHE B 1 139 ? -22.01091 17.49334 -68.97410 1.000 28.53624 139 PHE B CA 1
ATOM 3493 C C . PHE B 1 139 ? -23.41784 17.83679 -69.42475 1.000 31.98011 139 PHE B C 1
ATOM 3494 O O . PHE B 1 139 ? -24.38784 17.53781 -68.72452 1.000 30.49555 139 PHE B O 1
ATOM 3502 N N . ILE B 1 140 ? -23.52450 18.51512 -70.57556 1.000 33.42133 140 ILE B N 1
ATOM 3503 C CA . ILE B 1 140 ? -24.82079 18.94460 -71.09866 1.000 29.75671 140 ILE B CA 1
ATOM 3504 C C . ILE B 1 140 ? -24.80120 18.65217 -72.58497 1.000 32.51074 140 ILE B C 1
ATOM 3505 O O . ILE B 1 140 ? -23.90556 19.11677 -73.29174 1.000 31.96690 140 ILE B O 1
ATOM 3510 N N . ARG B 1 141 ? -25.77058 17.88368 -73.05673 1.000 31.69846 141 ARG B N 1
ATOM 3511 C CA . ARG B 1 141 ? -25.94990 17.65620 -74.47808 1.000 33.54006 141 ARG B CA 1
ATOM 3512 C C . ARG B 1 141 ? -27.07211 18.54307 -74.96780 1.000 30.55417 141 ARG B C 1
ATOM 3513 O O . ARG B 1 141 ? -28.14015 18.56310 -74.36287 1.000 31.55552 141 ARG B O 1
ATOM 3521 N N . ILE B 1 142 ? -26.84041 19.26974 -76.06111 1.000 36.04565 142 ILE B N 1
ATOM 3522 C CA . ILE B 1 142 ? -27.88477 20.09974 -76.64285 1.000 31.96102 142 ILE B CA 1
ATOM 3523 C C . ILE B 1 142 ? -28.10327 19.69143 -78.08566 1.000 40.12477 142 ILE B C 1
ATOM 3524 O O . ILE B 1 142 ? -27.25066 19.06275 -78.71650 1.000 38.86912 142 ILE B O 1
ATOM 3529 N N . GLY B 1 143 ? -29.25101 20.09291 -78.62093 1.000 38.05987 143 GLY B N 1
ATOM 3530 C CA . GLY B 1 143 ? -29.53802 19.76122 -80.00019 1.000 44.51062 143 GLY B CA 1
ATOM 3531 C C . GLY B 1 143 ? -30.26322 20.86355 -80.70982 1.000 52.11886 143 GLY B C 1
ATOM 3532 O O . GLY B 1 143 ? -31.15691 21.49195 -80.13249 1.000 53.64238 143 GLY B O 1
ATOM 3533 N N . ASP B 1 144 ? -29.85393 21.09905 -81.95443 1.000 53.90954 144 ASP B N 1
ATOM 3534 C CA . ASP B 1 144 ? -30.39082 22.10134 -82.86832 1.000 53.08591 144 ASP B CA 1
ATOM 3535 C C . ASP B 1 144 ? -30.56379 23.46162 -82.19291 1.000 49.00683 144 ASP B C 1
ATOM 3536 O O . ASP B 1 144 ? -31.66090 24.00562 -82.09696 1.000 46.73974 144 ASP B O 1
ATOM 3541 N N . TYR B 1 145 ? -29.42796 24.04993 -81.82355 1.000 45.47818 145 TYR B N 1
ATOM 3542 C CA . TYR B 1 145 ? -29.37223 25.28062 -81.02695 1.000 41.94342 145 TYR B CA 1
ATOM 3543 C C . TYR B 1 145 ? -28.18740 26.12098 -81.49154 1.000 45.41576 145 TYR B C 1
ATOM 3544 O O . TYR B 1 145 ? -27.16751 26.22957 -80.79639 1.000 44.88987 145 TYR B O 1
ATOM 3553 N N . PRO B 1 146 ? -28.30794 26.76753 -82.66370 1.000 43.83392 146 PRO B N 1
ATOM 3554 C CA . PRO B 1 146 ? -27.13262 27.40790 -83.28383 1.000 44.69397 146 PRO B CA 1
ATOM 3555 C C . PRO B 1 146 ? -26.39910 28.41179 -82.40426 1.000 45.02863 146 PRO B C 1
ATOM 3556 O O . PRO B 1 146 ? -25.16671 28.34324 -82.33223 1.000 46.30697 146 PRO B O 1
ATOM 3560 N N . ALA B 1 147 ? -27.09890 29.33718 -81.73506 1.000 44.21031 147 ALA B N 1
ATOM 3561 C CA . ALA B 1 147 ? -26.40316 30.34434 -80.93546 1.000 45.17317 147 ALA B CA 1
ATOM 3562 C C . ALA B 1 147 ? -25.54611 29.70083 -79.84243 1.000 42.09291 147 ALA B C 1
ATOM 3563 O O . ALA B 1 147 ? -24.38318 30.07158 -79.65307 1.000 44.02601 147 ALA B O 1
ATOM 3565 N N . LYS B 1 148 ? -26.10195 28.76445 -79.08729 1.000 41.97674 148 LYS B N 1
ATOM 3566 C CA . LYS B 1 148 ? -25.30648 28.21916 -77.98745 1.000 41.32727 148 LYS B CA 1
ATOM 3567 C C . LYS B 1 148 ? -24.27147 27.19595 -78.45014 1.000 42.52644 148 LYS B C 1
ATOM 3568 O O . LYS B 1 148 ? -23.29018 26.96591 -77.72759 1.000 43.57109 148 LYS B O 1
ATOM 3574 N N . MET B 1 149 ? -24.44345 26.59905 -79.63264 1.000 43.56475 149 MET B N 1
ATOM 3575 C CA . MET B 1 149 ? -23.37102 25.78764 -80.20527 1.000 44.49525 149 MET B CA 1
ATOM 3576 C C . MET B 1 149 ? -22.18226 26.65818 -80.62901 1.000 41.86219 149 MET B C 1
ATOM 3577 O O . MET B 1 149 ? -21.02525 26.29245 -80.38973 1.000 45.14175 149 MET B O 1
ATOM 3582 N N . ALA B 1 150 ? -22.43518 27.83713 -81.21720 1.000 44.58005 150 ALA B N 1
ATOM 3583 C CA . ALA B 1 150 ? -21.32685 28.73975 -81.53354 1.000 45.98082 150 ALA B CA 1
ATOM 3584 C C . ALA B 1 150 ? -20.58449 29.18438 -80.27241 1.000 42.70980 150 ALA B C 1
ATOM 3585 O O . ALA B 1 150 ? -19.35265 29.32748 -80.27496 1.000 43.26095 150 ALA B O 1
ATOM 3587 N N . VAL B 1 151 ? -21.31907 29.41958 -79.19067 1.000 41.67344 151 VAL B N 1
ATOM 3588 C CA . VAL B 1 151 ? -20.68726 29.84027 -77.94871 1.000 42.23850 151 VAL B CA 1
ATOM 3589 C C . VAL B 1 151 ? -19.78278 28.73521 -77.42235 1.000 43.07778 151 VAL B C 1
ATOM 3590 O O . VAL B 1 151 ? -18.62501 28.98130 -77.07798 1.000 46.45412 151 VAL B O 1
ATOM 3594 N N . ALA B 1 152 ? -20.27946 27.49560 -77.39821 1.000 42.24304 152 ALA B N 1
ATOM 3595 C CA . ALA B 1 152 ? -19.45690 26.38132 -76.94243 1.000 39.92644 152 ALA B CA 1
ATOM 3596 C C . ALA B 1 152 ? -18.19802 26.21589 -77.80169 1.000 44.24003 152 ALA B C 1
ATOM 3597 O O . ALA B 1 152 ? -17.11305 25.93965 -77.27088 1.000 41.92319 152 ALA B O 1
ATOM 3599 N N . LYS B 1 153 ? -18.31446 26.38853 -79.12411 1.000 39.16039 153 LYS B N 1
ATOM 3600 C CA . LYS B 1 153 ? -17.14585 26.25560 -79.99380 1.000 44.45456 153 LYS B CA 1
ATOM 3601 C C . LYS B 1 153 ? -16.14866 27.37687 -79.74346 1.000 51.87839 153 LYS B C 1
ATOM 3602 O O . LYS B 1 153 ? -14.93245 27.15601 -79.77056 1.000 50.31225 153 LYS B O 1
ATOM 3608 N N . HIS B 1 154 ? -16.64328 28.60179 -79.54885 1.000 49.56162 154 HIS B N 1
ATOM 3609 C CA . HIS B 1 154 ? -15.73060 29.70702 -79.28540 1.000 53.67448 154 HIS B CA 1
ATOM 3610 C C . HIS B 1 154 ? -15.06229 29.55456 -77.92106 1.000 52.30617 154 HIS B C 1
ATOM 3611 O O . HIS B 1 154 ? -13.91165 29.97372 -77.73642 1.000 54.90628 154 HIS B O 1
ATOM 3618 N N . LEU B 1 155 ? -15.75189 28.93823 -76.96638 1.000 45.10439 155 LEU B N 1
ATOM 3619 C CA . LEU B 1 155 ? -15.12910 28.68652 -75.67394 1.000 49.97463 155 LEU B CA 1
ATOM 3620 C C . LEU B 1 155 ? -14.07411 27.58573 -75.76095 1.000 52.32897 155 LEU B C 1
ATOM 3621 O O . LEU B 1 155 ? -13.06714 27.63976 -75.04372 1.000 50.67875 155 LEU B O 1
ATOM 3626 N N . CYS B 1 156 ? -14.28236 26.58587 -76.61585 1.000 49.00330 156 CYS B N 1
ATOM 3627 C CA A CYS B 1 156 ? -13.36101 25.46448 -76.74818 0.415 51.46293 156 CYS B CA 1
ATOM 3628 C CA B CYS B 1 156 ? -13.33570 25.48176 -76.72904 0.585 51.46565 156 CYS B CA 1
ATOM 3629 C C . CYS B 1 156 ? -12.16144 25.79414 -77.62889 1.000 57.21162 156 CYS B C 1
ATOM 3630 O O . CYS B 1 156 ? -11.31079 24.92166 -77.82928 1.000 63.94854 156 CYS B O 1
ATOM 3635 N N . ASN B 1 157 ? -12.09622 27.00945 -78.17537 1.000 58.47957 157 ASN B N 1
ATOM 3636 C CA . ASN B 1 157 ? -10.99015 27.43677 -79.03120 1.000 60.53363 157 ASN B CA 1
ATOM 3637 C C . ASN B 1 157 ? -10.87731 26.59539 -80.31164 1.000 65.56920 157 ASN B C 1
ATOM 3638 O O . ASN B 1 157 ? -9.78557 26.37201 -80.83262 1.000 63.54585 157 ASN B O 1
ATOM 3643 N N . ILE B 1 158 ? -12.02162 26.16119 -80.84725 1.000 65.03364 158 ILE B N 1
ATOM 3644 C CA . ILE B 1 158 ? -12.04239 25.19135 -81.94071 1.000 69.03062 158 ILE B CA 1
ATOM 3645 C C . ILE B 1 158 ? -11.58355 25.84065 -83.24054 1.000 75.69078 158 ILE B C 1
ATOM 3646 O O . ILE B 1 158 ? -12.07739 26.90917 -83.62413 1.000 75.56911 158 ILE B O 1
ATOM 3651 N N . THR B 1 159 ? -10.62573 25.16611 -83.95389 1.000 78.63159 159 THR B N 1
ATOM 3652 C CA . THR B 1 159 ? -10.14819 25.55084 -85.27914 1.000 80.70404 159 THR B CA 1
ATOM 3653 C C . THR B 1 159 ? -10.97160 24.87306 -86.36587 1.000 79.50033 159 THR B C 1
ATOM 3654 O O . THR B 1 159 ? -11.57895 23.82037 -86.13365 1.000 81.06405 159 THR B O 1
ATOM 3658 N N . PRO B 1 160 ? -11.00151 25.44953 -87.57451 1.000 82.80163 160 PRO B N 1
ATOM 3659 C CA . PRO B 1 160 ? -11.80705 24.85637 -88.66167 1.000 79.91333 160 PRO B CA 1
ATOM 3660 C C . PRO B 1 160 ? -11.61470 23.35641 -88.87017 1.000 81.60341 160 PRO B C 1
ATOM 3661 O O . PRO B 1 160 ? -12.57452 22.66754 -89.24207 1.000 79.82392 160 PRO B O 1
ATOM 3665 N N . GLU B 1 161 ? -10.42425 22.81377 -88.62322 1.000 80.48776 161 GLU B N 1
ATOM 3666 C CA . GLU B 1 161 ? -10.26124 21.37678 -88.80306 1.000 80.47487 161 GLU B CA 1
ATOM 3667 C C . GLU B 1 161 ? -11.08230 20.59733 -87.78676 1.000 79.22337 161 GLU B C 1
ATOM 3668 O O . GLU B 1 161 ? -11.72432 19.59800 -88.13696 1.000 76.63637 161 GLU B O 1
ATOM 3674 N N . SER B 1 162 ? -11.07744 21.03621 -86.52490 1.000 76.51033 162 SER B N 1
ATOM 3675 C CA . SER B 1 162 ? -11.82243 20.31047 -85.50709 1.000 76.09155 162 SER B CA 1
ATOM 3676 C C . SER B 1 162 ? -13.31189 20.33200 -85.80431 1.000 71.41617 162 SER B C 1
ATOM 3677 O O . SER B 1 162 ? -14.04112 19.42121 -85.39510 1.000 67.79072 162 SER B O 1
ATOM 3680 N N . GLU B 1 163 ? -13.77752 21.35800 -86.51960 1.000 73.80062 163 GLU B N 1
ATOM 3681 C CA . GLU B 1 163 ? -15.20817 21.49962 -86.77932 1.000 75.81289 163 GLU B CA 1
ATOM 3682 C C . GLU B 1 163 ? -15.72248 20.40893 -87.71951 1.000 72.04374 163 GLU B C 1
ATOM 3683 O O . GLU B 1 163 ? -16.87199 19.96596 -87.58229 1.000 69.01431 163 GLU B O 1
ATOM 3689 N N . ALA B 1 164 ? -14.87720 19.93216 -88.64078 1.000 67.93281 164 ALA B N 1
ATOM 3690 C CA . ALA B 1 164 ? -15.19205 18.76213 -89.45038 1.000 64.15511 164 ALA B CA 1
ATOM 3691 C C . ALA B 1 164 ? -15.63112 17.55631 -88.63184 1.000 64.60010 164 ALA B C 1
ATOM 3692 O O . ALA B 1 164 ? -16.15282 16.60213 -89.20571 1.000 70.20264 164 ALA B O 1
ATOM 3694 N N . MET B 1 165 ? -15.40012 17.54455 -87.32983 1.000 63.78553 165 MET B N 1
ATOM 3695 C CA . MET B 1 165 ? -15.81591 16.43690 -86.47657 1.000 66.34754 165 MET B CA 1
ATOM 3696 C C . MET B 1 165 ? -17.16363 16.68034 -85.80975 1.000 64.66626 165 MET B C 1
ATOM 3697 O O . MET B 1 165 ? -17.70291 15.76822 -85.17138 1.000 63.45084 165 MET B O 1
ATOM 3702 N N . LEU B 1 166 ? -17.71590 17.88050 -85.94780 1.000 68.60878 166 LEU B N 1
ATOM 3703 C CA . LEU B 1 166 ? -18.87962 18.30301 -85.19203 1.000 66.25941 166 LEU B CA 1
ATOM 3704 C C . LEU B 1 166 ? -20.11968 18.34043 -86.07632 1.000 62.07776 166 LEU B C 1
ATOM 3705 O O . LEU B 1 166 ? -20.05696 18.60784 -87.27571 1.000 60.96834 166 LEU B O 1
ATOM 3710 N N . ARG B 1 167 ? -21.25842 18.10348 -85.44540 1.000 69.05011 167 ARG B N 1
ATOM 3711 C CA . ARG B 1 167 ? -22.53790 18.02234 -86.11863 1.000 68.00528 167 ARG B CA 1
ATOM 3712 C C . ARG B 1 167 ? -23.42850 19.16952 -85.66248 1.000 71.78877 167 ARG B C 1
ATOM 3713 O O . ARG B 1 167 ? -23.36043 19.60920 -84.51483 1.000 72.08964 167 ARG B O 1
ATOM 3721 N N . SER B 1 168 ? -24.25372 19.66721 -86.57567 1.000 75.35650 168 SER B N 1
ATOM 3722 C CA . SER B 1 168 ? -25.14058 20.77399 -86.26304 1.000 71.40258 168 SER B CA 1
ATOM 3723 C C . SER B 1 168 ? -26.43551 20.32371 -85.61287 1.000 70.52524 168 SER B C 1
ATOM 3724 O O . SER B 1 168 ? -27.25370 21.17556 -85.25384 1.000 74.72127 168 SER B O 1
ATOM 3727 N N . ASP B 1 169 ? -26.64962 19.01778 -85.44421 1.000 67.82221 169 ASP B N 1
ATOM 3728 C CA . ASP B 1 169 ? -27.89365 18.55976 -84.84043 1.000 67.81410 169 ASP B CA 1
ATOM 3729 C C . ASP B 1 169 ? -27.75504 18.23993 -83.36131 1.000 66.62131 169 ASP B C 1
ATOM 3730 O O . ASP B 1 169 ? -28.77101 18.18024 -82.66286 1.000 63.16653 169 ASP B O 1
ATOM 3735 N N . THR B 1 170 ? -26.53242 18.05208 -82.86711 1.000 58.56989 170 THR B N 1
ATOM 3736 C CA . THR B 1 170 ? -26.29962 17.66828 -81.48924 1.000 58.16767 170 THR B CA 1
ATOM 3737 C C . THR B 1 170 ? -24.89028 18.08809 -81.10360 1.000 54.75932 170 THR B C 1
ATOM 3738 O O . THR B 1 170 ? -24.01373 18.23015 -81.95677 1.000 57.51887 170 THR B O 1
ATOM 3742 N N . LEU B 1 171 ? -24.68389 18.30577 -79.81627 1.000 52.71843 171 LEU B N 1
ATOM 3743 C CA . LEU B 1 171 ? -23.34639 18.64474 -79.34348 1.000 47.61028 171 LEU B CA 1
ATOM 3744 C C . LEU B 1 171 ? -23.28025 18.33764 -77.85883 1.000 42.68964 171 LEU B C 1
ATOM 3745 O O . LEU B 1 171 ? -24.20677 18.66138 -77.11258 1.000 41.24578 171 LEU B O 1
ATOM 3750 N N . HIS B 1 172 ? -22.23393 17.63561 -77.46161 1.000 38.57789 172 HIS B N 1
ATOM 3751 C CA . HIS B 1 172 ? -22.08120 17.09787 -76.11889 1.000 42.61720 172 HIS B CA 1
ATOM 3752 C C . HIS B 1 172 ? -20.94237 17.88382 -75.51491 1.000 41.98598 172 HIS B C 1
ATOM 3753 O O . HIS B 1 172 ? -19.80451 17.77665 -75.98795 1.000 41.57664 172 HIS B O 1
ATOM 3760 N N . ILE B 1 173 ? -21.25869 18.69514 -74.50359 1.000 38.74195 173 ILE B N 1
ATOM 3761 C CA . ILE B 1 173 ? -20.31064 19.62831 -73.90378 1.000 33.42719 173 ILE B CA 1
ATOM 3762 C C . ILE B 1 173 ? -19.99748 19.15871 -72.49177 1.000 35.39639 173 ILE B C 1
ATOM 3763 O O . ILE B 1 173 ? -20.91546 18.91836 -71.69969 1.000 34.55323 173 ILE B O 1
ATOM 3768 N N . GLY B 1 174 ? -18.71347 19.03863 -72.17339 1.000 34.01688 174 GLY B N 1
ATOM 3769 C CA . GLY B 1 174 ? -18.32170 18.66988 -70.82468 1.000 33.44334 174 GLY B CA 1
ATOM 3770 C C . GLY B 1 174 ? -17.56313 19.78568 -70.13331 1.000 34.17925 174 GLY B C 1
ATOM 3771 O O . GLY B 1 174 ? -16.65142 20.36648 -70.72286 1.000 33.61491 174 GLY B O 1
ATOM 3772 N N . PHE B 1 175 ? -17.93947 20.11383 -68.89872 1.000 30.28710 175 PHE B N 1
ATOM 3773 C CA . PHE B 1 175 ? -17.22888 21.11188 -68.08763 1.000 29.07732 175 PHE B CA 1
ATOM 3774 C C . PHE B 1 175 ? -16.49122 20.41473 -66.93919 1.000 30.07697 175 PHE B C 1
ATOM 3775 O O . PHE B 1 175 ? -17.07672 19.55963 -66.27593 1.000 32.33561 175 PHE B O 1
ATOM 3783 N N . ASP B 1 176 ? -15.21349 20.76072 -66.71459 1.000 25.58302 176 ASP B N 1
ATOM 3784 C CA . ASP B 1 176 ? -14.41933 20.28641 -65.57155 1.000 26.85555 176 ASP B CA 1
ATOM 3785 C C . ASP B 1 176 ? -14.06983 21.46418 -64.65525 1.000 29.97745 176 ASP B C 1
ATOM 3786 O O . ASP B 1 176 ? -13.62682 22.50255 -65.15360 1.000 31.07310 176 ASP B O 1
ATOM 3791 N N . PHE B 1 177 ? -14.19372 21.28276 -63.33513 1.000 29.74717 177 PHE B N 1
ATOM 3792 C CA . PHE B 1 177 ? -13.96196 22.33226 -62.32401 1.000 27.17188 177 PHE B CA 1
ATOM 3793 C C . PHE B 1 177 ? -13.05051 21.75623 -61.24184 1.000 26.90451 177 PHE B C 1
ATOM 3794 O O . PHE B 1 177 ? -13.52804 21.02925 -60.36121 1.000 28.09855 177 PHE B O 1
ATOM 3802 N N . TYR B 1 178 ? -11.75370 22.07390 -61.31802 1.000 24.51912 178 TYR B N 1
ATOM 3803 C CA . TYR B 1 178 ? -10.78122 21.61959 -60.34172 1.000 28.45253 178 TYR B CA 1
ATOM 3804 C C . TYR B 1 178 ? -10.93310 22.43669 -59.06240 1.000 26.33757 178 TYR B C 1
ATOM 3805 O O . TYR B 1 178 ? -11.31521 23.61644 -59.09961 1.000 28.32914 178 TYR B O 1
ATOM 3814 N N . LEU B 1 179 ? -10.65708 21.78696 -57.92163 1.000 26.84928 179 LEU B N 1
ATOM 3815 C CA . LEU B 1 179 ? -10.86629 22.44373 -56.63582 1.000 27.68391 179 LEU B CA 1
ATOM 3816 C C . LEU B 1 179 ? -9.83697 23.52032 -56.33119 1.000 32.47861 179 LEU B C 1
ATOM 3817 O O . LEU B 1 179 ? -9.95935 24.15651 -55.28349 1.000 31.91211 179 LEU B O 1
ATOM 3822 N N . ASP B 1 180 ? -8.82177 23.71137 -57.17546 1.000 28.37604 180 ASP B N 1
ATOM 3823 C CA . ASP B 1 180 ? -7.89236 24.82059 -56.99730 1.000 30.30180 180 ASP B CA 1
ATOM 3824 C C . ASP B 1 180 ? -8.17288 25.96355 -57.97396 1.000 35.35522 180 ASP B C 1
ATOM 3825 O O . ASP B 1 180 ? -7.36362 26.88962 -58.08484 1.000 33.32758 180 ASP B O 1
ATOM 3830 N N . GLY B 1 181 ? -9.30673 25.92931 -58.69362 1.000 31.53737 181 GLY B N 1
ATOM 3831 C CA . GLY B 1 181 ? -9.67495 27.05543 -59.52457 1.000 30.55695 181 GLY B CA 1
ATOM 3832 C C . GLY B 1 181 ? -9.40753 26.90157 -61.00960 1.000 28.94335 181 GLY B C 1
ATOM 3833 O O . GLY B 1 181 ? -9.80452 27.78841 -61.78209 1.000 33.14606 181 GLY B O 1
ATOM 3834 N N . ARG B 1 182 ? -8.73051 25.83558 -61.43607 1.000 30.73763 182 ARG B N 1
ATOM 3835 C CA . ARG B 1 182 ? -8.59654 25.56922 -62.85899 1.000 27.66551 182 ARG B CA 1
ATOM 3836 C C . ARG B 1 182 ? -9.92040 25.02675 -63.38458 1.000 33.45742 182 ARG B C 1
ATOM 3837 O O . ARG B 1 182 ? -10.64314 24.32023 -62.66974 1.000 32.65426 182 ARG B O 1
ATOM 3845 N N . SER B 1 183 ? -10.26037 25.38628 -64.62442 1.000 31.95654 183 SER B N 1
ATOM 3846 C CA . SER B 1 183 ? -11.49479 24.90183 -65.24531 1.000 32.64933 183 SER B CA 1
ATOM 3847 C C . SER B 1 183 ? -11.23338 24.65222 -66.71958 1.000 34.25894 183 SER B C 1
ATOM 3848 O O . SER B 1 183 ? -10.36354 25.28587 -67.32261 1.000 34.77967 183 SER B O 1
ATOM 3851 N N . ALA B 1 184 ? -12.00355 23.74107 -67.30202 1.000 33.35290 184 ALA B N 1
ATOM 3852 C CA . ALA B 1 184 ? -11.86620 23.46760 -68.72088 1.000 33.15895 184 ALA B CA 1
ATOM 3853 C C . ALA B 1 184 ? -13.23496 23.15559 -69.30545 1.000 35.22309 184 ALA B C 1
ATOM 3854 O O . ALA B 1 184 ? -14.18358 22.80832 -68.59046 1.000 31.68205 184 ALA B O 1
ATOM 3856 N N . ILE B 1 185 ? -13.32920 23.29520 -70.62467 1.000 35.40544 185 ILE B N 1
ATOM 3857 C CA . ILE B 1 185 ? -14.49823 22.86418 -71.37562 1.000 35.29642 185 ILE B CA 1
ATOM 3858 C C . ILE B 1 185 ? -13.97704 22.01900 -72.53173 1.000 41.88912 185 ILE B C 1
ATOM 3859 O O . ILE B 1 185 ? -12.85725 22.22411 -73.00398 1.000 41.49916 185 ILE B O 1
ATOM 3864 N N . GLU B 1 186 ? -14.77089 21.02468 -72.93779 1.000 41.62120 186 GLU B N 1
ATOM 3865 C CA . GLU B 1 186 ? -14.38065 20.04574 -73.94477 1.000 46.46658 186 GLU B CA 1
ATOM 3866 C C . GLU B 1 186 ? -15.60637 19.59821 -74.74208 1.000 44.06696 186 GLU B C 1
ATOM 3867 O O . GLU B 1 186 ? -16.67588 19.35868 -74.16083 1.000 41.31151 186 GLU B O 1
ATOM 3873 N N . LEU B 1 187 ? -15.43976 19.45509 -76.06467 1.000 43.31588 187 LEU B N 1
ATOM 3874 C CA . LEU B 1 187 ? -16.47991 18.91580 -76.93968 1.000 46.24049 187 LEU B CA 1
ATOM 3875 C C . LEU B 1 187 ? -16.20861 17.44391 -77.22898 1.000 45.77561 187 LEU B C 1
ATOM 3876 O O . LEU B 1 187 ? -15.05440 17.03703 -77.36256 1.000 46.64003 187 LEU B O 1
ATOM 3881 N N . TYR B 1 188 ? -17.27734 16.65443 -77.34219 1.000 38.64600 188 TYR B N 1
ATOM 3882 C CA . TYR B 1 188 ? -17.19541 15.20412 -77.51469 1.000 41.85423 188 TYR B CA 1
ATOM 3883 C C . TYR B 1 188 ? -17.99265 14.78854 -78.74488 1.000 40.62318 188 TYR B C 1
ATOM 3884 O O . TYR B 1 188 ? -19.15436 14.39351 -78.63090 1.000 43.17372 188 TYR B O 1
ATOM 3893 N N . PRO B 1 189 ? -17.38225 14.84042 -79.93473 1.000 41.27163 189 PRO B N 1
ATOM 3894 C CA . PRO B 1 189 ? -18.06557 14.36667 -81.15077 1.000 47.87178 189 PRO B CA 1
ATOM 3895 C C . PRO B 1 189 ? -18.41532 12.89735 -81.01305 1.000 44.05889 189 PRO B C 1
ATOM 3896 O O . PRO B 1 189 ? -17.68391 12.12479 -80.39398 1.000 48.36343 189 PRO B O 1
ATOM 3900 N N . GLU B 1 190 ? -19.51781 12.49873 -81.61710 1.000 43.36434 190 GLU B N 1
ATOM 3901 C CA . GLU B 1 190 ? -19.94722 11.12121 -81.46172 1.000 46.41847 190 GLU B CA 1
ATOM 3902 C C . GLU B 1 190 ? -20.75899 10.69160 -82.67517 1.000 52.51871 190 GLU B C 1
ATOM 3903 O O . GLU B 1 190 ? -21.32297 11.52251 -83.39659 1.000 50.52277 190 GLU B O 1
ATOM 3909 N N . LEU B 1 191 ? -20.80983 9.36663 -82.87674 1.000 50.05254 191 LEU B N 1
ATOM 3910 C CA . LEU B 1 191 ? -21.58829 8.68832 -83.90409 1.000 49.23348 191 LEU B CA 1
ATOM 3911 C C . LEU B 1 191 ? -22.37221 7.54304 -83.26491 1.000 60.08588 191 LEU B C 1
ATOM 3912 O O . LEU B 1 191 ? -21.84607 6.80481 -82.41557 1.000 55.35513 191 LEU B O 1
ATOM 3917 N N . LYS B 1 192 ? -23.63277 7.41041 -83.66466 1.000 59.52315 192 LYS B N 1
ATOM 3918 C CA . LYS B 1 192 ? -24.50048 6.31598 -83.25656 1.000 60.68712 192 LYS B CA 1
ATOM 3919 C C . LYS B 1 192 ? -24.29650 5.10658 -84.16591 1.000 59.10276 192 LYS B C 1
ATOM 3920 O O . LYS B 1 192 ? -23.70213 5.19437 -85.24189 1.000 58.88774 192 LYS B O 1
ATOM 3926 N N . LYS B 1 193 ? -24.80123 3.95841 -83.70814 1.000 55.26627 193 LYS B N 1
ATOM 3927 C CA . LYS B 1 193 ? -24.52751 2.69506 -84.38077 1.000 56.89742 193 LYS B CA 1
ATOM 3928 C C . LYS B 1 193 ? -24.98865 2.71325 -85.83713 1.000 68.20368 193 LYS B C 1
ATOM 3929 O O . LYS B 1 193 ? -24.31456 2.16908 -86.72273 1.000 64.74382 193 LYS B O 1
ATOM 3935 N N . ASP B 1 194 ? -26.13534 3.31700 -86.11823 1.000 70.58071 194 ASP B N 1
ATOM 3936 C CA . ASP B 1 194 ? -26.49592 3.37546 -87.52651 1.000 78.93149 194 ASP B CA 1
ATOM 3937 C C . ASP B 1 194 ? -25.77100 4.51253 -88.24033 1.000 75.70884 194 ASP B C 1
ATOM 3938 O O . ASP B 1 194 ? -25.54537 4.41382 -89.45090 1.000 78.68967 194 ASP B O 1
ATOM 3943 N N . GLU B 1 195 ? -25.37536 5.56608 -87.50940 1.000 71.24677 195 GLU B N 1
ATOM 3944 C CA . GLU B 1 195 ? -24.54807 6.62697 -88.08303 1.000 66.66114 195 GLU B CA 1
ATOM 3945 C C . GLU B 1 195 ? -23.18187 6.07820 -88.47918 1.000 64.35900 195 GLU B C 1
ATOM 3946 O O . GLU B 1 195 ? -22.82758 6.06864 -89.66341 1.000 64.39672 195 GLU B O 1
ATOM 3952 N N . PHE B 1 196 ? -22.41582 5.55779 -87.50806 1.000 62.56111 196 PHE B N 1
ATOM 3953 C CA . PHE B 1 196 ? -21.12202 4.98423 -87.87637 1.000 61.81336 196 PHE B CA 1
ATOM 3954 C C . PHE B 1 196 ? -21.25323 3.69069 -88.67292 1.000 68.60096 196 PHE B C 1
ATOM 3955 O O . PHE B 1 196 ? -20.22735 3.10233 -89.04248 1.000 71.68708 196 PHE B O 1
ATOM 3963 N N . ASN B 1 197 ? -22.47014 3.25791 -88.99514 1.000 62.71340 197 ASN B N 1
ATOM 3964 C CA . ASN B 1 197 ? -22.64877 2.18687 -89.96442 1.000 72.41105 197 ASN B CA 1
ATOM 3965 C C . ASN B 1 197 ? -23.27223 2.67123 -91.26762 1.000 73.08471 197 ASN B C 1
ATOM 3966 O O . ASN B 1 197 ? -23.40514 1.87702 -92.21740 1.000 72.19983 197 ASN B O 1
ATOM 3971 N N . HIS B 1 198 ? -23.65940 3.94622 -91.34035 1.000 69.05182 198 HIS B N 1
ATOM 3972 C CA . HIS B 1 198 ? -24.06294 4.52861 -92.61697 1.000 71.78566 198 HIS B CA 1
ATOM 3973 C C . HIS B 1 198 ? -22.87409 4.43667 -93.58198 1.000 66.69495 198 HIS B C 1
ATOM 3974 O O . HIS B 1 198 ? -21.73133 4.71533 -93.19474 1.000 65.44290 198 HIS B O 1
ATOM 3981 N N . PRO B 1 199 ? -23.09196 4.01326 -94.82683 1.000 68.08094 199 PRO B N 1
ATOM 3982 C CA . PRO B 1 199 ? -21.94944 3.69116 -95.70065 1.000 71.47987 199 PRO B CA 1
ATOM 3983 C C . PRO B 1 199 ? -20.98113 4.84383 -95.99092 1.000 72.11457 199 PRO B C 1
ATOM 3984 O O . PRO B 1 199 ? -19.79112 4.57693 -96.21232 1.000 72.79427 199 PRO B O 1
ATOM 3988 N N . PHE B 1 200 ? -21.44695 6.10068 -96.04509 1.000 68.92728 200 PHE B N 1
ATOM 3989 C CA . PHE B 1 200 ? -20.52503 7.22615 -96.23457 1.000 68.50511 200 PHE B CA 1
ATOM 3990 C C . PHE B 1 200 ? -19.72068 7.49490 -94.96602 1.000 66.57536 200 PHE B C 1
ATOM 3991 O O . PHE B 1 200 ? -18.52660 7.80511 -95.03048 1.000 70.23524 200 PHE B O 1
ATOM 3999 N N . ILE B 1 201 ? -20.36474 7.40749 -93.80657 1.000 64.82052 201 ILE B N 1
ATOM 4000 C CA . ILE B 1 201 ? -19.66457 7.64669 -92.54711 1.000 62.96647 201 ILE B CA 1
ATOM 4001 C C . ILE B 1 201 ? -18.56887 6.60725 -92.30661 1.000 65.01330 201 ILE B C 1
ATOM 4002 O O . ILE B 1 201 ? -17.48136 6.94656 -91.83116 1.000 64.12124 201 ILE B O 1
ATOM 4007 N N . TYR B 1 202 ? -18.82022 5.33533 -92.64217 1.000 63.60587 202 TYR B N 1
ATOM 4008 C CA . TYR B 1 202 ? -17.87694 4.28389 -92.26286 1.000 61.97274 202 TYR B CA 1
ATOM 4009 C C . TYR B 1 202 ? -16.57878 4.35769 -93.05672 1.000 65.78673 202 TYR B C 1
ATOM 4010 O O . TYR B 1 202 ? -15.49917 4.17446 -92.49743 1.000 65.68367 202 TYR B O 1
ATOM 4019 N N . ASN B 1 203 ? -16.63459 4.59158 -94.35945 1.000 69.15976 203 ASN B N 1
ATOM 4020 C CA . ASN B 1 203 ? -15.35267 4.53210 -95.04573 1.000 71.41921 203 ASN B CA 1
ATOM 4021 C C . ASN B 1 203 ? -14.54151 5.81007 -94.86430 1.000 67.77275 203 ASN B C 1
ATOM 4022 O O . ASN B 1 203 ? -13.31036 5.74430 -94.88051 1.000 71.46889 203 ASN B O 1
ATOM 4027 N N . GLN B 1 204 ? -15.18859 6.95412 -94.61743 1.000 68.82786 204 GLN B N 1
ATOM 4028 C CA . GLN B 1 204 ? -14.47127 8.09360 -94.05013 1.000 66.48037 204 GLN B CA 1
ATOM 4029 C C . GLN B 1 204 ? -13.85412 7.74721 -92.69533 1.000 68.01652 204 GLN B C 1
ATOM 4030 O O . GLN B 1 204 ? -12.79689 8.28128 -92.34181 1.000 67.25574 204 GLN B O 1
ATOM 4036 N N . LEU B 1 205 ? -14.49943 6.87051 -91.91464 1.000 69.54424 205 LEU B N 1
ATOM 4037 C CA . LEU B 1 205 ? -13.89848 6.44014 -90.65075 1.000 69.32488 205 LEU B CA 1
ATOM 4038 C C . LEU B 1 205 ? -12.66589 5.58911 -90.89769 1.000 67.30999 205 LEU B C 1
ATOM 4039 O O . LEU B 1 205 ? -11.74289 5.56905 -90.07558 1.000 64.34613 205 LEU B O 1
ATOM 4044 N N . LYS B 1 206 ? -12.63350 4.89267 -92.02839 1.000 65.92796 206 LYS B N 1
ATOM 4045 C CA . LYS B 1 206 ? -11.50862 4.02471 -92.32103 1.000 71.44825 206 LYS B CA 1
ATOM 4046 C C . LYS B 1 206 ? -10.27952 4.80563 -92.77071 1.000 73.91663 206 LYS B C 1
ATOM 4047 O O . LYS B 1 206 ? -9.17550 4.24881 -92.79268 1.000 73.97982 206 LYS B O 1
ATOM 4053 N N . THR B 1 207 ? -10.42754 6.09231 -93.07338 1.000 70.45845 207 THR B N 1
ATOM 4054 C CA . THR B 1 207 ? -9.27753 6.85170 -93.54051 1.000 75.51539 207 THR B CA 1
ATOM 4055 C C . THR B 1 207 ? -8.51603 7.47853 -92.38636 1.000 77.16182 207 THR B C 1
ATOM 4056 O O . THR B 1 207 ? -7.28450 7.57031 -92.43195 1.000 82.11816 207 THR B O 1
ATOM 4060 N N . ILE B 1 208 ? -9.23070 7.90352 -91.34367 1.000 76.86033 208 ILE B N 1
ATOM 4061 C CA . ILE B 1 208 ? -8.63509 8.70220 -90.28401 1.000 76.00199 208 ILE B CA 1
ATOM 4062 C C . ILE B 1 208 ? -8.33829 7.88654 -89.05212 1.000 71.34319 208 ILE B C 1
ATOM 4063 O O . ILE B 1 208 ? -7.85953 8.43778 -88.05756 1.000 76.94382 208 ILE B O 1
ATOM 4068 N N . LEU B 1 209 ? -8.56963 6.58299 -89.09438 1.000 74.66650 209 LEU B N 1
ATOM 4069 C CA . LEU B 1 209 ? -8.61772 5.81002 -87.86774 1.000 73.21776 209 LEU B CA 1
ATOM 4070 C C . LEU B 1 209 ? -8.12555 4.40190 -88.15689 1.000 72.69434 209 LEU B C 1
ATOM 4071 O O . LEU B 1 209 ? -8.52341 3.79877 -89.15967 1.000 72.40524 209 LEU B O 1
ATOM 4076 N N . SER B 1 210 ? -7.26766 3.89527 -87.27369 1.000 70.49102 210 SER B N 1
ATOM 4077 C CA . SER B 1 210 ? -6.50358 2.68725 -87.54575 1.000 78.61646 210 SER B CA 1
ATOM 4078 C C . SER B 1 210 ? -7.36883 1.43448 -87.42045 1.000 83.38067 210 SER B C 1
ATOM 4079 O O . SER B 1 210 ? -8.32085 1.40626 -86.63553 1.000 82.06279 210 SER B O 1
ATOM 4082 N N . PRO B 1 211 ? -7.02625 0.36437 -88.15782 1.000 86.72650 211 PRO B N 1
ATOM 4083 C CA . PRO B 1 211 ? -7.91594 -0.81777 -88.19778 1.000 86.32029 211 PRO B CA 1
ATOM 4084 C C . PRO B 1 211 ? -8.12082 -1.52078 -86.85793 1.000 85.43249 211 PRO B C 1
ATOM 4085 O O . PRO B 1 211 ? -9.24035 -1.97364 -86.58662 1.000 81.49856 211 PRO B O 1
ATOM 4089 N N . GLU B 1 212 ? -7.09173 -1.63609 -86.01011 1.000 87.32429 212 GLU B N 1
ATOM 4090 C CA . GLU B 1 212 ? -7.29296 -2.26923 -84.70582 1.000 85.91623 212 GLU B CA 1
ATOM 4091 C C . GLU B 1 212 ? -8.30724 -1.52182 -83.84630 1.000 77.89171 212 GLU B C 1
ATOM 4092 O O . GLU B 1 212 ? -8.79864 -2.07901 -82.85858 1.000 73.97233 212 GLU B O 1
ATOM 4098 N N . ALA B 1 213 ? -8.65202 -0.29503 -84.21083 1.000 73.32510 213 ALA B N 1
ATOM 4099 C CA . ALA B 1 213 ? -9.64580 0.46489 -83.48403 1.000 69.51849 213 ALA B CA 1
ATOM 4100 C C . ALA B 1 213 ? -11.04938 0.36061 -84.06907 1.000 70.91574 213 ALA B C 1
ATOM 4101 O O . ALA B 1 213 ? -12.00882 0.71728 -83.37143 1.000 67.01044 213 ALA B O 1
ATOM 4103 N N . LEU B 1 214 ? -11.19774 -0.09567 -85.32415 1.000 66.13039 214 LEU B N 1
ATOM 4104 C CA . LEU B 1 214 ? -12.52494 -0.38598 -85.86132 1.000 63.12332 214 LEU B CA 1
ATOM 4105 C C . LEU B 1 214 ? -13.06870 -1.72352 -85.37895 1.000 62.67446 214 LEU B C 1
ATOM 4106 O O . LEU B 1 214 ? -14.29052 -1.90433 -85.37725 1.000 60.76154 214 LEU B O 1
ATOM 4111 N N . LYS B 1 215 ? -12.19874 -2.65448 -84.98660 1.000 59.68134 215 LYS B N 1
ATOM 4112 C CA . LYS B 1 215 ? -12.63783 -3.98047 -84.55833 1.000 57.26690 215 LYS B CA 1
ATOM 4113 C C . LYS B 1 215 ? -13.78415 -3.94719 -83.54748 1.000 61.29387 215 LYS B C 1
ATOM 4114 O O . LYS B 1 215 ? -14.77253 -4.67178 -83.75161 1.000 60.13393 215 LYS B O 1
ATOM 4120 N N . PRO B 1 216 ? -13.75304 -3.13961 -82.47581 1.000 57.96743 216 PRO B N 1
ATOM 4121 C CA . PRO B 1 216 ? -14.83284 -3.24012 -81.47168 1.000 57.20192 216 PRO B CA 1
ATOM 4122 C C . PRO B 1 216 ? -16.15772 -2.64139 -81.92166 1.000 53.64185 216 PRO B C 1
ATOM 4123 O O . PRO B 1 216 ? -17.17007 -2.84447 -81.24012 1.000 52.65407 216 PRO B O 1
ATOM 4127 N N . LEU B 1 217 ? -16.19480 -1.96304 -83.06481 1.000 53.30153 217 LEU B N 1
ATOM 4128 C CA . LEU B 1 217 ? -17.37869 -1.19423 -83.43841 1.000 55.95877 217 LEU B CA 1
ATOM 4129 C C . LEU B 1 217 ? -18.68131 -1.99042 -83.48328 1.000 58.25357 217 LEU B C 1
ATOM 4130 O O . LEU B 1 217 ? -19.72101 -1.42831 -83.09239 1.000 58.78720 217 LEU B O 1
ATOM 4135 N N . PRO B 1 218 ? -18.72336 -3.25226 -83.92138 1.000 56.84391 218 PRO B N 1
ATOM 4136 C CA . PRO B 1 218 ? -20.01553 -3.96186 -83.92529 1.000 63.13528 218 PRO B CA 1
ATOM 4137 C C . PRO B 1 218 ? -20.56681 -4.25741 -82.53575 1.000 60.96939 218 PRO B C 1
ATOM 4138 O O . PRO B 1 218 ? -21.75154 -4.60779 -82.43350 1.000 61.55400 218 PRO B O 1
ATOM 4142 N N . LEU B 1 219 ? -19.77466 -4.10801 -81.47685 1.000 57.25662 219 LEU B N 1
ATOM 4143 C CA . LEU B 1 219 ? -20.26930 -4.33278 -80.12176 1.000 57.91246 219 LEU B CA 1
ATOM 4144 C C . LEU B 1 219 ? -20.87166 -3.08999 -79.49210 1.000 58.71813 219 LEU B C 1
ATOM 4145 O O . LEU B 1 219 ? -21.31950 -3.15485 -78.34626 1.000 54.89408 219 LEU B O 1
ATOM 4150 N N . CYS B 1 220 ? -20.87398 -1.95866 -80.18921 1.000 59.70005 220 CYS B N 1
ATOM 4151 C CA . CYS B 1 220 ? -21.26078 -0.68860 -79.59530 1.000 54.82732 220 CYS B CA 1
ATOM 4152 C C . CYS B 1 220 ? -22.51807 -0.13530 -80.24396 1.000 56.72310 220 CYS B C 1
ATOM 4153 O O . CYS B 1 220 ? -22.81067 -0.41292 -81.40964 1.000 61.07694 220 CYS B O 1
ATOM 4156 N N . ASN B 1 221 ? -23.24767 0.67033 -79.48479 1.000 53.68823 221 ASN B N 1
ATOM 4157 C CA . ASN B 1 221 ? -24.28815 1.50462 -80.05864 1.000 59.88226 221 ASN B CA 1
ATOM 4158 C C . ASN B 1 221 ? -23.90598 2.98213 -80.07432 1.000 60.51414 221 ASN B C 1
ATOM 4159 O O . ASN B 1 221 ? -24.73456 3.81717 -80.44662 1.000 59.88753 221 ASN B O 1
ATOM 4164 N N . LEU B 1 222 ? -22.69093 3.32741 -79.65399 1.000 53.51965 222 LEU B N 1
ATOM 4165 C CA . LEU B 1 222 ? -22.22284 4.70772 -79.69727 1.000 53.20266 222 LEU B CA 1
ATOM 4166 C C . LEU B 1 222 ? -20.70642 4.71109 -79.66117 1.000 51.75050 222 LEU B C 1
ATOM 4167 O O . LEU B 1 222 ? -20.08840 3.84872 -79.03165 1.000 48.03242 222 LEU B O 1
ATOM 4172 N N . PHE B 1 223 ? -20.11945 5.70298 -80.33086 1.000 46.98243 223 PHE B N 1
ATOM 4173 C CA . PHE B 1 223 ? -18.67858 5.77576 -80.51289 1.000 43.42348 223 PHE B CA 1
ATOM 4174 C C . PHE B 1 223 ? -18.28098 7.24105 -80.62162 1.000 48.41337 223 PHE B C 1
ATOM 4175 O O . PHE B 1 223 ? -18.95615 8.02776 -81.29960 1.000 42.08738 223 PHE B O 1
ATOM 4183 N N . GLY B 1 224 ? -17.20225 7.59261 -79.93047 1.000 43.58007 224 GLY B N 1
ATOM 4184 C CA . GLY B 1 224 ? -16.71054 8.95589 -79.91464 1.000 47.66898 224 GLY B CA 1
ATOM 4185 C C . GLY B 1 224 ? -15.20691 8.94901 -80.06169 1.000 51.53683 224 GLY B C 1
ATOM 4186 O O . GLY B 1 224 ? -14.53126 7.98920 -79.68627 1.000 47.35922 224 GLY B O 1
ATOM 4187 N N . ILE B 1 225 ? -14.68694 10.01549 -80.66429 1.000 54.50397 225 ILE B N 1
ATOM 4188 C CA . ILE B 1 225 ? -13.25092 10.16858 -80.86979 1.000 54.12030 225 ILE B CA 1
ATOM 4189 C C . ILE B 1 225 ? -12.85837 11.56492 -80.41325 1.000 55.26617 225 ILE B C 1
ATOM 4190 O O . ILE B 1 225 ? -13.37782 12.55899 -80.93407 1.000 50.34263 225 ILE B O 1
ATOM 4195 N N . GLY B 1 226 ? -11.95946 11.63709 -79.43005 1.000 58.48883 226 GLY B N 1
ATOM 4196 C CA . GLY B 1 226 ? -11.62304 12.91054 -78.83364 1.000 63.90920 226 GLY B CA 1
ATOM 4197 C C . GLY B 1 226 ? -10.74488 13.75343 -79.73404 1.000 64.86769 226 GLY B C 1
ATOM 4198 O O . GLY B 1 226 ? -10.05480 13.26370 -80.62404 1.000 67.17681 226 GLY B O 1
ATOM 4199 N N . LEU B 1 227 ? -10.75148 15.05324 -79.47895 1.000 76.79364 227 LEU B N 1
ATOM 4200 C CA . LEU B 1 227 ? -9.96852 15.99200 -80.27209 1.000 80.24295 227 LEU B CA 1
ATOM 4201 C C . LEU B 1 227 ? -8.53321 16.01108 -79.73811 1.000 77.03842 227 LEU B C 1
ATOM 4202 O O . LEU B 1 227 ? -8.31408 16.31549 -78.56049 1.000 77.18986 227 LEU B O 1
ATOM 4207 N N . SER B 1 228 ? -7.56518 15.66524 -80.58937 1.000 81.03256 228 SER B N 1
ATOM 4208 C CA . SER B 1 228 ? -6.16378 15.54964 -80.19526 1.000 81.61840 228 SER B CA 1
ATOM 4209 C C . SER B 1 228 ? -5.28345 15.91081 -81.38103 1.000 85.64663 228 SER B C 1
ATOM 4210 O O . SER B 1 228 ? -5.72089 15.81206 -82.53460 1.000 78.53893 228 SER B O 1
ATOM 4213 N N . PRO B 1 229 ? -4.02737 16.30201 -81.13585 1.000 89.34915 229 PRO B N 1
ATOM 4214 C CA . PRO B 1 229 ? -3.09569 16.54037 -82.24828 1.000 91.88553 229 PRO B CA 1
ATOM 4215 C C . PRO B 1 229 ? -2.76789 15.26062 -83.01306 1.000 93.75136 229 PRO B C 1
ATOM 4216 O O . PRO B 1 229 ? -2.95162 14.13775 -82.53102 1.000 91.77098 229 PRO B O 1
ATOM 4220 N N . ALA B 1 230 ? -2.27143 15.45219 -84.24134 1.000 88.38859 230 ALA B N 1
ATOM 4221 C CA . ALA B 1 230 ? -2.00881 14.31123 -85.11642 1.000 91.43646 230 ALA B CA 1
ATOM 4222 C C . ALA B 1 230 ? -0.85270 13.46053 -84.59681 1.000 97.23547 230 ALA B C 1
ATOM 4223 O O . ALA B 1 230 ? -0.93223 12.22477 -84.61510 1.000 100.31401 230 ALA B O 1
ATOM 4225 N N . ASN B 1 231 ? 0.22608 14.09866 -84.11571 1.000 90.85203 231 ASN B N 1
ATOM 4226 C CA . ASN B 1 231 ? 1.36470 13.38437 -83.54335 1.000 95.58776 231 ASN B CA 1
ATOM 4227 C C . ASN B 1 231 ? 1.11090 12.94016 -82.08705 1.000 95.40502 231 ASN B C 1
ATOM 4228 O O . ASN B 1 231 ? 2.06743 12.68864 -81.34458 1.000 97.26096 231 ASN B O 1
ATOM 4233 N N . GLU B 1 232 ? -0.15712 12.85978 -81.67897 1.000 94.97779 232 GLU B N 1
ATOM 4234 C CA . GLU B 1 232 ? -0.58139 12.35648 -80.38105 1.000 88.76281 232 GLU B CA 1
ATOM 4235 C C . GLU B 1 232 ? -1.54446 11.20034 -80.61704 1.000 88.30778 232 GLU B C 1
ATOM 4236 O O . GLU B 1 232 ? -2.29182 11.19429 -81.59889 1.000 89.17977 232 GLU B O 1
ATOM 4242 N N . ALA B 1 233 ? -1.52050 10.20775 -79.73185 1.000 81.16733 233 ALA B N 1
ATOM 4243 C CA . ALA B 1 233 ? -2.41957 9.07136 -79.89445 1.000 79.76341 233 ALA B CA 1
ATOM 4244 C C . ALA B 1 233 ? -3.85321 9.48364 -79.59201 1.000 73.95263 233 ALA B C 1
ATOM 4245 O O . ALA B 1 233 ? -4.13175 10.07477 -78.54429 1.000 75.58958 233 ALA B O 1
ATOM 4247 N N . ASN B 1 234 ? -4.75883 9.17027 -80.51953 1.000 74.50963 234 ASN B N 1
ATOM 4248 C CA . ASN B 1 234 ? -6.17530 9.48203 -80.34963 1.000 69.95528 234 ASN B CA 1
ATOM 4249 C C . ASN B 1 234 ? -6.74410 8.76958 -79.13006 1.000 57.89418 234 ASN B C 1
ATOM 4250 O O . ASN B 1 234 ? -6.36315 7.63561 -78.83848 1.000 59.59136 234 ASN B O 1
ATOM 4255 N N . VAL B 1 235 ? -7.65636 9.45713 -78.41516 1.000 56.94278 235 VAL B N 1
ATOM 4256 C CA . VAL B 1 235 ? -8.47931 8.89286 -77.33821 1.000 54.57669 235 VAL B CA 1
ATOM 4257 C C . VAL B 1 235 ? -9.85077 8.50953 -77.89566 1.000 53.04794 235 VAL B C 1
ATOM 4258 O O . VAL B 1 235 ? -10.53118 9.32171 -78.53645 1.000 57.57683 235 VAL B O 1
ATOM 4262 N N . LEU B 1 236 ? -10.24779 7.27186 -77.67710 1.000 46.32830 236 LEU B N 1
ATOM 4263 C CA . LEU B 1 236 ? -11.47492 6.72600 -78.23217 1.000 44.06103 236 LEU B CA 1
ATOM 4264 C C . LEU B 1 236 ? -12.41905 6.29982 -77.11882 1.000 44.47799 236 LEU B C 1
ATOM 4265 O O . LEU B 1 236 ? -11.97143 5.78279 -76.09161 1.000 43.13628 236 LEU B O 1
ATOM 4270 N N . TYR B 1 237 ? -13.72019 6.49659 -77.33424 1.000 40.36328 237 TYR B N 1
ATOM 4271 C CA . TYR B 1 237 ? -14.76279 6.11726 -76.38203 1.000 41.47919 237 TYR B CA 1
ATOM 4272 C C . TYR B 1 237 ? -15.70136 5.11566 -77.04960 1.000 41.05423 237 TYR B C 1
ATOM 4273 O O . TYR B 1 237 ? -16.30354 5.42852 -78.08752 1.000 41.05301 237 TYR B O 1
ATOM 4282 N N . TYR B 1 238 ? -15.84636 3.94505 -76.44510 1.000 36.08030 238 TYR B N 1
ATOM 4283 C CA . TYR B 1 238 ? -16.74325 2.89737 -76.92794 1.000 41.99984 238 TYR B CA 1
ATOM 4284 C C . TYR B 1 238 ? -17.84211 2.64891 -75.89847 1.000 41.42255 238 TYR B C 1
ATOM 4285 O O . TYR B 1 238 ? -17.54567 2.37030 -74.73714 1.000 35.04472 238 TYR B O 1
ATOM 4294 N N . HIS B 1 239 ? -19.10248 2.74113 -76.31068 1.000 36.39872 239 HIS B N 1
ATOM 4295 C CA . HIS B 1 239 ? -20.22140 2.35776 -75.44076 1.000 40.29307 239 HIS B CA 1
ATOM 4296 C C . HIS B 1 239 ? -20.67113 0.94724 -75.81972 1.000 45.54219 239 HIS B C 1
ATOM 4297 O O . HIS B 1 239 ? -21.28227 0.75492 -76.87128 1.000 44.45455 239 HIS B O 1
ATOM 4304 N N . LEU B 1 240 ? -20.39435 -0.02918 -74.96830 1.000 41.57400 240 LEU B N 1
ATOM 4305 C CA . LEU B 1 240 ? -20.70011 -1.41578 -75.30105 1.000 42.52821 240 LEU B CA 1
ATOM 4306 C C . LEU B 1 240 ? -22.14417 -1.75368 -74.94221 1.000 41.86589 240 LEU B C 1
ATOM 4307 O O . LEU B 1 240 ? -22.65435 -1.33437 -73.90169 1.000 40.65044 240 LEU B O 1
ATOM 4312 N N . GLU B 1 241 ? -22.79484 -2.53390 -75.79903 1.000 45.25740 241 GLU B N 1
ATOM 4313 C CA . GLU B 1 241 ? -24.14245 -2.99957 -75.47567 1.000 47.09316 241 GLU B CA 1
ATOM 4314 C C . GLU B 1 241 ? -24.12424 -4.10932 -74.42696 1.000 43.73790 241 GLU B C 1
ATOM 4315 O O . GLU B 1 241 ? -25.08028 -4.22566 -73.64794 1.000 44.14134 241 GLU B O 1
ATOM 4321 N N . ASN B 1 242 ? -23.05227 -4.90633 -74.36737 1.000 41.02303 242 ASN B N 1
ATOM 4322 C CA . ASN B 1 242 ? -23.02230 -6.10410 -73.52484 1.000 40.70574 242 ASN B CA 1
ATOM 4323 C C . ASN B 1 242 ? -21.66884 -6.27098 -72.84365 1.000 40.81741 242 ASN B C 1
ATOM 4324 O O . ASN B 1 242 ? -20.67138 -6.56696 -73.50924 1.000 41.73849 242 ASN B O 1
ATOM 4329 N N . ILE B 1 243 ? -21.66128 -6.14647 -71.51072 1.000 35.83619 243 ILE B N 1
ATOM 4330 C CA . ILE B 1 243 ? -20.44233 -6.26563 -70.70013 1.000 36.14358 243 ILE B CA 1
ATOM 4331 C C . ILE B 1 243 ? -19.73083 -7.59175 -70.93922 1.000 42.12579 243 ILE B C 1
ATOM 4332 O O . ILE B 1 243 ? -18.49923 -7.68049 -70.81407 1.000 36.71201 243 ILE B O 1
ATOM 4337 N N . GLU B 1 244 ? -20.47962 -8.63571 -71.31207 1.000 39.68329 244 GLU B N 1
ATOM 4338 C CA . GLU B 1 244 ? -19.87791 -9.94377 -71.51084 1.000 38.70452 244 GLU B CA 1
ATOM 4339 C C . GLU B 1 244 ? -18.94732 -9.97139 -72.71312 1.000 45.56476 244 GLU B C 1
ATOM 4340 O O . GLU B 1 244 ? -18.19154 -10.93677 -72.87579 1.000 43.73917 244 GLU B O 1
ATOM 4346 N N . ASP B 1 245 ? -19.03475 -8.97749 -73.59464 1.000 43.10478 245 ASP B N 1
ATOM 4347 C CA . ASP B 1 245 ? -18.21522 -8.95677 -74.80311 1.000 47.64640 245 ASP B CA 1
ATOM 4348 C C . ASP B 1 245 ? -16.85559 -8.29977 -74.56717 1.000 41.08663 245 ASP B C 1
ATOM 4349 O O . ASP B 1 245 ? -15.94493 -8.48807 -75.38347 1.000 42.76128 245 ASP B O 1
ATOM 4354 N N . PHE B 1 246 ? -16.68252 -7.60400 -73.43783 1.000 43.18947 246 PHE B N 1
ATOM 4355 C CA . PHE B 1 246 ? -15.57293 -6.66560 -73.29317 1.000 40.25417 246 PHE B CA 1
ATOM 4356 C C . PHE B 1 246 ? -14.21555 -7.36970 -73.35876 1.000 46.35683 246 PHE B C 1
ATOM 4357 O O . PHE B 1 246 ? -13.30316 -6.91167 -74.06026 1.000 45.76052 246 PHE B O 1
ATOM 4365 N N . LEU B 1 247 ? -14.04494 -8.46810 -72.60489 1.000 41.88763 247 LEU B N 1
ATOM 4366 C CA . LEU B 1 247 ? -12.70612 -9.01829 -72.44860 1.000 44.31465 247 LEU B CA 1
ATOM 4367 C C . LEU B 1 247 ? -12.17582 -9.65438 -73.72814 1.000 47.64839 247 LEU B C 1
ATOM 4368 O O . LEU B 1 247 ? -10.95674 -9.76918 -73.88363 1.000 51.19084 247 LEU B O 1
ATOM 4373 N N . SER B 1 248 ? -13.05124 -10.07424 -74.64407 1.000 47.22182 248 SER B N 1
ATOM 4374 C CA . SER B 1 248 ? -12.58424 -10.63273 -75.91194 1.000 52.69496 248 SER B CA 1
ATOM 4375 C C . SER B 1 248 ? -11.91836 -9.57925 -76.78823 1.000 51.46328 248 SER B C 1
ATOM 4376 O O . SER B 1 248 ? -11.01839 -9.90368 -77.57071 1.000 53.55599 248 SER B O 1
ATOM 4379 N N . TYR B 1 249 ? -12.32690 -8.32312 -76.66669 1.000 46.98779 249 TYR B N 1
ATOM 4380 C CA . TYR B 1 249 ? -11.85338 -7.27009 -77.55033 1.000 49.75515 249 TYR B CA 1
ATOM 4381 C C . TYR B 1 249 ? -10.91189 -6.26222 -76.89282 1.000 52.99770 249 TYR B C 1
ATOM 4382 O O . TYR B 1 249 ? -10.26212 -5.49651 -77.61922 1.000 51.56058 249 TYR B O 1
ATOM 4391 N N . PHE B 1 250 ? -10.78353 -6.26950 -75.56316 1.000 41.40106 250 PHE B N 1
ATOM 4392 C CA . PHE B 1 250 ? -9.95270 -5.30834 -74.83327 1.000 46.39533 250 PHE B CA 1
ATOM 4393 C C . PHE B 1 250 ? -9.06864 -6.03293 -73.82668 1.000 48.51863 250 PHE B C 1
ATOM 4394 O O . PHE B 1 250 ? -9.48898 -6.29483 -72.68822 1.000 44.23121 250 PHE B O 1
ATOM 4402 N N . PRO B 1 251 ? -7.82391 -6.35104 -74.19298 1.000 49.88388 251 PRO B N 1
ATOM 4403 C CA . PRO B 1 251 ? -6.94101 -7.08793 -73.24850 1.000 50.60950 251 PRO B CA 1
ATOM 4404 C C . PRO B 1 251 ? -6.29509 -6.20411 -72.18085 1.000 49.89796 251 PRO B C 1
ATOM 4405 O O . PRO B 1 251 ? -5.12154 -5.85614 -72.23565 1.000 51.11888 251 PRO B O 1
ATOM 4409 N N . ILE B 1 252 ? -7.09966 -5.84330 -71.16945 1.000 46.13586 252 ILE B N 1
ATOM 4410 C CA . ILE B 1 252 ? -6.68849 -4.91483 -70.11532 1.000 43.55339 252 ILE B CA 1
ATOM 4411 C C . ILE B 1 252 ? -5.73442 -5.59961 -69.13422 1.000 50.86202 252 ILE B C 1
ATOM 4412 O O . ILE B 1 252 ? -5.76240 -6.82606 -68.95000 1.000 51.23101 252 ILE B O 1
ATOM 4417 N N . ASN B 1 253 ? -4.88139 -4.79419 -68.47607 1.000 46.04962 253 ASN B N 1
ATOM 4418 C CA . ASN B 1 253 ? -3.93322 -5.36951 -67.52628 1.000 49.02041 253 ASN B CA 1
ATOM 4419 C C . ASN B 1 253 ? -4.66398 -5.79855 -66.25136 1.000 45.94706 253 ASN B C 1
ATOM 4420 O O . ASN B 1 253 ? -5.88338 -5.65921 -66.11362 1.000 39.83581 253 ASN B O 1
ATOM 4425 N N . ASP B 1 254 ? -3.90010 -6.30925 -65.28996 1.000 42.48781 254 ASP B N 1
ATOM 4426 C CA . ASP B 1 254 ? -4.53139 -6.94528 -64.14272 1.000 43.91594 254 ASP B CA 1
ATOM 4427 C C . ASP B 1 254 ? -5.10321 -5.93878 -63.15824 1.000 43.11834 254 ASP B C 1
ATOM 4428 O O . ASP B 1 254 ? -6.06486 -6.26060 -62.44499 1.000 44.90607 254 ASP B O 1
ATOM 4433 N N . THR B 1 255 ? -4.56183 -4.72017 -63.09908 1.000 39.11870 255 THR B N 1
ATOM 4434 C CA . THR B 1 255 ? -5.18093 -3.71134 -62.24038 1.000 35.61616 255 THR B CA 1
ATOM 4435 C C . THR B 1 255 ? -6.57592 -3.38025 -62.73124 1.000 37.50622 255 THR B C 1
ATOM 4436 O O . THR B 1 255 ? -7.52683 -3.35099 -61.95196 1.000 33.20872 255 THR B O 1
ATOM 4440 N N . ALA B 1 256 ? -6.71593 -3.13943 -64.03367 1.000 38.23675 256 ALA B N 1
ATOM 4441 C CA . ALA B 1 256 ? -8.02783 -2.89888 -64.60808 1.000 34.00888 256 ALA B CA 1
ATOM 4442 C C . ALA B 1 256 ? -8.93711 -4.11731 -64.48074 1.000 35.65918 256 ALA B C 1
ATOM 4443 O O . ALA B 1 256 ? -10.14069 -3.97040 -64.26649 1.000 35.84545 256 ALA B O 1
ATOM 4445 N N . ARG B 1 257 ? -8.39674 -5.32013 -64.65224 1.000 33.37581 257 ARG B N 1
ATOM 4446 C CA . ARG B 1 257 ? -9.26047 -6.49489 -64.62885 1.000 41.38262 257 ARG B CA 1
ATOM 4447 C C . ARG B 1 257 ? -9.92749 -6.69149 -63.26245 1.000 40.02492 257 ARG B C 1
ATOM 4448 O O . ARG B 1 257 ? -11.02111 -7.26507 -63.18726 1.000 40.97481 257 ARG B O 1
ATOM 4456 N N . ARG B 1 258 ? -9.26967 -6.27521 -62.17536 1.000 38.36415 258 ARG B N 1
ATOM 4457 C CA . ARG B 1 258 ? -9.89844 -6.31624 -60.85803 1.000 38.97121 258 ARG B CA 1
ATOM 4458 C C . ARG B 1 258 ? -11.17648 -5.48784 -60.82869 1.000 38.01339 258 ARG B C 1
ATOM 4459 O O . ARG B 1 258 ? -12.16795 -5.89152 -60.20699 1.000 38.47285 258 ARG B O 1
ATOM 4467 N N . VAL B 1 259 ? -11.17219 -4.32249 -61.48456 1.000 35.75101 259 VAL B N 1
ATOM 4468 C CA . VAL B 1 259 ? -12.36840 -3.49048 -61.51361 1.000 31.55922 259 VAL B CA 1
ATOM 4469 C C . VAL B 1 259 ? -13.44885 -4.16557 -62.34377 1.000 36.82362 259 VAL B C 1
ATOM 4470 O O . VAL B 1 259 ? -14.60191 -4.27344 -61.90837 1.000 31.25753 259 VAL B O 1
ATOM 4474 N N . HIS B 1 260 ? -13.08084 -4.64989 -63.54489 1.000 32.43202 260 HIS B N 1
ATOM 4475 C CA . HIS B 1 260 ? -14.04256 -5.27823 -64.44744 1.000 33.10374 260 HIS B CA 1
ATOM 4476 C C . HIS B 1 260 ? -14.67685 -6.51977 -63.81681 1.000 33.17880 260 HIS B C 1
ATOM 4477 O O . HIS B 1 260 ? -15.89593 -6.71071 -63.89782 1.000 28.74209 260 HIS B O 1
ATOM 4484 N N . ASP B 1 261 ? -13.87404 -7.34306 -63.14151 1.000 31.90282 261 ASP B N 1
ATOM 4485 C CA . ASP B 1 261 ? -14.39390 -8.58193 -62.58222 1.000 33.92883 261 ASP B CA 1
ATOM 4486 C C . ASP B 1 261 ? -15.35341 -8.30926 -61.43062 1.000 37.88632 261 ASP B C 1
ATOM 4487 O O . ASP B 1 261 ? -16.30935 -9.07386 -61.21247 1.000 36.61697 261 ASP B O 1
ATOM 4492 N N . PHE B 1 262 ? -15.09893 -7.24622 -60.66516 1.000 32.91103 262 PHE B N 1
ATOM 4493 C CA . PHE B 1 262 ? -16.05688 -6.82312 -59.65082 1.000 33.81208 262 PHE B CA 1
ATOM 4494 C C . PHE B 1 262 ? -17.38600 -6.45274 -60.29025 1.000 31.76022 262 PHE B C 1
ATOM 4495 O O . PHE B 1 262 ? -18.44993 -6.91583 -59.84565 1.000 31.48359 262 PHE B O 1
ATOM 4503 N N . TYR B 1 263 ? -17.35421 -5.62556 -61.34629 1.000 27.08019 263 TYR B N 1
ATOM 4504 C CA . TYR B 1 263 ? -18.62915 -5.20564 -61.93657 1.000 29.54780 263 TYR B CA 1
ATOM 4505 C C . TYR B 1 263 ? -19.30525 -6.31715 -62.73841 1.000 34.31734 263 TYR B C 1
ATOM 4506 O O . TYR B 1 263 ? -20.52818 -6.28200 -62.90440 1.000 34.02169 263 TYR B O 1
ATOM 4515 N N . LEU B 1 264 ? -18.56897 -7.34135 -63.17410 1.000 33.02658 264 LEU B N 1
ATOM 4516 C CA . LEU B 1 264 ? -19.25239 -8.50575 -63.74771 1.000 32.41697 264 LEU B CA 1
ATOM 4517 C C . LEU B 1 264 ? -20.13238 -9.21380 -62.71418 1.000 38.56789 264 LEU B C 1
ATOM 4518 O O . LEU B 1 264 ? -21.04864 -9.94587 -63.09564 1.000 38.25719 264 LEU B O 1
ATOM 4523 N N . GLN B 1 265 ? -19.88572 -8.99930 -61.41645 1.000 36.73151 265 GLN B N 1
ATOM 4524 C CA . GLN B 1 265 ? -20.67281 -9.61715 -60.34834 1.000 38.34642 265 GLN B CA 1
ATOM 4525 C C . GLN B 1 265 ? -21.69729 -8.68364 -59.68664 1.000 38.52006 265 GLN B C 1
ATOM 4526 O O . GLN B 1 265 ? -22.45563 -9.14712 -58.82294 1.000 38.59426 265 GLN B O 1
ATOM 4532 N N . GLN B 1 266 ? -21.74204 -7.39920 -60.04119 1.000 34.73015 266 GLN B N 1
ATOM 4533 C CA . GLN B 1 266 ? -22.67037 -6.48298 -59.39643 1.000 35.58833 266 GLN B CA 1
ATOM 4534 C C . GLN B 1 266 ? -24.00008 -6.47252 -60.13732 1.000 39.33170 266 GLN B C 1
ATOM 4535 O O . GLN B 1 266 ? -24.05087 -6.57739 -61.36944 1.000 38.79060 266 GLN B O 1
ATOM 4541 N N . GLU B 1 267 ? -25.07655 -6.36209 -59.37909 1.000 38.19083 267 GLU B N 1
ATOM 4542 C CA . GLU B 1 267 ? -26.39892 -6.22551 -59.97694 1.000 36.95921 267 GLU B CA 1
ATOM 4543 C C . GLU B 1 267 ? -26.49239 -4.83400 -60.59908 1.000 39.43324 267 GLU B C 1
ATOM 4544 O O . GLU B 1 267 ? -26.29004 -3.81942 -59.91458 1.000 44.45953 267 GLU B O 1
ATOM 4550 N N . GLY B 1 268 ? -26.74920 -4.78827 -61.89596 1.000 40.64070 268 GLY B N 1
ATOM 4551 C CA . GLY B 1 268 ? -26.73250 -3.52889 -62.60912 1.000 38.03971 268 GLY B CA 1
ATOM 4552 C C . GLY B 1 268 ? -26.93727 -3.74884 -64.08859 1.000 38.80451 268 GLY B C 1
ATOM 4553 O O . GLY B 1 268 ? -27.37406 -4.82244 -64.52422 1.000 34.66555 268 GLY B O 1
ATOM 4554 N N . SER B 1 269 ? -26.54194 -2.73840 -64.85817 1.000 36.37758 269 SER B N 1
ATOM 4555 C CA . SER B 1 269 ? -26.74384 -2.72425 -66.30223 1.000 35.33502 269 SER B CA 1
ATOM 4556 C C . SER B 1 269 ? -25.69390 -3.58310 -67.01862 1.000 39.28842 269 SER B C 1
ATOM 4557 O O . SER B 1 269 ? -24.53790 -3.67749 -66.60753 1.000 36.28770 269 SER B O 1
ATOM 4560 N N . ARG B 1 270 ? -26.11133 -4.21024 -68.11680 1.000 38.65308 270 ARG B N 1
ATOM 4561 C CA . ARG B 1 270 ? -25.15546 -4.91590 -68.95137 1.000 41.59644 270 ARG B CA 1
ATOM 4562 C C . ARG B 1 270 ? -24.39346 -3.98015 -69.88218 1.000 37.85993 270 ARG B C 1
ATOM 4563 O O . ARG B 1 270 ? -23.43772 -4.41961 -70.53400 1.000 36.13400 270 ARG B O 1
ATOM 4571 N N . ARG B 1 271 ? -24.77558 -2.70789 -69.94324 1.000 34.47083 271 ARG B N 1
ATOM 4572 C CA . ARG B 1 271 ? -24.02162 -1.73244 -70.73093 1.000 38.76245 271 ARG B CA 1
ATOM 4573 C C . ARG B 1 271 ? -22.80680 -1.22207 -69.96004 1.000 38.15713 271 ARG B C 1
ATOM 4574 O O . ARG B 1 271 ? -22.80749 -1.15638 -68.72732 1.000 38.47077 271 ARG B O 1
ATOM 4582 N N . MET B 1 272 ? -21.78185 -0.81395 -70.70653 1.000 33.96906 272 MET B N 1
ATOM 4583 C CA . MET B 1 272 ? -20.57006 -0.28832 -70.09922 1.000 34.69846 272 MET B CA 1
ATOM 4584 C C . MET B 1 272 ? -19.89351 0.61367 -71.12590 1.000 36.10177 272 MET B C 1
ATOM 4585 O O . MET B 1 272 ? -20.20026 0.53987 -72.31757 1.000 33.81747 272 MET B O 1
ATOM 4590 N N . TRP B 1 273 ? -18.98401 1.48143 -70.65218 1.000 32.53435 273 TRP B N 1
ATOM 4591 C CA . TRP B 1 273 ? -18.17634 2.36876 -71.49502 1.000 32.07901 273 TRP B CA 1
ATOM 4592 C C . TRP B 1 273 ? -16.70323 2.10273 -71.22165 1.000 32.68835 273 TRP B C 1
ATOM 4593 O O . TRP B 1 273 ? -16.32978 1.76707 -70.09038 1.000 30.05252 273 TRP B O 1
ATOM 4604 N N . VAL B 1 274 ? -15.84860 2.38042 -72.20993 1.000 31.05473 274 VAL B N 1
ATOM 4605 C CA . VAL B 1 274 ? -14.40339 2.33433 -71.99844 1.000 30.98543 274 VAL B CA 1
ATOM 4606 C C . VAL B 1 274 ? -13.77565 3.50039 -72.75630 1.000 33.52972 274 VAL B C 1
ATOM 4607 O O . VAL B 1 274 ? -14.22073 3.84350 -73.85681 1.000 35.41482 274 VAL B O 1
ATOM 4611 N N . ALA B 1 275 ? -12.77202 4.15167 -72.14787 1.000 28.65670 275 ALA B N 1
ATOM 4612 C CA . ALA B 1 275 ? -12.03723 5.19578 -72.84228 1.000 33.02580 275 ALA B CA 1
ATOM 4613 C C . ALA B 1 275 ? -10.54515 4.88224 -72.77756 1.000 36.19617 275 ALA B C 1
ATOM 4614 O O . ALA B 1 275 ? -10.01371 4.55991 -71.70701 1.000 31.63242 275 ALA B O 1
ATOM 4616 N N . LEU B 1 276 ? -9.87167 4.97545 -73.92342 1.000 35.57797 276 LEU B N 1
ATOM 4617 C CA . LEU B 1 276 ? -8.46036 4.59835 -73.98960 1.000 42.90861 276 LEU B CA 1
ATOM 4618 C C . LEU B 1 276 ? -7.84052 5.21993 -75.22575 1.000 45.83312 276 LEU B C 1
ATOM 4619 O O . LEU B 1 276 ? -8.54513 5.66799 -76.13859 1.000 44.72088 276 LEU B O 1
ATOM 4624 N N . SER B 1 277 ? -6.50757 5.26608 -75.23169 1.000 49.74907 277 SER B N 1
ATOM 4625 C CA . SER B 1 277 ? -5.80361 5.79992 -76.37869 1.000 51.34268 277 SER B CA 1
ATOM 4626 C C . SER B 1 277 ? -5.62397 4.71311 -77.42508 1.000 57.74734 277 SER B C 1
ATOM 4627 O O . SER B 1 277 ? -5.47793 3.52880 -77.11000 1.000 58.80122 277 SER B O 1
ATOM 4630 N N . GLU B 1 278 ? -5.64354 5.13481 -78.68711 1.000 60.96499 278 GLU B N 1
ATOM 4631 C CA . GLU B 1 278 ? -5.48411 4.20513 -79.79632 1.000 62.60487 278 GLU B CA 1
ATOM 4632 C C . GLU B 1 278 ? -4.15751 3.45814 -79.71876 1.000 69.11950 278 GLU B C 1
ATOM 4633 O O . GLU B 1 278 ? -4.06568 2.31437 -80.17040 1.000 72.20346 278 GLU B O 1
ATOM 4639 N N . SER B 1 279 ? -3.12948 4.07044 -79.12663 1.000 66.27461 279 SER B N 1
ATOM 4640 C CA . SER B 1 279 ? -1.83234 3.40678 -79.02937 1.000 71.22485 279 SER B CA 1
ATOM 4641 C C . SER B 1 279 ? -1.86823 2.21430 -78.07082 1.000 72.59936 279 SER B C 1
ATOM 4642 O O . SER B 1 279 ? -1.06151 1.28677 -78.20444 1.000 77.66036 279 SER B O 1
ATOM 4645 N N . GLU B 1 280 ? -2.78345 2.21969 -77.10188 1.000 65.64406 280 GLU B N 1
ATOM 4646 C CA . GLU B 1 280 ? -2.91215 1.10050 -76.16732 1.000 69.24506 280 GLU B CA 1
ATOM 4647 C C . GLU B 1 280 ? -3.39368 -0.17245 -76.85849 1.000 74.30731 280 GLU B C 1
ATOM 4648 O O . GLU B 1 280 ? -2.96565 -1.27298 -76.49137 1.000 71.47520 280 GLU B O 1
ATOM 4654 N N . MET B 1 281 ? -4.26436 -0.03837 -77.86480 1.000 76.50456 281 MET B N 1
ATOM 4655 C CA . MET B 1 281 ? -4.91759 -1.14161 -78.57111 1.000 78.93646 281 MET B CA 1
ATOM 4656 C C . MET B 1 281 ? -4.01483 -1.87591 -79.54615 1.000 83.69641 281 MET B C 1
ATOM 4657 O O . MET B 1 281 ? -4.51914 -2.70887 -80.30614 1.000 87.71511 281 MET B O 1
ATOM 4662 N N . LYS B 1 282 ? -2.71236 -1.58730 -79.55543 1.000 85.06248 282 LYS B N 1
ATOM 4663 C CA . LYS B 1 282 ? -1.76426 -2.29159 -80.40385 1.000 88.49754 282 LYS B CA 1
ATOM 4664 C C . LYS B 1 282 ? -0.53138 -2.74870 -79.63903 1.000 90.05353 282 LYS B C 1
ATOM 4665 O O . LYS B 1 282 ? 0.31702 -3.44210 -80.21319 1.000 88.57065 282 LYS B O 1
ATOM 4671 N N . ALA B 1 283 ? -0.42180 -2.39229 -78.36427 1.000 97.76176 283 ALA B N 1
ATOM 4672 C CA . ALA B 1 283 ? 0.80070 -2.52994 -77.58212 1.000 96.45863 283 ALA B CA 1
ATOM 4673 C C . ALA B 1 283 ? 0.64082 -3.65818 -76.56615 1.000 94.74554 283 ALA B C 1
ATOM 4674 O O . ALA B 1 283 ? 0.50370 -3.42290 -75.35902 1.000 95.02587 283 ALA B O 1
ATOM 4676 N N . GLY B 1 284 ? 0.66453 -4.89535 -77.06323 1.000 84.80497 284 GLY B N 1
ATOM 4677 C CA . GLY B 1 284 ? 0.42021 -6.05497 -76.22217 1.000 84.82036 284 GLY B CA 1
ATOM 4678 C C . GLY B 1 284 ? -0.82610 -5.96264 -75.34947 1.000 83.39586 284 GLY B C 1
ATOM 4679 O O . GLY B 1 284 ? -1.89410 -6.47542 -75.70132 1.000 79.12688 284 GLY B O 1
ATOM 4680 N N . ARG B 1 285 ? -0.69105 -5.28294 -74.21199 1.000 75.81263 285 ARG B N 1
ATOM 4681 C CA . ARG B 1 285 ? -1.71019 -5.18532 -73.17996 1.000 69.76799 285 ARG B CA 1
ATOM 4682 C C . ARG B 1 285 ? -2.20481 -3.74787 -73.05311 1.000 61.43833 285 ARG B C 1
ATOM 4683 O O . ARG B 1 285 ? -1.48028 -2.79804 -73.35982 1.000 62.50022 285 ARG B O 1
ATOM 4691 N N . ILE B 1 286 ? -3.45109 -3.59034 -72.60756 1.000 57.45370 286 ILE B N 1
ATOM 4692 C CA . ILE B 1 286 ? -4.00858 -2.26954 -72.31739 1.000 54.25710 286 ILE B CA 1
ATOM 4693 C C . ILE B 1 286 ? -3.68006 -1.92436 -70.86370 1.000 51.56259 286 ILE B C 1
ATOM 4694 O O . ILE B 1 286 ? -4.19148 -2.55574 -69.92991 1.000 45.36202 286 ILE B O 1
ATOM 4699 N N . ASN B 1 287 ? -2.82006 -0.91461 -70.67222 1.000 46.38581 287 ASN B N 1
ATOM 4700 C CA . ASN B 1 287 ? -2.34921 -0.53617 -69.34695 1.000 48.19398 287 ASN B CA 1
ATOM 4701 C C . ASN B 1 287 ? -2.79773 0.84282 -68.89291 1.000 45.66044 287 ASN B C 1
ATOM 4702 O O . ASN B 1 287 ? -2.46735 1.24237 -67.77601 1.000 45.91224 287 ASN B O 1
ATOM 4707 N N . ASN B 1 288 ? -3.51270 1.58932 -69.71977 1.000 43.19039 288 ASN B N 1
ATOM 4708 C CA . ASN B 1 288 ? -4.01808 2.89970 -69.32547 1.000 38.35622 288 ASN B CA 1
ATOM 4709 C C . ASN B 1 288 ? -5.41564 2.99707 -69.91691 1.000 40.54497 288 ASN B C 1
ATOM 4710 O O . ASN B 1 288 ? -5.56801 3.00563 -71.14008 1.000 41.13783 288 ASN B O 1
ATOM 4715 N N . VAL B 1 289 ? -6.43142 3.06260 -69.05276 1.000 35.24951 289 VAL B N 1
ATOM 4716 C CA . VAL B 1 289 ? -7.81177 2.92892 -69.49165 1.000 30.87416 289 VAL B CA 1
ATOM 4717 C C . VAL B 1 289 ? -8.76101 3.40558 -68.39094 1.000 33.50035 289 VAL B C 1
ATOM 4718 O O . VAL B 1 289 ? -8.45269 3.31685 -67.18788 1.000 30.35169 289 VAL B O 1
ATOM 4722 N N . ASN B 1 290 ? -9.87793 4.00710 -68.79354 1.000 31.74890 290 ASN B N 1
ATOM 4723 C CA . ASN B 1 290 ? -10.98542 4.31258 -67.89113 1.000 30.15049 290 ASN B CA 1
ATOM 4724 C C . ASN B 1 290 ? -12.11758 3.34466 -68.18962 1.000 31.10317 290 ASN B C 1
ATOM 4725 O O . ASN B 1 290 ? -12.47738 3.16996 -69.36241 1.000 28.41551 290 ASN B O 1
ATOM 4730 N N . LEU B 1 291 ? -12.73838 2.79441 -67.14558 1.000 27.87087 291 LEU B N 1
ATOM 4731 C CA . LEU B 1 291 ? -13.85703 1.86118 -67.30749 1.000 26.00555 291 LEU B CA 1
ATOM 4732 C C . LEU B 1 291 ? -15.04806 2.41495 -66.53986 1.000 28.02033 291 LEU B C 1
ATOM 4733 O O . LEU B 1 291 ? -14.86694 2.88458 -65.41213 1.000 29.84931 291 LEU B O 1
ATOM 4738 N N . TYR B 1 292 ? -16.24037 2.39719 -67.15659 1.000 24.80916 292 TYR B N 1
ATOM 4739 C CA . TYR B 1 292 ? -17.46403 2.94327 -66.56409 1.000 27.40501 292 TYR B CA 1
ATOM 4740 C C . TYR B 1 292 ? -18.58783 1.90056 -66.55279 1.000 26.72645 292 TYR B C 1
ATOM 4741 O O . TYR B 1 292 ? -18.92099 1.33161 -67.59760 1.000 26.57027 292 TYR B O 1
ATOM 4750 N N . TYR B 1 293 ? -19.26310 1.75970 -65.40938 1.000 26.15315 293 TYR B N 1
ATOM 4751 C CA . TYR B 1 293 ? -20.33846 0.78465 -65.20929 1.000 23.74079 293 TYR B CA 1
ATOM 4752 C C . TYR B 1 293 ? -21.50797 1.47035 -64.52776 1.000 24.48153 293 TYR B C 1
ATOM 4753 O O . TYR B 1 293 ? -21.31498 2.43322 -63.79368 1.000 26.94535 293 TYR B O 1
ATOM 4762 N N . SER B 1 294 ? -22.72185 0.97459 -64.73677 1.000 27.28150 294 SER B N 1
ATOM 4763 C CA . SER B 1 294 ? -23.85743 1.79595 -64.32092 1.000 27.79463 294 SER B CA 1
ATOM 4764 C C . SER B 1 294 ? -25.02071 0.92754 -63.82829 1.000 29.56764 294 SER B C 1
ATOM 4765 O O . SER B 1 294 ? -25.06722 -0.29752 -64.04209 1.000 30.40845 294 SER B O 1
ATOM 4768 N N . LYS B 1 295 ? -25.98661 1.60191 -63.19556 1.000 26.27671 295 LYS B N 1
ATOM 4769 C CA . LYS B 1 295 ? -27.23790 1.00122 -62.74898 1.000 26.04364 295 LYS B CA 1
ATOM 4770 C C . LYS B 1 295 ? -28.31906 2.05168 -62.85625 1.000 26.50200 295 LYS B C 1
ATOM 4771 O O . LYS B 1 295 ? -28.05225 3.22492 -62.56849 1.000 28.17071 295 LYS B O 1
ATOM 4777 N N . ALA B 1 296 ? -29.52960 1.64541 -63.25294 1.000 27.75632 296 ALA B N 1
ATOM 4778 C CA . ALA B 1 296 ? -30.64801 2.56658 -63.42794 1.000 29.89891 296 ALA B CA 1
ATOM 4779 C C . ALA B 1 296 ? -31.59740 2.50040 -62.22924 1.000 34.04718 296 ALA B C 1
ATOM 4780 O O . ALA B 1 296 ? -31.79691 1.44245 -61.62435 1.000 33.89306 296 ALA B O 1
ATOM 4782 N N . PHE B 1 297 ? -32.22774 3.63892 -61.93009 1.000 34.59063 297 PHE B N 1
ATOM 4783 C CA . PHE B 1 297 ? -33.15251 3.78503 -60.81159 1.000 34.85348 297 PHE B CA 1
ATOM 4784 C C . PHE B 1 297 ? -34.36812 4.52970 -61.34687 1.000 38.45910 297 PHE B C 1
ATOM 4785 O O . PHE B 1 297 ? -34.26793 5.70168 -61.71632 1.000 38.33823 297 PHE B O 1
ATOM 4793 N N . THR B 1 298 ? -35.50903 3.83858 -61.43558 1.000 40.18249 298 THR B N 1
ATOM 4794 C CA . THR B 1 298 ? -36.73104 4.39748 -61.98076 1.000 45.17620 298 THR B CA 1
ATOM 4795 C C . THR B 1 298 ? -37.87956 4.06046 -61.03598 1.000 54.19268 298 THR B C 1
ATOM 4796 O O . THR B 1 298 ? -37.84150 3.04472 -60.33451 1.000 53.97858 298 THR B O 1
ATOM 4800 N N . SER B 1 299 ? -38.91380 4.89683 -61.04011 1.000 51.12078 299 SER B N 1
ATOM 4801 C CA . SER B 1 299 ? -40.10625 4.62340 -60.25109 1.000 56.50237 299 SER B CA 1
ATOM 4802 C C . SER B 1 299 ? -40.98077 3.55912 -60.91685 1.000 60.99215 299 SER B C 1
ATOM 4803 O O . SER B 1 299 ? -40.98232 3.40860 -62.14409 1.000 56.77621 299 SER B O 1
ATOM 4806 N N . GLN B 1 300 ? -41.72258 2.80799 -60.09014 1.000 57.99341 300 GLN B N 1
ATOM 4807 C CA . GLN B 1 300 ? -42.76075 1.92790 -60.61164 1.000 61.52631 300 GLN B CA 1
ATOM 4808 C C . GLN B 1 300 ? -43.88991 2.82296 -61.13171 1.000 65.99639 300 GLN B C 1
ATOM 4809 O O . GLN B 1 300 ? -44.58349 2.49272 -62.09169 1.000 71.22295 300 GLN B O 1
ATOM 4818 N N . GLY C 2 2 ? 3.56482 18.37288 -23.41999 1.000 53.19926 1 GLY C N 1
ATOM 4819 C CA . GLY C 2 2 ? 3.68297 17.69868 -22.13334 1.000 54.96976 1 GLY C CA 1
ATOM 4820 C C . GLY C 2 2 ? 3.44122 16.18444 -22.11426 1.000 54.03539 1 GLY C C 1
ATOM 4821 O O . GLY C 2 2 ? 3.28904 15.58162 -21.05017 1.000 58.65779 1 GLY C O 1
ATOM 4822 N N . ALA C 2 3 ? 3.40832 15.57451 -23.29599 1.000 46.49370 2 ALA C N 1
ATOM 4823 C CA . ALA C 2 3 ? 3.26948 14.13721 -23.44877 1.000 46.08331 2 ALA C CA 1
ATOM 4824 C C . ALA C 2 3 ? 4.64088 13.46705 -23.34517 1.000 45.43449 2 ALA C C 1
ATOM 4825 O O . ALA C 2 3 ? 5.68962 14.12321 -23.44108 1.000 42.63522 2 ALA C O 1
ATOM 4827 N N . HIS C 2 4 ? 4.61702 12.14712 -23.12458 1.000 44.68993 3 HIS C N 1
ATOM 4828 C CA . HIS C 2 4 ? 5.76482 11.24297 -23.05314 1.000 43.20278 3 HIS C CA 1
ATOM 4829 C C . HIS C 2 4 ? 6.61394 11.36587 -21.77153 1.000 44.64462 3 HIS C C 1
ATOM 4830 O O . HIS C 2 4 ? 7.63190 10.63134 -21.63791 1.000 43.51367 3 HIS C O 1
ATOM 4837 N N . THR C 2 5 ? 6.27543 12.24950 -20.83448 1.000 47.33199 4 THR C N 1
ATOM 4838 C CA . THR C 2 5 ? 7.11219 12.35491 -19.64273 1.000 49.00285 4 THR C CA 1
ATOM 4839 C C . THR C 2 5 ? 6.58951 11.42175 -18.54304 1.000 56.32625 4 THR C C 1
ATOM 4840 O O . THR C 2 5 ? 5.47869 10.88757 -18.61832 1.000 53.87790 4 THR C O 1
ATOM 4844 N N . ILE C 2 6 ? 7.40227 11.23580 -17.50449 1.000 53.58162 5 ILE C N 1
ATOM 4845 C CA . ILE C 2 6 ? 7.08479 10.26120 -16.46688 1.000 56.55936 5 ILE C CA 1
ATOM 4846 C C . ILE C 2 6 ? 5.89070 10.74569 -15.64053 1.000 62.94161 5 ILE C C 1
ATOM 4847 O O . ILE C 2 6 ? 5.37517 10.02207 -14.78871 1.000 70.22578 5 ILE C O 1
#

Sequence (595 aa):
SKVFKSTIAPEEKLRYIGNHKQAFDIEPLYPLALFEEFVATTGDCIIECSGKIKQDQLYPARIDLQFSDKHHFHNIHHTSIDFLKRAASRTDVNLNLDILATFLAGNFDYSKVQNILAGIDLRQNLGESKLKLFIRIGDYPAKMAVAKHLCNITPESEAMLRSDTLHIGFDFYLDGRSSAIELYPELKKDEFNHPFIYNQLKTILSPEALKPLPLCNLFGIGLSPANEEANVLYYHLENIEDFLSYFPINDTARRVHDFYLQQEGSSRRMWVALSESEMKAGRINNVNLYYSKAFTSQNPSKVVFKKSTIAPEEKLRYIGNHKQAFDIEPLYPLALFEEFVATTGDCIIECSGKIKQDQLYPARIDLQFSDKHHFHNIHTTSIDFLKRAASRTDVNLNLDILATFLAGNFDYSKVQNILAGIDLRQNLGESKLKLFIRIGDYPAKMAVAKHLCCNITPESEAMLRSDTLHIGFDFYLDGRSAIELYPELKKDEFNHPFIYNQLKTILSPEALKPLPLCNLFGIGLSPANEANVLYYHLENIEDFLSYFPINDTARRVHDFYLQQEGSRRMWVALSESEMKAGRINNVNLYYSKAFTSQGAHTI

Solvent-accessible surface area: 29152 Å² total; per-residue (Å²): 173,159,120,181,153,59,62,35,40,58,106,60,7,56,142,12,0,24,55,0,57,135,32,14,109,19,25,34,20,40,2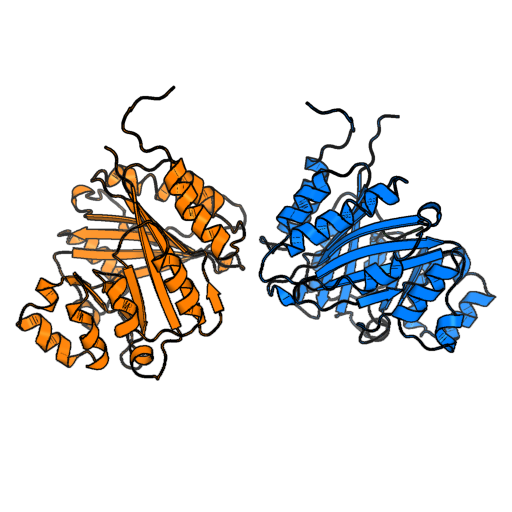,9,62,37,0,25,103,8,0,30,110,23,48,48,0,29,0,3,0,3,0,42,1,110,108,108,96,35,59,20,3,20,3,13,0,16,17,58,53,169,120,27,110,111,5,0,77,38,2,32,66,1,2,125,106,0,34,87,44,130,74,3,98,30,52,47,96,44,5,60,64,0,31,55,76,154,14,52,55,97,70,7,74,9,3,0,2,0,1,1,3,49,93,83,47,18,93,1,27,0,24,1,10,0,2,0,8,91,23,108,66,21,9,58,42,0,34,147,35,1,127,37,77,113,119,29,59,78,138,20,52,81,60,3,3,7,0,3,2,23,1,45,1,78,24,121,35,18,5,25,0,29,26,18,41,70,82,121,39,0,93,86,95,166,56,81,83,102,12,122,98,115,14,23,104,76,0,7,122,1,4,112,21,0,40,14,4,6,32,0,23,18,82,71,46,184,55,84,29,3,35,0,6,0,54,55,14,123,52,0,59,93,75,1,68,16,12,107,21,0,110,121,0,1,60,54,11,44,150,55,135,41,42,177,98,1,22,0,2,6,33,49,69,26,22,120,47,73,125,2,35,53,6,18,0,20,8,6,47,63,2,70,28,133,98,194,177,143,129,136,204,74,69,38,59,41,120,77,0,60,126,11,0,24,34,0,62,146,27,13,46,25,34,81,17,43,1,5,75,45,0,26,114,3,0,27,104,14,33,39,0,54,0,26,0,4,0,57,1,102,117,101,89,39,65,25,4,19,4,18,0,54,13,56,45,159,118,23,111,119,6,1,82,26,0,35,64,1,4,125,108,0,32,86,70,127,68,5,93,27,53,37,99,44,4,64,68,0,27,55,73,156,13,53,53,96,71,5,76,46,4,29,3,1,4,4,3,47,79,69,32,22,90,1,32,0,37,1,35,0,40,0,4,91,24,106,67,24,10,60,45,0,47,159,47,22,133,38,80,121,150,24,82,94,61,25,53,92,66,8,7,36,0,4,0,26,1,47,2,72,22,126,30,45,15,69,1,54,7,20,32,75,92,109,32,1,79,90,94,160,63,84,92,118,9,84,105,88,6,29,84,79,0,13,139,1,4,93,20,0,49,26,1,6,16,9,48,40,75,113,151,95,44,34,43,0,51,0,27,0,52,41,18,124,50,0,55,99,76,0,68,8,15,99,34,0,106,127,2,1,54,52,14,59,143,46,135,46,46,146,103,3,64,0,5,6,28,17,51,30,29,122,65,76,110,0,50,51,5,30,0,45,6,15,46,58,13,94,47,236,26,1,25,41,105